Protein AF-0000000085034958 (afdb_homodimer)

Structure (mmCIF, N/CA/C/O backbone):
data_AF-0000000085034958-model_v1
#
loop_
_entity.id
_entity.type
_entity.pdbx_description
1 polymer 'NAD-dependent epimerase/dehydratase'
#
loop_
_atom_site.group_PDB
_atom_site.id
_atom_site.type_symbol
_atom_site.label_atom_id
_atom_site.label_alt_id
_atom_site.label_comp_id
_atom_site.label_asym_id
_atom_site.label_entity_id
_atom_site.label_seq_id
_atom_site.pdbx_PDB_ins_code
_atom_site.Cartn_x
_atom_site.Cartn_y
_atom_site.Cartn_z
_atom_site.occupancy
_atom_site.B_iso_or_equiv
_atom_site.auth_seq_id
_atom_site.auth_comp_id
_atom_site.auth_asym_id
_atom_site.auth_atom_id
_atom_site.pdbx_PDB_model_num
ATOM 1 N N . MET A 1 1 ? 27.297 -24.062 -3.049 1 84.5 1 MET A N 1
ATOM 2 C CA . MET A 1 1 ? 26.062 -24.219 -3.814 1 84.5 1 MET A CA 1
ATOM 3 C C . MET A 1 1 ? 24.953 -23.375 -3.219 1 84.5 1 MET A C 1
ATOM 5 O O . MET A 1 1 ? 24.922 -23.141 -2.008 1 84.5 1 MET A O 1
ATOM 9 N N . THR A 1 2 ? 24.047 -22.812 -4.055 1 94.75 2 THR A N 1
ATOM 10 C CA . THR A 1 2 ? 23 -21.906 -3.59 1 94.75 2 THR A CA 1
ATOM 11 C C . THR A 1 2 ? 21.938 -22.672 -2.791 1 94.75 2 THR A C 1
ATOM 13 O O . THR A 1 2 ? 21.453 -23.719 -3.23 1 94.75 2 THR A O 1
ATOM 16 N N . LYS A 1 3 ? 21.734 -22.344 -1.536 1 98.56 3 LYS A N 1
ATOM 17 C CA . LYS A 1 3 ? 20.672 -22.891 -0.704 1 98.56 3 LYS A CA 1
ATOM 18 C C . LYS A 1 3 ? 19.406 -22.062 -0.806 1 98.56 3 LYS A C 1
ATOM 20 O O . LYS A 1 3 ? 19.438 -20.844 -0.604 1 98.56 3 LYS A O 1
ATOM 25 N N . ILE A 1 4 ? 18.312 -22.781 -1.136 1 98.88 4 ILE A N 1
ATOM 26 C CA . ILE A 1 4 ? 17.078 -22.062 -1.475 1 98.88 4 ILE A CA 1
ATOM 27 C C . ILE A 1 4 ? 15.953 -22.5 -0.534 1 98.88 4 ILE A C 1
ATOM 29 O O . ILE A 1 4 ? 15.75 -23.703 -0.31 1 98.88 4 ILE A O 1
ATOM 33 N N . LEU A 1 5 ? 15.312 -21.547 0.088 1 98.88 5 LEU A N 1
ATOM 34 C CA . LEU A 1 5 ? 14.086 -21.75 0.857 1 98.88 5 LEU A CA 1
ATOM 35 C C . LEU A 1 5 ? 12.859 -21.375 0.041 1 98.88 5 LEU A C 1
ATOM 37 O O . LEU A 1 5 ? 12.773 -20.25 -0.468 1 98.88 5 LEU A O 1
ATOM 41 N N . VAL A 1 6 ? 11.914 -22.297 -0.136 1 98.94 6 VAL A N 1
ATOM 42 C CA . VAL A 1 6 ? 10.68 -22 -0.846 1 98.94 6 VAL A CA 1
ATOM 43 C C . VAL A 1 6 ? 9.516 -21.969 0.139 1 98.94 6 VAL A C 1
ATOM 45 O O . VAL A 1 6 ? 9.008 -23.016 0.548 1 98.94 6 VAL A O 1
ATOM 48 N N . LEU A 1 7 ? 9.062 -20.781 0.521 1 98.88 7 LEU A N 1
ATOM 49 C CA . LEU A 1 7 ? 7.895 -20.594 1.371 1 98.88 7 LEU A CA 1
ATOM 50 C C . LEU A 1 7 ? 6.609 -20.75 0.564 1 98.88 7 LEU A C 1
ATOM 52 O O . LEU A 1 7 ? 6.473 -20.141 -0.507 1 98.88 7 LEU A O 1
ATOM 56 N N . GLY A 1 8 ? 5.691 -21.516 1.061 1 97.75 8 GLY A N 1
ATOM 57 C CA . GLY A 1 8 ? 4.488 -21.797 0.294 1 97.75 8 GLY A CA 1
ATOM 58 C C . GLY A 1 8 ? 4.688 -22.891 -0.739 1 97.75 8 GLY A C 1
ATOM 59 O O . GLY A 1 8 ? 4.113 -22.844 -1.83 1 97.75 8 GLY A O 1
ATOM 60 N N . ALA A 1 9 ? 5.414 -23.891 -0.428 1 98.31 9 ALA A N 1
ATOM 61 C CA . ALA A 1 9 ? 5.812 -24.938 -1.376 1 98.31 9 ALA A CA 1
ATOM 62 C C . ALA A 1 9 ? 4.629 -25.828 -1.745 1 98.31 9 ALA A C 1
ATOM 64 O O . ALA A 1 9 ? 4.629 -26.453 -2.803 1 98.31 9 ALA A O 1
ATOM 65 N N . THR A 1 10 ? 3.619 -25.859 -0.935 1 96.69 10 THR A N 1
ATOM 66 C CA . THR A 1 10 ? 2.52 -26.797 -1.16 1 96.69 10 THR A CA 1
ATOM 67 C C . THR A 1 10 ? 1.434 -26.156 -2.02 1 96.69 10 THR A C 1
ATOM 69 O O . THR A 1 10 ? 0.443 -26.797 -2.363 1 96.69 10 THR A O 1
ATOM 72 N N . GLY A 1 11 ? 1.598 -24.906 -2.355 1 95.06 11 GLY A N 1
ATOM 73 C CA . GLY A 1 11 ? 0.676 -24.266 -3.273 1 95.06 11 GLY A CA 1
ATOM 74 C C . GLY A 1 11 ? 0.911 -24.641 -4.723 1 95.06 11 GLY A C 1
ATOM 75 O O . GLY A 1 11 ? 1.825 -25.406 -5.031 1 95.06 11 GLY A O 1
ATOM 76 N N . GLN A 1 12 ? 0.175 -24.047 -5.629 1 94.31 12 GLN A N 1
ATOM 77 C CA . GLN A 1 12 ? 0.222 -24.406 -7.043 1 94.31 12 GLN A CA 1
ATOM 78 C C . GLN A 1 12 ? 1.615 -24.172 -7.621 1 94.31 12 GLN A C 1
ATOM 80 O O . GLN A 1 12 ? 2.174 -25.062 -8.273 1 94.31 12 GLN A O 1
ATOM 85 N N . ILE A 1 13 ? 2.125 -22.969 -7.379 1 97.38 13 ILE A N 1
ATOM 86 C CA . ILE A 1 13 ? 3.42 -22.625 -7.965 1 97.38 13 ILE A CA 1
ATOM 87 C C . ILE A 1 13 ? 4.527 -23.391 -7.242 1 97.38 13 ILE A C 1
ATOM 89 O O . ILE A 1 13 ? 5.406 -23.984 -7.879 1 97.38 13 ILE A O 1
ATOM 93 N N . GLY A 1 14 ? 4.453 -23.469 -5.918 1 97.88 14 GLY A N 1
ATOM 94 C CA . GLY A 1 14 ? 5.484 -24.125 -5.129 1 97.88 14 GLY A CA 1
ATOM 95 C C . GLY A 1 14 ? 5.637 -25.594 -5.461 1 97.88 14 GLY A C 1
ATOM 96 O O . GLY A 1 14 ? 6.758 -26.109 -5.559 1 97.88 14 GLY A O 1
ATOM 97 N N . ALA A 1 15 ? 4.531 -26.25 -5.672 1 96.62 15 ALA A N 1
ATOM 98 C CA . ALA A 1 15 ? 4.531 -27.688 -5.91 1 96.62 15 ALA A CA 1
ATOM 99 C C . ALA A 1 15 ? 5.312 -28.031 -7.176 1 96.62 15 ALA A C 1
ATOM 101 O O . ALA A 1 15 ? 5.902 -29.109 -7.277 1 96.62 15 ALA A O 1
ATOM 102 N N . GLU A 1 16 ? 5.348 -27.109 -8.102 1 97.44 16 GLU A N 1
ATOM 103 C CA . GLU A 1 16 ? 6.035 -27.375 -9.359 1 97.44 16 GLU A CA 1
ATOM 104 C C . GLU A 1 16 ? 7.387 -26.672 -9.414 1 97.44 16 GLU A C 1
ATOM 106 O O . GLU A 1 16 ? 8.297 -27.125 -10.109 1 97.44 16 GLU A O 1
ATOM 111 N N . LEU A 1 17 ? 7.531 -25.578 -8.68 1 98.75 17 LEU A N 1
ATOM 112 C CA . LEU A 1 17 ? 8.781 -24.828 -8.664 1 98.75 17 LEU A CA 1
ATOM 113 C C . LEU A 1 17 ? 9.859 -25.594 -7.902 1 98.75 17 LEU A C 1
ATOM 115 O O . LEU A 1 17 ? 11.016 -25.641 -8.32 1 98.75 17 LEU A O 1
ATOM 119 N N . VAL A 1 18 ? 9.5 -26.234 -6.77 1 98.75 18 VAL A N 1
ATOM 120 C CA . VAL A 1 18 ? 10.461 -26.906 -5.902 1 98.75 18 VAL A CA 1
ATOM 121 C C . VAL A 1 18 ? 11.164 -28.016 -6.672 1 98.75 18 VAL A C 1
ATOM 123 O O . VAL A 1 18 ? 12.398 -28.047 -6.734 1 98.75 18 VAL A O 1
ATOM 126 N N . PRO A 1 19 ? 10.422 -28.922 -7.316 1 98.31 19 PRO A N 1
ATOM 127 C CA . PRO A 1 19 ? 11.117 -29.969 -8.07 1 98.31 19 PRO A CA 1
ATOM 128 C C . PRO A 1 19 ? 12.016 -29.391 -9.164 1 98.31 19 PRO A C 1
ATOM 130 O O . PRO A 1 19 ? 13.102 -29.938 -9.422 1 98.31 19 PRO A O 1
ATOM 133 N N . GLU A 1 20 ? 11.602 -28.359 -9.836 1 98.5 20 GLU A N 1
ATOM 134 C CA . GLU A 1 20 ? 12.422 -27.75 -10.883 1 98.5 20 GLU A CA 1
ATOM 135 C C . GLU A 1 20 ? 13.703 -27.156 -10.305 1 98.5 20 GLU A C 1
ATOM 137 O O . GLU A 1 20 ? 14.773 -27.297 -10.891 1 98.5 20 GLU A O 1
ATOM 142 N N . LEU A 1 21 ? 13.578 -26.438 -9.188 1 98.75 21 LEU A N 1
ATOM 143 C CA . LEU A 1 21 ? 14.75 -25.875 -8.523 1 98.75 21 LEU A CA 1
ATOM 144 C C . LEU A 1 21 ? 15.695 -26.984 -8.07 1 98.75 21 LEU A C 1
ATOM 146 O O . LEU A 1 21 ? 16.922 -26.828 -8.125 1 98.75 21 LEU A O 1
ATOM 150 N N . ARG A 1 22 ? 15.133 -28.078 -7.602 1 98.62 22 ARG A N 1
ATOM 151 C CA . ARG A 1 22 ? 15.953 -29.188 -7.137 1 98.62 22 ARG A CA 1
ATOM 152 C C . ARG A 1 22 ? 16.719 -29.828 -8.297 1 98.62 22 ARG A C 1
ATOM 154 O O . ARG A 1 22 ? 17.844 -30.297 -8.125 1 98.62 22 ARG A O 1
ATOM 161 N N . LYS A 1 23 ? 16.141 -29.828 -9.461 1 98.19 23 LYS A N 1
ATOM 162 C CA . LYS A 1 23 ? 16.844 -30.312 -10.648 1 98.19 23 LYS A CA 1
ATOM 163 C C . LYS A 1 23 ? 18.062 -29.438 -10.953 1 98.19 23 LYS A C 1
ATOM 165 O O . LYS A 1 23 ? 19.109 -29.938 -11.383 1 98.19 23 LYS A O 1
ATOM 170 N N . ILE A 1 24 ? 17.938 -28.188 -10.75 1 97.88 24 ILE A N 1
ATOM 171 C CA . ILE A 1 24 ? 18.953 -27.219 -11.141 1 97.88 24 ILE A CA 1
ATOM 172 C C . ILE A 1 24 ? 20.031 -27.125 -10.055 1 97.88 24 ILE A C 1
ATOM 174 O O . ILE A 1 24 ? 21.219 -27.094 -10.352 1 97.88 24 ILE A O 1
ATOM 178 N N . HIS A 1 25 ? 19.625 -27.125 -8.734 1 97.94 25 HIS A N 1
ATOM 179 C CA . HIS A 1 25 ? 20.531 -26.75 -7.656 1 97.94 25 HIS A CA 1
ATOM 180 C C . HIS A 1 25 ? 20.906 -27.969 -6.816 1 97.94 25 HIS A C 1
ATOM 182 O O . HIS A 1 25 ? 21.812 -27.906 -5.988 1 97.94 25 HIS A O 1
ATOM 188 N N . GLY A 1 26 ? 20.234 -29.094 -7.039 1 97.75 26 GLY A N 1
ATOM 189 C CA . GLY A 1 26 ? 20.422 -30.281 -6.207 1 97.75 26 GLY A CA 1
ATOM 190 C C . GLY A 1 26 ? 19.344 -30.422 -5.141 1 97.75 26 GLY A C 1
ATOM 191 O O . GLY A 1 26 ? 18.953 -29.453 -4.508 1 97.75 26 GLY A O 1
ATOM 192 N N . ARG A 1 27 ? 18.922 -31.625 -4.949 1 96.62 27 ARG A N 1
ATOM 193 C CA . ARG A 1 27 ? 17.797 -32 -4.086 1 96.62 27 ARG A CA 1
ATOM 194 C C . ARG A 1 27 ? 17.969 -31.406 -2.689 1 96.62 27 ARG A C 1
ATOM 196 O O . ARG A 1 27 ? 17.031 -30.844 -2.135 1 96.62 27 ARG A O 1
ATOM 203 N N . ASP A 1 28 ? 19.172 -31.453 -2.115 1 97.75 28 ASP A N 1
ATOM 204 C CA . ASP A 1 28 ? 19.406 -31.109 -0.717 1 97.75 28 ASP A CA 1
ATOM 205 C C . ASP A 1 28 ? 19.594 -29.609 -0.546 1 97.75 28 ASP A C 1
ATOM 207 O O . ASP A 1 28 ? 19.625 -29.094 0.578 1 97.75 28 ASP A O 1
ATOM 211 N N . ASN A 1 29 ? 19.609 -28.922 -1.672 1 98.5 29 ASN A N 1
ATOM 212 C CA . ASN A 1 29 ? 19.891 -27.484 -1.619 1 98.5 29 ASN A CA 1
ATOM 213 C C . ASN A 1 29 ? 18.609 -26.672 -1.707 1 98.5 29 ASN A C 1
ATOM 215 O O . ASN A 1 29 ? 18.641 -25.438 -1.624 1 98.5 29 ASN A O 1
ATOM 219 N N . VAL A 1 30 ? 17.453 -27.328 -1.86 1 98.88 30 VAL A N 1
ATOM 220 C CA . VAL A 1 30 ? 16.172 -26.656 -1.968 1 98.88 30 VAL A CA 1
ATOM 221 C C . VAL A 1 30 ? 15.227 -27.172 -0.887 1 98.88 30 VAL A C 1
ATOM 223 O O . VAL A 1 30 ? 14.852 -28.344 -0.89 1 98.88 30 VAL A O 1
ATOM 226 N N . ILE A 1 31 ? 14.859 -26.328 0.056 1 98.94 31 ILE A N 1
ATOM 227 C CA . ILE A 1 31 ? 14.008 -26.688 1.183 1 98.94 31 ILE A CA 1
ATOM 228 C C . ILE A 1 31 ? 12.57 -26.266 0.899 1 98.94 31 ILE A C 1
ATOM 230 O O . ILE A 1 31 ? 12.281 -25.078 0.723 1 98.94 31 ILE A O 1
ATOM 234 N N . ALA A 1 32 ? 11.68 -27.25 0.836 1 98.88 32 ALA A N 1
ATOM 235 C CA . ALA A 1 32 ? 10.25 -26.984 0.682 1 98.88 32 ALA A CA 1
ATOM 236 C C . ALA A 1 32 ? 9.602 -26.656 2.025 1 98.88 32 ALA A C 1
ATOM 238 O O . ALA A 1 32 ? 9.594 -27.484 2.938 1 98.88 32 ALA A O 1
ATOM 239 N N . CYS A 1 33 ? 9.023 -25.453 2.115 1 98.81 33 CYS A N 1
ATOM 240 C CA . CYS A 1 33 ? 8.414 -25.062 3.379 1 98.81 33 CYS A CA 1
ATOM 241 C C . CYS A 1 33 ? 6.891 -25.094 3.285 1 98.81 33 CYS A C 1
ATOM 243 O O . CYS A 1 33 ? 6.324 -24.703 2.262 1 98.81 33 CYS A O 1
ATOM 245 N N . TYR A 1 34 ? 6.336 -25.594 4.34 1 98.25 34 TYR A N 1
ATOM 246 C CA . TYR A 1 34 ? 4.883 -25.672 4.422 1 98.25 34 TYR A CA 1
ATOM 247 C C . TYR A 1 34 ? 4.375 -25.141 5.758 1 98.25 34 TYR A C 1
ATOM 249 O O . TYR A 1 34 ? 5.16 -24.938 6.688 1 98.25 34 TYR A O 1
ATOM 257 N N . HIS A 1 35 ? 3.105 -24.797 5.773 1 96.88 35 HIS A N 1
ATOM 258 C CA . HIS A 1 35 ? 2.467 -24.344 7.008 1 96.88 35 HIS A CA 1
ATOM 259 C C . HIS A 1 35 ? 1.407 -25.344 7.473 1 96.88 35 HIS A C 1
ATOM 261 O O . HIS A 1 35 ? 1.715 -26.281 8.195 1 96.88 35 HIS A O 1
ATOM 267 N N . SER A 1 36 ? 0.191 -25.312 6.879 1 94.25 36 SER A N 1
ATOM 268 C CA . SER A 1 36 ? -0.898 -26.188 7.32 1 94.25 36 SER A CA 1
ATOM 269 C C . SER A 1 36 ? -1.037 -27.406 6.414 1 94.25 36 SER A C 1
ATOM 271 O O . SER A 1 36 ? -1.256 -28.516 6.895 1 94.25 36 SER A O 1
ATOM 273 N N . LYS A 1 37 ? -0.948 -27.25 5.102 1 94.12 37 LYS A N 1
ATOM 274 C CA . LYS A 1 37 ? -1.05 -28.344 4.145 1 94.12 37 LYS A CA 1
ATOM 275 C C . LYS A 1 37 ? 0.241 -29.156 4.102 1 94.12 37 LYS A C 1
ATOM 277 O O . LYS A 1 37 ? 1.309 -28.625 3.797 1 94.12 37 LYS A O 1
ATOM 282 N N . GLN A 1 38 ? 0.14 -30.438 4.312 1 96.56 38 GLN A N 1
ATOM 283 C CA . GLN A 1 38 ? 1.31 -31.297 4.344 1 96.56 38 GLN A CA 1
ATOM 284 C C . GLN A 1 38 ? 1.867 -31.531 2.943 1 96.56 38 GLN A C 1
ATOM 286 O O . GLN A 1 38 ? 1.107 -31.688 1.985 1 96.56 38 GLN A O 1
ATOM 291 N N . PRO A 1 39 ? 3.201 -31.438 2.879 1 97.19 39 PRO A N 1
ATOM 292 C CA . PRO A 1 39 ? 3.801 -31.75 1.581 1 97.19 39 PRO A CA 1
ATOM 293 C C . PRO A 1 39 ? 3.521 -33.188 1.128 1 97.19 39 PRO A C 1
ATOM 295 O O . PRO A 1 39 ? 3.361 -34.062 1.962 1 97.19 39 PRO A O 1
ATOM 298 N N . SER A 1 40 ? 3.473 -33.375 -0.121 1 95.62 40 SER A N 1
ATOM 299 C CA . SER A 1 40 ? 3.27 -34.688 -0.717 1 95.62 40 SER A CA 1
ATOM 300 C C . SER A 1 40 ? 3.994 -34.812 -2.053 1 95.62 40 SER A C 1
ATOM 302 O O . SER A 1 40 ? 4.562 -33.844 -2.547 1 95.62 40 SER A O 1
ATOM 304 N N . GLY A 1 41 ? 4.121 -36.031 -2.488 1 94.69 41 GLY A N 1
ATOM 305 C CA . GLY A 1 41 ? 4.684 -36.25 -3.811 1 94.69 41 GLY A CA 1
ATOM 306 C C . GLY A 1 41 ? 6.129 -35.812 -3.93 1 94.69 41 GLY A C 1
ATOM 307 O O . GLY A 1 41 ? 6.965 -36.156 -3.09 1 94.69 41 GLY A O 1
ATOM 308 N N . ALA A 1 42 ? 6.422 -35.094 -5.016 1 95.5 42 ALA A N 1
ATOM 309 C CA . ALA A 1 42 ? 7.785 -34.719 -5.371 1 95.5 42 ALA A CA 1
ATOM 310 C C . ALA A 1 42 ? 8.391 -33.812 -4.305 1 95.5 42 ALA A C 1
ATOM 312 O O . ALA A 1 42 ? 9.617 -33.688 -4.207 1 95.5 42 ALA A O 1
ATOM 313 N N . LEU A 1 43 ? 7.562 -33.156 -3.482 1 97.5 43 LEU A N 1
ATOM 314 C CA . LEU A 1 43 ? 8.062 -32.281 -2.424 1 97.5 43 LEU A CA 1
ATOM 315 C C . LEU A 1 43 ? 8.812 -33.094 -1.366 1 97.5 43 LEU A C 1
ATOM 317 O O . LEU A 1 43 ? 9.664 -32.562 -0.66 1 97.5 43 LEU A O 1
ATOM 321 N N . LEU A 1 44 ? 8.523 -34.375 -1.269 1 97.69 44 LEU A N 1
ATOM 322 C CA . LEU A 1 44 ? 9.117 -35.219 -0.242 1 97.69 44 LEU A CA 1
ATOM 323 C C . LEU A 1 44 ? 10.445 -35.812 -0.722 1 97.69 44 LEU A C 1
ATOM 325 O O . LEU A 1 44 ? 11.133 -36.5 0.038 1 97.69 44 LEU A O 1
ATOM 329 N N . ASP A 1 45 ? 10.844 -35.469 -1.922 1 97.56 45 ASP A N 1
ATOM 330 C CA . ASP A 1 45 ? 12.086 -35.969 -2.486 1 97.56 45 ASP A CA 1
ATOM 331 C C . ASP A 1 45 ? 13.297 -35.219 -1.947 1 97.56 45 ASP A C 1
ATOM 333 O O . ASP A 1 45 ? 14.43 -35.438 -2.375 1 97.56 45 ASP A O 1
ATOM 337 N N . GLY A 1 46 ? 13.148 -34.312 -1.112 1 98 46 GLY A N 1
ATOM 338 C CA . GLY A 1 46 ? 14.172 -33.5 -0.474 1 98 46 GLY A CA 1
ATOM 339 C C . GLY A 1 46 ? 13.727 -32.906 0.857 1 98 46 GLY A C 1
ATOM 340 O O . GLY A 1 46 ? 12.703 -33.312 1.407 1 98 46 GLY A O 1
ATOM 341 N N . PRO A 1 47 ? 14.492 -32.031 1.388 1 98.62 47 PRO A N 1
ATOM 342 C CA . PRO A 1 47 ? 14.164 -31.469 2.705 1 98.62 47 PRO A CA 1
ATOM 343 C C . PRO A 1 47 ? 12.859 -30.688 2.707 1 98.62 47 PRO A C 1
ATOM 345 O O . PRO A 1 47 ? 12.555 -29.984 1.74 1 98.62 47 PRO A O 1
ATOM 348 N N . VAL A 1 48 ? 12.133 -30.891 3.758 1 98.69 48 VAL A N 1
ATOM 349 C CA . VAL A 1 48 ? 10.906 -30.141 4.031 1 98.69 48 VAL A CA 1
ATOM 350 C C . VAL A 1 48 ? 10.984 -29.5 5.422 1 98.69 48 VAL A C 1
ATOM 352 O O . VAL A 1 48 ? 11.656 -30.031 6.309 1 98.69 48 VAL A O 1
ATOM 355 N N . GLU A 1 49 ? 10.375 -28.344 5.551 1 98.62 49 GLU A N 1
ATOM 356 C CA . GLU A 1 49 ? 10.375 -27.641 6.828 1 98.62 49 GLU A CA 1
ATOM 357 C C . GLU A 1 49 ? 9.047 -26.938 7.07 1 98.62 49 GLU A C 1
ATOM 359 O O . GLU A 1 49 ? 8.484 -26.312 6.16 1 98.62 49 GLU A O 1
ATOM 364 N N . ARG A 1 50 ? 8.492 -27.109 8.273 1 98.62 50 ARG A N 1
ATOM 365 C CA . ARG A 1 50 ? 7.301 -26.344 8.625 1 98.62 50 ARG A CA 1
ATOM 366 C C . ARG A 1 50 ? 7.668 -24.922 9.031 1 98.62 50 ARG A C 1
ATOM 368 O O . ARG A 1 50 ? 8.469 -24.703 9.945 1 98.62 50 ARG A O 1
ATOM 375 N N . VAL A 1 51 ? 7.117 -23.953 8.383 1 98.69 51 VAL A N 1
ATOM 376 C CA . VAL A 1 51 ? 7.426 -22.547 8.617 1 98.69 51 VAL A CA 1
ATOM 377 C C . VAL A 1 51 ? 6.133 -21.734 8.641 1 98.69 51 VAL A C 1
ATOM 379 O O . VAL A 1 51 ? 5.234 -21.953 7.824 1 98.69 51 VAL A O 1
ATOM 382 N N . ASP A 1 52 ? 5.996 -20.875 9.625 1 98.56 52 ASP A N 1
ATOM 383 C CA . ASP A 1 52 ? 4.938 -19.875 9.688 1 98.56 52 ASP A CA 1
ATOM 384 C C . ASP A 1 52 ? 5.469 -18.5 9.328 1 98.56 52 ASP A C 1
ATOM 386 O O . ASP A 1 52 ? 6.234 -17.906 10.086 1 98.56 52 ASP A O 1
ATOM 390 N N . VAL A 1 53 ? 4.98 -17.953 8.219 1 98.56 53 VAL A N 1
ATOM 391 C CA . VAL A 1 53 ? 5.543 -16.703 7.727 1 98.56 53 VAL A CA 1
ATOM 392 C C . VAL A 1 53 ? 5.16 -15.555 8.656 1 98.56 53 VAL A C 1
ATOM 394 O O . VAL A 1 53 ? 5.754 -14.477 8.602 1 98.56 53 VAL A O 1
ATOM 397 N N . LEU A 1 54 ? 4.156 -15.734 9.523 1 98.31 54 LEU A N 1
ATOM 398 C CA . LEU A 1 54 ? 3.756 -14.695 10.469 1 98.31 54 LEU A CA 1
ATOM 399 C C . LEU A 1 54 ? 4.656 -14.703 11.695 1 98.31 54 LEU A C 1
ATOM 401 O O . LEU A 1 54 ? 4.625 -13.766 12.5 1 98.31 54 LEU A O 1
ATOM 405 N N . ASP A 1 55 ? 5.379 -15.75 11.875 1 98.5 55 ASP A N 1
ATOM 406 C CA . ASP A 1 55 ? 6.371 -15.852 12.938 1 98.5 55 ASP A CA 1
ATOM 407 C C . ASP A 1 55 ? 7.789 -15.688 12.391 1 98.5 55 ASP A C 1
ATOM 409 O O . ASP A 1 55 ? 8.398 -16.656 11.93 1 98.5 55 ASP A O 1
ATOM 413 N N . ILE A 1 56 ? 8.328 -14.547 12.57 1 98.56 56 ILE A N 1
ATOM 414 C CA . ILE A 1 56 ? 9.617 -14.203 11.977 1 98.56 56 ILE A CA 1
ATOM 415 C C . ILE A 1 56 ? 10.695 -15.156 12.492 1 98.56 56 ILE A C 1
ATOM 417 O O . ILE A 1 56 ? 11.633 -15.492 11.766 1 98.56 56 ILE A O 1
ATOM 421 N N . LYS A 1 57 ? 10.555 -15.633 13.711 1 98.69 57 LYS A N 1
ATOM 422 C CA . LYS A 1 57 ? 11.539 -16.562 14.281 1 98.69 57 LYS A CA 1
ATOM 423 C C . LYS A 1 57 ? 11.484 -17.906 13.578 1 98.69 57 LYS A C 1
ATOM 425 O O . LYS A 1 57 ? 12.508 -18.594 13.445 1 98.69 57 LYS A O 1
ATOM 430 N N . SER A 1 58 ? 10.273 -18.234 13.141 1 98.62 58 SER A N 1
ATOM 431 C CA . SER A 1 58 ? 10.102 -19.469 12.391 1 98.62 58 SER A CA 1
ATOM 432 C C . SER A 1 58 ? 10.883 -19.422 11.078 1 98.62 58 SER A C 1
ATOM 434 O O . SER A 1 58 ? 11.594 -20.375 10.742 1 98.62 58 SER A O 1
ATOM 436 N N . ILE A 1 59 ? 10.836 -18.375 10.344 1 98.88 59 ILE A N 1
ATOM 437 C CA . ILE A 1 59 ? 11.562 -18.203 9.086 1 98.88 59 ILE A CA 1
ATOM 438 C C . ILE A 1 59 ? 13.062 -18.156 9.359 1 98.88 59 ILE A C 1
ATOM 440 O O . ILE A 1 59 ? 13.844 -18.828 8.68 1 98.88 59 ILE A O 1
ATOM 444 N N . GLU A 1 60 ? 13.414 -17.375 10.375 1 98.88 60 GLU A N 1
ATOM 445 C CA . GLU A 1 60 ? 14.82 -17.203 10.719 1 98.88 60 GLU A CA 1
ATOM 446 C C . GLU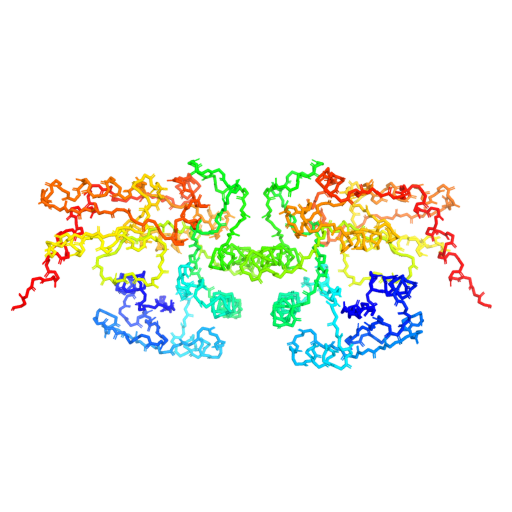 A 1 60 ? 15.469 -18.531 11.102 1 98.88 60 GLU A C 1
ATOM 448 O O . GLU A 1 60 ? 16.625 -18.781 10.758 1 98.88 60 GLU A O 1
ATOM 453 N N . GLY A 1 61 ? 14.734 -19.297 11.883 1 98.81 61 GLY A N 1
ATOM 454 C CA . GLY A 1 61 ? 15.234 -20.609 12.234 1 98.81 61 GLY A CA 1
ATOM 455 C C . GLY A 1 61 ? 15.586 -21.469 11.031 1 98.81 61 GLY A C 1
ATOM 456 O O . GLY A 1 61 ? 16.641 -22.125 11.016 1 98.81 61 GLY A O 1
ATOM 457 N N . ALA A 1 62 ? 14.742 -21.484 10.008 1 98.81 62 ALA A N 1
ATOM 458 C CA . ALA A 1 62 ? 15 -22.234 8.789 1 98.81 62 ALA A CA 1
ATOM 459 C C . ALA A 1 62 ? 16.219 -21.672 8.047 1 98.81 62 ALA A C 1
ATOM 461 O O . ALA A 1 62 ? 17.031 -22.438 7.52 1 98.81 62 ALA A O 1
ATOM 462 N N . ILE A 1 63 ? 16.328 -20.328 7.957 1 98.81 63 ILE A N 1
ATOM 463 C CA . ILE A 1 63 ? 17.453 -19.672 7.293 1 98.81 63 ILE A CA 1
ATOM 464 C C . ILE A 1 63 ? 18.766 -20.125 7.926 1 98.81 63 ILE A C 1
ATOM 466 O O . ILE A 1 63 ? 19.703 -20.5 7.219 1 98.81 63 ILE A O 1
ATOM 470 N N . LYS A 1 64 ? 18.781 -20.125 9.258 1 98.69 64 LYS A N 1
ATOM 471 C CA . LYS A 1 64 ? 20 -20.484 9.984 1 98.69 64 LYS A CA 1
ATOM 472 C C . LYS A 1 64 ? 20.297 -21.984 9.867 1 98.69 64 LYS A C 1
ATOM 474 O O . LYS A 1 64 ? 21.438 -22.375 9.656 1 98.69 64 LYS A O 1
ATOM 479 N N . LYS A 1 65 ? 19.281 -22.766 9.992 1 98.62 65 LYS A N 1
ATOM 480 C CA . LYS A 1 65 ? 19.422 -24.219 9.969 1 98.62 65 LYS A CA 1
ATOM 481 C C . LYS A 1 65 ? 20.031 -24.703 8.648 1 98.62 65 LYS A C 1
ATOM 483 O O . LYS A 1 65 ? 20.844 -25.625 8.633 1 98.62 65 LYS A O 1
ATOM 488 N N . TYR A 1 66 ? 19.656 -24.047 7.562 1 98.38 66 TYR A N 1
ATOM 489 C CA . TYR A 1 66 ? 20.031 -24.562 6.254 1 98.38 66 TYR A CA 1
ATOM 490 C C . TYR A 1 66 ? 21.031 -23.656 5.566 1 98.38 66 TYR A C 1
ATOM 492 O O . TYR A 1 66 ? 21.391 -23.875 4.41 1 98.38 66 TYR A O 1
ATOM 500 N N . ASP A 1 67 ? 21.422 -22.578 6.242 1 98.19 67 ASP A N 1
ATOM 501 C CA . ASP A 1 67 ? 22.375 -21.609 5.688 1 98.19 67 ASP A CA 1
ATOM 502 C C . ASP A 1 67 ? 21.891 -21.078 4.34 1 98.19 67 ASP A C 1
ATOM 504 O O . ASP A 1 67 ? 22.609 -21.172 3.34 1 98.19 67 ASP A O 1
ATOM 508 N N . VAL A 1 68 ? 20.734 -20.484 4.316 1 98.62 68 VAL A N 1
ATOM 509 C CA . VAL A 1 68 ? 19.969 -20.125 3.125 1 98.62 68 VAL A CA 1
ATOM 510 C C . VAL A 1 68 ? 20.609 -18.922 2.443 1 98.62 68 VAL A C 1
ATOM 512 O O . VAL A 1 68 ? 21.094 -18 3.113 1 98.62 68 VAL A O 1
ATOM 515 N N . ASP A 1 69 ? 20.531 -18.938 1.071 1 98.62 69 ASP A N 1
ATOM 516 C CA . ASP A 1 69 ? 21.031 -17.828 0.262 1 98.62 69 ASP A CA 1
ATOM 517 C C . ASP A 1 69 ? 19.875 -17.094 -0.413 1 98.62 69 ASP A C 1
ATOM 519 O O . ASP A 1 69 ? 19.984 -15.898 -0.719 1 98.62 69 ASP A O 1
ATOM 523 N N . GLU A 1 70 ? 18.812 -17.828 -0.748 1 98.75 70 GLU A N 1
ATOM 524 C CA . GLU A 1 70 ? 17.719 -17.297 -1.546 1 98.75 70 GLU A CA 1
ATOM 525 C C . GLU A 1 70 ? 16.375 -17.781 -1.005 1 98.75 70 GLU A C 1
ATOM 527 O O . GLU A 1 70 ? 16.25 -18.906 -0.528 1 98.75 70 GLU A O 1
ATOM 532 N N . ILE A 1 71 ? 15.445 -16.922 -1.046 1 98.94 71 ILE A N 1
ATOM 533 C CA . ILE A 1 71 ? 14.078 -17.281 -0.669 1 98.94 71 ILE A CA 1
ATOM 534 C C . ILE A 1 71 ? 13.141 -17.047 -1.849 1 98.94 71 ILE A C 1
ATOM 536 O O . ILE A 1 71 ? 13.18 -15.992 -2.48 1 98.94 71 ILE A O 1
ATOM 540 N N . TYR A 1 72 ? 12.414 -18.062 -2.234 1 98.94 72 TYR A N 1
ATOM 541 C CA . TYR A 1 72 ? 11.188 -17.891 -3.006 1 98.94 72 TYR A CA 1
ATOM 542 C C . TYR A 1 72 ? 9.977 -17.797 -2.09 1 98.94 72 TYR A C 1
ATOM 544 O O . TYR A 1 72 ? 9.547 -18.797 -1.509 1 98.94 72 TYR A O 1
ATOM 552 N N . HIS A 1 73 ? 9.43 -16.609 -1.934 1 98.94 73 HIS A N 1
ATOM 553 C CA . HIS A 1 73 ? 8.305 -16.375 -1.03 1 98.94 73 HIS A CA 1
ATOM 554 C C . HIS A 1 73 ? 6.98 -16.438 -1.775 1 98.94 73 HIS A C 1
ATOM 556 O O . HIS A 1 73 ? 6.477 -15.422 -2.248 1 98.94 73 HIS A O 1
ATOM 562 N N . LEU A 1 74 ? 6.355 -17.578 -1.694 1 98.69 74 LEU A N 1
ATOM 563 C CA . LEU A 1 74 ? 5.148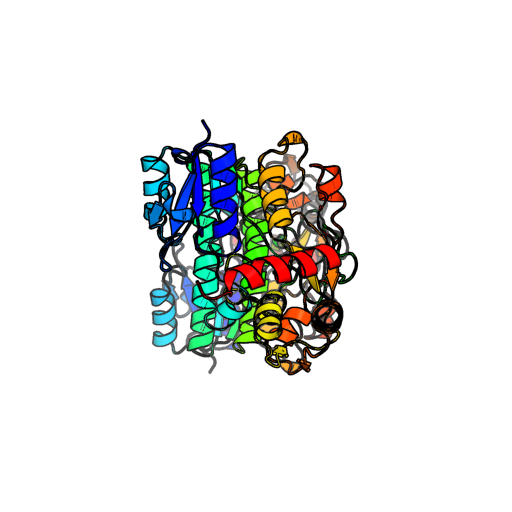 -17.828 -2.473 1 98.69 74 LEU A CA 1
ATOM 564 C C . LEU A 1 74 ? 3.918 -17.859 -1.57 1 98.69 74 LEU A C 1
ATOM 566 O O . LEU A 1 74 ? 2.789 -17.938 -2.057 1 98.69 74 LEU A O 1
ATOM 570 N N . SER A 1 75 ? 4.129 -17.75 -0.251 1 97.94 75 SER A N 1
ATOM 571 C CA . SER A 1 75 ? 3.016 -17.828 0.689 1 97.94 75 SER A CA 1
ATOM 572 C C . SER A 1 75 ? 2.082 -16.641 0.535 1 97.94 75 SER A C 1
ATOM 574 O O . SER A 1 75 ? 2.516 -15.484 0.633 1 97.94 75 SER A O 1
ATOM 576 N N . ALA A 1 76 ? 0.862 -16.953 0.307 1 97.5 76 ALA A N 1
ATOM 577 C CA . ALA A 1 76 ? -0.149 -15.906 0.2 1 97.5 76 ALA A CA 1
ATOM 578 C C . ALA A 1 76 ? -1.557 -16.5 0.271 1 97.5 76 ALA A C 1
ATOM 580 O O . ALA A 1 76 ? -1.769 -17.656 -0.066 1 97.5 76 ALA A O 1
ATOM 581 N N . ILE A 1 77 ? -2.438 -15.727 0.77 1 97.38 77 ILE A N 1
ATOM 582 C CA . ILE A 1 77 ? -3.861 -16 0.608 1 97.38 77 ILE A CA 1
ATOM 583 C C . ILE A 1 77 ? -4.395 -15.258 -0.615 1 97.38 77 ILE A C 1
ATOM 585 O O . ILE A 1 77 ? -4.223 -14.047 -0.733 1 97.38 77 ILE A O 1
ATOM 589 N N . LEU A 1 78 ? -5.062 -16.047 -1.487 1 96 78 LEU A N 1
ATOM 590 C CA . LEU A 1 78 ? -5.402 -15.547 -2.816 1 96 78 LEU A CA 1
ATOM 591 C C . LEU A 1 78 ? -6.684 -14.719 -2.777 1 96 78 LEU A C 1
ATOM 593 O O . LEU A 1 78 ? -7.238 -14.477 -1.703 1 96 78 LEU A O 1
ATOM 597 N N . SER A 1 79 ? -7.129 -14.188 -3.939 1 96.19 79 SER A N 1
ATOM 598 C CA . SER A 1 79 ? -8.125 -13.125 -4.047 1 96.19 79 SER A CA 1
ATOM 599 C C . SER A 1 79 ? -9.477 -13.578 -3.518 1 96.19 79 SER A C 1
ATOM 601 O O . SER A 1 79 ? -10.062 -12.93 -2.643 1 96.19 79 SER A O 1
ATOM 603 N N . ALA A 1 80 ? -10.008 -14.742 -4.02 1 94.75 80 ALA A N 1
ATOM 604 C CA . ALA A 1 80 ? -11.328 -15.203 -3.602 1 94.75 80 ALA A CA 1
ATOM 605 C C . ALA A 1 80 ? -11.32 -15.656 -2.145 1 94.75 80 ALA A C 1
ATOM 607 O O . ALA A 1 80 ? -12.203 -15.297 -1.368 1 94.75 80 ALA A O 1
ATOM 608 N N . ALA A 1 81 ? -10.336 -16.422 -1.768 1 95.75 81 ALA A N 1
ATOM 609 C CA . ALA A 1 81 ? -10.195 -16.875 -0.387 1 95.75 81 ALA A CA 1
ATOM 610 C C . ALA A 1 81 ? -9.984 -15.695 0.561 1 95.75 81 ALA A C 1
ATOM 612 O O . ALA A 1 81 ? -10.484 -15.703 1.688 1 95.75 81 ALA A O 1
ATOM 613 N N . GLY A 1 82 ? -9.258 -14.695 0.131 1 97.44 82 GLY A N 1
ATOM 614 C CA . GLY A 1 82 ? -8.984 -13.531 0.95 1 97.44 82 GLY A CA 1
ATOM 615 C C . GLY A 1 82 ? -10.234 -12.742 1.309 1 97.44 82 GLY A C 1
ATOM 616 O O . GLY A 1 82 ? -10.312 -12.164 2.393 1 97.44 82 GLY A O 1
ATOM 617 N N . GLU A 1 83 ? -11.18 -12.75 0.402 1 97.25 83 GLU A N 1
ATOM 618 C CA . GLU A 1 83 ? -12.406 -12 0.653 1 97.25 83 GLU A CA 1
ATOM 619 C C . GLU A 1 83 ? -13.258 -12.68 1.729 1 97.25 83 GLU A C 1
ATOM 621 O O . GLU A 1 83 ? -14.141 -12.055 2.311 1 97.25 83 GLU A O 1
ATOM 626 N N . ARG A 1 84 ? -13 -13.992 1.933 1 95.94 84 ARG A N 1
ATOM 627 C CA . ARG A 1 84 ? -13.727 -14.719 2.969 1 95.94 84 ARG A CA 1
ATOM 628 C C . ARG A 1 84 ? -13.156 -14.414 4.352 1 95.94 84 ARG A C 1
ATOM 630 O O . ARG A 1 84 ? -13.875 -14.492 5.352 1 95.94 84 ARG A O 1
ATOM 637 N N . ASN A 1 85 ? -11.938 -14.094 4.402 1 97.25 85 ASN A N 1
ATOM 638 C CA . ASN A 1 85 ? -11.25 -13.68 5.621 1 97.25 85 ASN A CA 1
ATOM 639 C C . ASN A 1 85 ? -10.195 -12.617 5.332 1 97.25 85 ASN A C 1
ATOM 641 O O . ASN A 1 85 ? -8.992 -12.898 5.391 1 97.25 85 ASN A O 1
ATOM 645 N N . PRO A 1 86 ? -10.688 -11.375 5.145 1 98.25 86 PRO A N 1
ATOM 646 C CA . PRO A 1 86 ? -9.766 -10.32 4.711 1 98.25 86 PRO A CA 1
ATOM 647 C C . PRO A 1 86 ? -8.695 -10 5.75 1 98.25 86 PRO A C 1
ATOM 649 O O . PRO A 1 86 ? -7.574 -9.633 5.398 1 98.25 86 PRO A O 1
ATOM 652 N N . GLN A 1 87 ? -9.023 -10.164 7.062 1 98.12 87 GLN A N 1
ATOM 653 C CA . GLN A 1 87 ? -8.062 -9.867 8.117 1 98.12 87 GLN A CA 1
ATOM 654 C C . GLN A 1 87 ? -6.871 -10.82 8.062 1 98.12 87 GLN A C 1
ATOM 656 O O . GLN A 1 87 ? -5.719 -10.391 8.125 1 98.12 87 GLN A O 1
ATOM 661 N N . LEU A 1 88 ? -7.203 -12.078 7.941 1 98.06 88 LEU A N 1
ATOM 662 C CA . LEU A 1 88 ? -6.137 -13.07 7.832 1 98.06 88 LEU A CA 1
ATOM 663 C C . LEU A 1 88 ? -5.336 -12.867 6.551 1 98.06 88 LEU A C 1
ATOM 665 O O . LEU A 1 88 ? -4.113 -13.016 6.547 1 98.06 88 LEU A O 1
ATOM 669 N N . ALA A 1 89 ? -6 -12.555 5.449 1 98.44 89 ALA A N 1
ATOM 670 C CA . ALA A 1 89 ? -5.328 -12.328 4.172 1 98.44 89 ALA A CA 1
ATOM 671 C C . ALA A 1 89 ? -4.336 -11.172 4.273 1 98.44 89 ALA A C 1
ATOM 673 O O . ALA A 1 89 ? -3.193 -11.289 3.826 1 98.44 89 ALA A O 1
ATOM 674 N N . TRP A 1 90 ? -4.75 -10.07 4.887 1 98.69 90 TRP A N 1
ATOM 675 C CA . TRP A 1 90 ? -3.875 -8.914 5.039 1 98.69 90 TRP A CA 1
ATOM 676 C C . TRP A 1 90 ? -2.639 -9.273 5.855 1 98.69 90 TRP A C 1
ATOM 678 O O . TRP A 1 90 ? -1.511 -9 5.441 1 98.69 90 TRP A O 1
ATOM 688 N N . ARG A 1 91 ? -2.838 -9.906 6.945 1 98 91 ARG A N 1
ATOM 689 C CA . ARG A 1 91 ? -1.734 -10.25 7.836 1 98 91 ARG A CA 1
ATOM 690 C C . ARG A 1 91 ? -0.765 -11.211 7.152 1 98 91 ARG A C 1
ATOM 692 O O . ARG A 1 91 ? 0.449 -11 7.18 1 98 91 ARG A O 1
ATOM 699 N N . THR A 1 92 ? -1.297 -12.234 6.578 1 98.44 92 THR A N 1
ATOM 700 C CA . THR A 1 92 ? -0.451 -13.234 5.941 1 98.44 92 THR A CA 1
ATOM 701 C C . THR A 1 92 ? 0.353 -12.625 4.797 1 98.44 92 THR A C 1
ATOM 703 O O . THR A 1 92 ? 1.563 -12.836 4.699 1 98.44 92 THR A O 1
ATOM 706 N N . ASN A 1 93 ? -0.318 -11.883 3.959 1 98.75 93 ASN A N 1
ATOM 707 C CA . ASN A 1 93 ? 0.317 -11.375 2.744 1 98.75 93 ASN A CA 1
ATOM 708 C C . ASN A 1 93 ? 1.278 -10.234 3.047 1 98.75 93 ASN A C 1
ATOM 710 O O . ASN A 1 93 ? 2.373 -10.172 2.484 1 98.75 93 ASN A O 1
ATOM 714 N N . MET A 1 94 ? 0.908 -9.305 3.975 1 98.81 94 MET A N 1
ATOM 715 C CA . MET A 1 94 ? 1.731 -8.125 4.207 1 98.81 94 MET A CA 1
ATOM 716 C C . MET A 1 94 ? 2.76 -8.383 5.305 1 98.81 94 MET A C 1
ATOM 718 O O . MET A 1 94 ? 3.943 -8.086 5.137 1 98.81 94 MET A O 1
ATOM 722 N N . ASP A 1 95 ? 2.279 -8.922 6.461 1 98.38 95 ASP A N 1
ATOM 723 C CA . ASP A 1 95 ? 3.229 -9.195 7.535 1 98.38 95 ASP A CA 1
ATOM 724 C C . ASP A 1 95 ? 4.219 -10.289 7.129 1 98.38 95 ASP A C 1
ATOM 726 O O . ASP A 1 95 ? 5.395 -10.234 7.5 1 98.38 95 ASP A O 1
ATOM 730 N N . GLY A 1 96 ? 3.697 -11.281 6.43 1 98.75 96 GLY A N 1
ATOM 731 C CA . GLY A 1 96 ? 4.594 -12.305 5.918 1 98.75 96 GLY A CA 1
ATOM 732 C C . GLY A 1 96 ? 5.684 -11.742 5.02 1 98.75 96 GLY A C 1
ATOM 733 O O . GLY A 1 96 ? 6.859 -12.07 5.191 1 98.75 96 GLY A O 1
ATOM 734 N N . LEU A 1 97 ? 5.293 -10.906 4.059 1 98.88 97 LEU A N 1
ATOM 735 C CA . LEU A 1 97 ? 6.262 -10.281 3.168 1 98.88 97 LEU A CA 1
ATOM 736 C C . LEU A 1 97 ? 7.238 -9.414 3.953 1 98.88 97 LEU A C 1
ATOM 738 O O . LEU A 1 97 ? 8.445 -9.453 3.711 1 98.88 97 LEU A O 1
ATOM 742 N N . TYR A 1 98 ? 6.711 -8.594 4.84 1 98.88 98 TYR A N 1
ATOM 743 C CA . TYR A 1 98 ? 7.551 -7.719 5.652 1 98.88 98 TYR A CA 1
ATOM 744 C C . TYR A 1 98 ? 8.625 -8.523 6.379 1 98.88 98 TYR A C 1
ATOM 746 O O . TYR A 1 98 ? 9.797 -8.133 6.395 1 98.88 98 TYR A O 1
ATOM 754 N N . ASN A 1 99 ? 8.203 -9.641 7.004 1 98.88 99 ASN A N 1
ATOM 755 C CA . ASN A 1 99 ? 9.141 -10.5 7.719 1 98.88 99 ASN A CA 1
ATOM 756 C C . ASN A 1 99 ? 10.242 -11.008 6.797 1 98.88 99 ASN A C 1
ATOM 758 O O . ASN A 1 99 ? 11.422 -11 7.168 1 98.88 99 ASN A O 1
ATOM 762 N N . VAL A 1 100 ? 9.867 -11.398 5.641 1 98.94 100 VAL A N 1
ATOM 763 C CA . VAL A 1 100 ? 10.828 -11.93 4.684 1 98.94 100 VAL A CA 1
ATOM 764 C C . VAL A 1 100 ? 11.789 -10.828 4.254 1 98.94 100 VAL A C 1
ATOM 766 O O . VAL A 1 100 ? 13 -11.047 4.152 1 98.94 100 VAL A O 1
ATOM 769 N N . LEU A 1 101 ? 11.289 -9.648 3.977 1 98.94 101 LEU A N 1
ATOM 770 C CA . LEU A 1 101 ? 12.125 -8.523 3.553 1 98.94 101 LEU A CA 1
ATOM 771 C C . LEU A 1 101 ? 13.109 -8.141 4.648 1 98.94 101 LEU A C 1
ATOM 773 O O . LEU A 1 101 ? 14.273 -7.859 4.371 1 98.94 101 LEU A O 1
ATOM 777 N N . GLU A 1 102 ? 12.633 -8.109 5.902 1 98.88 102 GLU A N 1
ATOM 778 C CA . GLU A 1 102 ? 13.516 -7.785 7.023 1 98.88 102 GLU A CA 1
ATOM 779 C C . GLU A 1 102 ? 14.625 -8.82 7.168 1 98.88 102 GLU A C 1
ATOM 781 O O . GLU A 1 102 ? 15.789 -8.469 7.387 1 98.88 102 GLU A O 1
ATOM 786 N N . LEU A 1 103 ? 14.25 -10.062 7.043 1 98.94 103 LEU A N 1
ATOM 787 C CA . LEU A 1 103 ? 15.25 -11.117 7.152 1 98.94 103 LEU A CA 1
ATOM 788 C C . LEU A 1 103 ? 16.219 -11.078 5.969 1 98.94 103 LEU A C 1
ATOM 790 O O . LEU A 1 103 ? 17.406 -11.344 6.125 1 98.94 103 LEU A O 1
ATOM 794 N N . ALA A 1 104 ? 15.664 -10.781 4.789 1 98.94 104 ALA A N 1
ATOM 795 C CA . ALA A 1 104 ? 16.531 -10.641 3.621 1 98.94 104 ALA A CA 1
ATOM 796 C C . ALA A 1 104 ? 17.547 -9.516 3.828 1 98.94 104 ALA A C 1
ATOM 798 O O . ALA A 1 104 ? 18.703 -9.648 3.438 1 98.94 104 ALA A O 1
ATOM 799 N N . ARG A 1 105 ? 17.094 -8.391 4.355 1 98.75 105 ARG A N 1
ATOM 800 C CA . ARG A 1 105 ? 17.969 -7.277 4.672 1 98.75 105 ARG A CA 1
ATOM 801 C C . ARG A 1 105 ? 19.062 -7.699 5.656 1 98.75 105 ARG A C 1
ATOM 803 O O . ARG A 1 105 ? 20.234 -7.43 5.438 1 98.75 105 ARG A O 1
ATOM 810 N N . GLU A 1 106 ? 18.703 -8.438 6.684 1 98.62 106 GLU A N 1
ATOM 811 C CA . GLU A 1 106 ? 19.594 -8.789 7.777 1 98.62 106 GLU A CA 1
ATOM 812 C C . GLU A 1 106 ? 20.594 -9.859 7.344 1 98.62 106 GLU A C 1
ATOM 814 O O . GLU A 1 106 ? 21.781 -9.805 7.703 1 98.62 106 GLU A O 1
ATOM 819 N N . TYR A 1 107 ? 20.141 -10.82 6.559 1 98.62 107 TYR A N 1
ATOM 820 C CA . TYR A 1 107 ? 20.969 -11.977 6.234 1 98.62 107 TYR A CA 1
ATOM 821 C C . TYR A 1 107 ? 21.5 -11.883 4.809 1 98.62 107 TYR A C 1
ATOM 823 O O . TYR A 1 107 ? 22.125 -12.82 4.312 1 98.62 107 TYR A O 1
ATOM 831 N N . LYS A 1 108 ? 21.188 -10.742 4.117 1 98.31 108 LYS A N 1
ATOM 832 C CA . LYS A 1 108 ? 21.656 -10.492 2.762 1 98.31 108 LYS A CA 1
ATOM 833 C C . LYS A 1 108 ? 21.188 -11.586 1.802 1 98.31 108 LYS A C 1
ATOM 835 O O . LYS A 1 108 ? 22 -12.133 1.045 1 98.31 108 LYS A O 1
ATOM 840 N N . LEU A 1 109 ? 19.953 -11.922 1.871 1 98.75 109 LEU A N 1
ATOM 841 C CA . LEU A 1 109 ? 19.344 -12.938 1.021 1 98.75 109 LEU A CA 1
ATOM 842 C C . LEU A 1 109 ? 18.797 -12.32 -0.258 1 98.75 109 LEU A C 1
ATOM 844 O O . LEU A 1 109 ? 18.391 -11.148 -0.267 1 98.75 109 LEU A O 1
ATOM 848 N N . ARG A 1 110 ? 18.766 -13.086 -1.332 1 98.69 110 ARG A N 1
ATOM 849 C CA . ARG A 1 110 ? 17.969 -12.75 -2.512 1 98.69 110 ARG A CA 1
ATOM 850 C C . ARG A 1 110 ? 16.547 -13.297 -2.395 1 98.69 110 ARG A C 1
ATOM 852 O O . ARG A 1 110 ? 16.344 -14.375 -1.839 1 98.69 110 ARG A O 1
ATOM 859 N N . VAL A 1 111 ? 15.641 -12.539 -2.883 1 98.94 111 VAL A N 1
ATOM 860 C CA . VAL A 1 111 ? 14.25 -12.93 -2.689 1 98.94 111 VAL A CA 1
ATOM 861 C C . VAL A 1 111 ? 13.508 -12.875 -4.02 1 98.94 111 VAL A C 1
ATOM 863 O O . VAL A 1 111 ? 13.656 -11.914 -4.781 1 98.94 111 VAL A O 1
ATOM 866 N N . PHE A 1 112 ? 12.797 -13.945 -4.359 1 98.94 112 PHE A N 1
ATOM 867 C CA . PHE A 1 112 ? 11.727 -13.883 -5.352 1 98.94 112 PHE A CA 1
ATOM 868 C C . PHE A 1 112 ? 10.367 -13.766 -4.672 1 98.94 112 PHE A C 1
ATOM 870 O O . PHE A 1 112 ? 10.023 -14.57 -3.803 1 98.94 112 PHE A O 1
ATOM 877 N N . TRP A 1 113 ? 9.617 -12.781 -5.016 1 98.94 113 TRP A N 1
ATOM 878 C CA . TRP A 1 113 ? 8.266 -12.562 -4.504 1 98.94 113 TRP A CA 1
ATOM 879 C C . TRP A 1 113 ? 7.316 -12.156 -5.629 1 98.94 113 TRP A C 1
ATOM 881 O O . TRP A 1 113 ? 7.43 -11.062 -6.184 1 98.94 113 TRP A O 1
ATOM 891 N N . PRO A 1 114 ? 6.387 -13 -6 1 98.62 114 PRO A N 1
ATOM 892 C CA . PRO A 1 114 ? 5.488 -12.664 -7.105 1 98.62 114 PRO A CA 1
ATOM 893 C C . PRO A 1 114 ? 4.328 -11.773 -6.672 1 98.62 114 PRO A C 1
ATOM 895 O O . PRO A 1 114 ? 3.646 -12.07 -5.688 1 98.62 114 PRO A O 1
ATOM 898 N N . SER A 1 115 ? 4.168 -10.727 -7.41 1 98.75 115 SER A N 1
ATOM 899 C CA . SER A 1 115 ? 2.912 -9.984 -7.391 1 98.75 115 SER A CA 1
ATOM 900 C C . SER A 1 115 ? 1.878 -10.633 -8.305 1 98.75 115 SER A C 1
ATOM 902 O O . SER A 1 115 ? 1.884 -11.852 -8.5 1 98.75 115 SER A O 1
ATOM 904 N N . SER A 1 116 ? 0.913 -9.898 -8.727 1 98.62 116 SER A N 1
ATOM 905 C CA . SER A 1 116 ? -0.24 -10.438 -9.445 1 98.62 116 SER A CA 1
ATOM 906 C C . SER A 1 116 ? -0.92 -9.359 -10.281 1 98.62 116 SER A C 1
ATOM 908 O O . SER A 1 116 ? -0.806 -8.164 -9.977 1 98.62 116 SER A O 1
ATOM 910 N N . ILE A 1 117 ? -1.642 -9.797 -11.297 1 98.62 117 ILE A N 1
ATOM 911 C CA . ILE A 1 117 ? -2.488 -8.867 -12.039 1 98.62 117 ILE A CA 1
ATOM 912 C C . ILE A 1 117 ? -3.541 -8.273 -11.102 1 98.62 117 ILE A C 1
ATOM 914 O O . ILE A 1 117 ? -4.168 -7.266 -11.438 1 98.62 117 ILE A O 1
ATOM 918 N N . ALA A 1 118 ? -3.758 -8.875 -9.938 1 98.69 118 ALA A N 1
ATOM 919 C CA . ALA A 1 118 ? -4.703 -8.359 -8.953 1 98.69 118 ALA A CA 1
ATOM 920 C C . ALA A 1 118 ? -4.242 -7.012 -8.406 1 98.69 118 ALA A C 1
ATOM 922 O O . ALA A 1 118 ? -5.012 -6.305 -7.754 1 98.69 118 ALA A O 1
ATOM 923 N N . ALA A 1 119 ? -2.996 -6.648 -8.688 1 98.69 119 ALA A N 1
ATOM 924 C CA . ALA A 1 119 ? -2.463 -5.359 -8.25 1 98.69 119 ALA A CA 1
ATOM 925 C C . ALA A 1 119 ? -3.053 -4.219 -9.07 1 98.69 119 ALA A C 1
ATOM 927 O O . ALA A 1 119 ? -2.971 -3.053 -8.672 1 98.69 119 ALA A O 1
ATOM 928 N N . PHE A 1 120 ? -3.568 -4.562 -10.227 1 98.56 120 PHE A N 1
ATOM 929 C CA . PHE A 1 120 ? -4.23 -3.545 -11.031 1 98.56 120 PHE A CA 1
ATOM 930 C C . PHE A 1 120 ? -5.637 -3.273 -10.516 1 98.56 120 PHE A C 1
ATOM 932 O O . PHE A 1 120 ? -6.012 -3.75 -9.445 1 98.56 120 PHE A O 1
ATOM 939 N N . GLY A 1 121 ? -6.344 -2.391 -11.172 1 97.5 121 GLY A N 1
ATOM 940 C CA . GLY A 1 121 ? -7.672 -2.014 -10.703 1 97.5 121 GLY A CA 1
ATOM 941 C C . GLY A 1 121 ? -8.547 -1.438 -11.805 1 97.5 121 GLY A C 1
ATOM 942 O O . GLY A 1 121 ? -8.18 -1.475 -12.977 1 97.5 121 GLY A O 1
ATOM 943 N N . PRO A 1 122 ? -9.711 -0.991 -11.406 1 96.25 122 PRO A N 1
ATOM 944 C CA . PRO A 1 122 ? -10.727 -0.593 -12.383 1 96.25 122 PRO A CA 1
ATOM 945 C C . PRO A 1 122 ? -10.281 0.584 -13.25 1 96.25 122 PRO A C 1
ATOM 947 O O . PRO A 1 122 ? -10.773 0.75 -14.367 1 96.25 122 PRO A O 1
ATOM 950 N N . SER A 1 123 ? -9.359 1.391 -12.766 1 96.38 123 SER A N 1
ATOM 951 C CA . SER A 1 123 ? -8.953 2.568 -13.523 1 96.38 123 SER A CA 1
ATOM 952 C C . SER A 1 123 ? -7.746 2.264 -14.406 1 96.38 123 SER A C 1
ATOM 954 O O . SER A 1 123 ? -7.281 3.129 -15.156 1 96.38 123 SER A O 1
ATOM 956 N N . THR A 1 124 ? -7.227 1.038 -14.352 1 98.12 124 THR A N 1
ATOM 957 C CA . THR A 1 124 ? -6.09 0.611 -15.164 1 98.12 124 THR A CA 1
ATOM 958 C C . THR A 1 124 ? -6.52 0.36 -16.609 1 98.12 124 THR A C 1
ATOM 960 O O . THR A 1 124 ? -7.574 -0.228 -16.859 1 98.12 124 THR A O 1
ATOM 963 N N . PRO A 1 125 ? -5.723 0.884 -17.594 1 98.31 125 PRO A N 1
ATOM 964 C CA . PRO A 1 125 ? -6.008 0.423 -18.953 1 98.31 125 PRO A CA 1
ATOM 965 C C . PRO A 1 125 ? -6.062 -1.099 -19.062 1 98.31 125 PRO A C 1
ATOM 967 O O . PRO A 1 125 ? -5.113 -1.783 -18.672 1 98.31 125 PRO A O 1
ATOM 9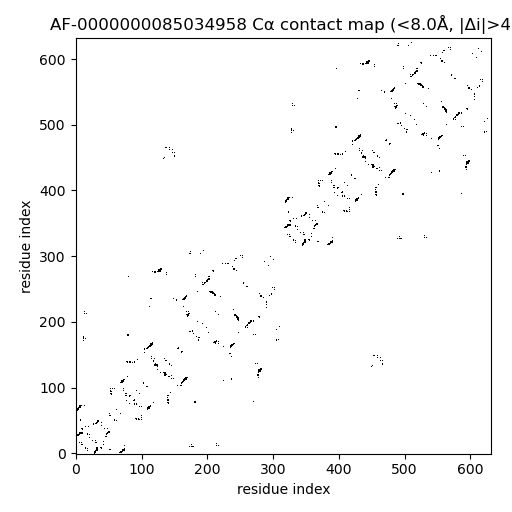70 N N . ARG A 1 126 ? -7.062 -1.632 -19.625 1 97.94 126 ARG A N 1
ATOM 971 C CA . ARG A 1 126 ? -7.312 -3.064 -19.5 1 97.94 126 ARG A CA 1
ATOM 972 C C . ARG A 1 126 ? -6.621 -3.84 -20.625 1 97.94 126 ARG A C 1
ATOM 974 O O . ARG A 1 126 ? -6.414 -5.051 -20.5 1 97.94 126 ARG A O 1
ATOM 981 N N . ASP A 1 127 ? -6.477 -3.211 -21.797 1 98.75 127 ASP A N 1
ATOM 982 C CA . ASP A 1 127 ? -5.844 -3.871 -22.922 1 98.75 127 ASP A CA 1
ATOM 983 C C . ASP A 1 127 ? -4.379 -3.457 -23.062 1 98.75 127 ASP A C 1
ATOM 985 O O . ASP A 1 127 ? -4.066 -2.264 -23.078 1 98.75 127 ASP A O 1
ATOM 989 N N . ASN A 1 128 ? -3.555 -4.48 -23.266 1 98.69 128 ASN A N 1
ATOM 990 C CA . ASN A 1 128 ? -2.123 -4.199 -23.312 1 98.69 128 ASN A CA 1
ATOM 991 C C . ASN A 1 128 ? -1.689 -3.297 -22.156 1 98.69 128 ASN A C 1
ATOM 993 O O . ASN A 1 128 ? -1.049 -2.268 -22.375 1 98.69 128 ASN A O 1
ATOM 997 N N . THR A 1 129 ? -2.139 -3.617 -20.953 1 98.81 129 THR A N 1
ATOM 998 C CA . THR A 1 129 ? -1.895 -2.822 -19.766 1 98.81 129 THR A CA 1
ATOM 999 C C . THR A 1 129 ? -0.41 -2.494 -19.625 1 98.81 129 THR A C 1
ATOM 1001 O O . THR A 1 129 ? 0.431 -3.395 -19.594 1 98.81 129 THR A O 1
ATOM 1004 N N . PRO A 1 130 ? -0.038 -1.252 -19.5 1 98.56 130 PRO A N 1
ATOM 1005 C CA . PRO A 1 130 ? 1.369 -0.851 -19.438 1 98.56 130 PRO A CA 1
ATOM 1006 C C . PRO A 1 130 ? 2.043 -1.261 -18.125 1 98.56 130 PRO A C 1
ATOM 1008 O O . PRO A 1 130 ? 1.366 -1.448 -17.109 1 98.56 130 PRO A O 1
ATOM 1011 N N . GLN A 1 131 ? 3.359 -1.338 -18.219 1 98.31 131 GLN A N 1
ATOM 1012 C CA . GLN A 1 131 ? 4.188 -1.675 -17.062 1 98.31 131 GLN A CA 1
ATOM 1013 C C . GLN A 1 131 ? 3.975 -0.68 -15.922 1 98.31 131 GLN A C 1
ATOM 1015 O O . GLN A 1 131 ? 3.869 -1.072 -14.758 1 98.31 131 GLN A O 1
ATOM 1020 N N . VAL A 1 132 ? 4.004 0.644 -16.266 1 97.31 132 VAL A N 1
ATOM 1021 C CA . VAL A 1 132 ? 3.76 1.739 -15.336 1 97.31 132 VAL A CA 1
ATOM 1022 C C . VAL A 1 132 ? 2.42 2.4 -15.656 1 97.31 132 VAL A C 1
ATOM 1024 O O . VAL A 1 132 ? 2.23 2.936 -16.75 1 97.31 132 VAL A O 1
ATOM 1027 N N . THR A 1 133 ? 1.5 2.293 -14.719 1 98.12 133 THR A N 1
ATOM 1028 C CA . THR A 1 133 ? 0.153 2.795 -14.969 1 98.12 133 THR A CA 1
ATOM 1029 C C . THR A 1 133 ? -0.588 3.027 -13.656 1 98.12 133 THR A C 1
ATOM 1031 O O . THR A 1 133 ? -0.01 2.885 -12.578 1 98.12 133 THR A O 1
ATOM 1034 N N . VAL A 1 134 ? -1.829 3.488 -13.773 1 97.94 134 VAL A N 1
ATOM 1035 C CA . VAL A 1 134 ? -2.686 3.652 -12.602 1 97.94 134 VAL A CA 1
ATOM 1036 C C . VAL A 1 134 ? -2.967 2.291 -11.977 1 97.94 134 VAL A C 1
ATOM 1038 O O . VAL A 1 134 ? -3.318 1.337 -12.672 1 97.94 134 VAL A O 1
ATOM 1041 N N . MET A 1 135 ? -2.686 2.186 -10.727 1 97.5 135 MET A N 1
ATOM 1042 C CA . MET A 1 135 ? -2.879 0.969 -9.945 1 97.5 135 MET A CA 1
ATOM 1043 C C . MET A 1 135 ? -3.824 1.221 -8.773 1 97.5 135 MET A C 1
ATOM 1045 O O . MET A 1 135 ? -3.477 1.938 -7.832 1 97.5 135 MET A O 1
ATOM 1049 N N . ASP A 1 136 ? -5.012 0.687 -8.781 1 96.69 136 ASP A N 1
ATOM 1050 C CA . ASP A 1 136 ? -6 0.918 -7.738 1 96.69 136 ASP A CA 1
ATOM 1051 C C . ASP A 1 136 ? -6.809 -0.347 -7.457 1 96.69 136 ASP A C 1
ATOM 1053 O O . ASP A 1 136 ? -8.031 -0.347 -7.578 1 96.69 136 ASP A O 1
ATOM 1057 N N . PRO A 1 137 ? -6.148 -1.406 -6.938 1 98.31 137 PRO A N 1
ATOM 1058 C CA . PRO A 1 137 ? -6.805 -2.688 -6.668 1 98.31 137 PRO A CA 1
ATOM 1059 C C . PRO A 1 137 ? -7.945 -2.568 -5.66 1 98.31 137 PRO A C 1
ATOM 1061 O O . PRO A 1 137 ? -7.91 -1.705 -4.781 1 98.31 137 PRO A O 1
ATOM 1064 N N . ARG A 1 138 ? -8.891 -3.584 -5.773 1 95.38 138 ARG A N 1
ATOM 1065 C CA . ARG A 1 138 ? -10.102 -3.457 -4.98 1 95.38 138 ARG A CA 1
ATOM 1066 C C . ARG A 1 138 ? -10.281 -4.656 -4.051 1 95.38 138 ARG A C 1
ATOM 1068 O O . ARG A 1 138 ? -11.18 -4.672 -3.213 1 95.38 138 ARG A O 1
ATOM 1075 N N . THR A 1 139 ? -9.477 -5.684 -4.176 1 98.25 139 THR A N 1
ATOM 1076 C CA . THR A 1 139 ? -9.5 -6.809 -3.252 1 98.25 139 THR A CA 1
ATOM 1077 C C . THR A 1 139 ? -8.367 -6.703 -2.236 1 98.25 139 THR A C 1
ATOM 1079 O O . THR A 1 139 ? -7.344 -6.074 -2.506 1 98.25 139 THR A O 1
ATOM 1082 N N . ILE A 1 140 ? -8.586 -7.348 -1.048 1 98.75 140 ILE A N 1
ATOM 1083 C CA . ILE A 1 140 ? -7.543 -7.328 -0.029 1 98.75 140 ILE A CA 1
ATOM 1084 C C . ILE A 1 140 ? -6.273 -7.98 -0.578 1 98.75 140 ILE A C 1
ATOM 1086 O O . ILE A 1 140 ? -5.164 -7.539 -0.274 1 98.75 140 ILE A O 1
ATOM 1090 N N . TYR A 1 141 ? -6.41 -9.039 -1.393 1 98.75 141 TYR A N 1
ATOM 1091 C CA . TYR A 1 141 ? -5.285 -9.688 -2.059 1 98.75 141 TYR A CA 1
ATOM 1092 C C . TYR A 1 141 ? -4.57 -8.711 -2.99 1 98.75 141 TYR A C 1
ATOM 1094 O O . TYR A 1 141 ? -3.352 -8.547 -2.906 1 98.75 141 TYR A O 1
ATOM 1102 N N . GLY A 1 142 ? -5.312 -8.023 -3.855 1 98.81 142 GLY A N 1
ATOM 1103 C CA . GLY A 1 142 ? -4.723 -7.066 -4.773 1 98.81 142 GLY A CA 1
ATOM 1104 C C . GLY A 1 142 ? -4.023 -5.918 -4.074 1 98.81 142 GLY A C 1
ATOM 1105 O O . GLY A 1 142 ? -2.928 -5.512 -4.473 1 98.81 142 GLY A O 1
ATOM 1106 N N . ILE A 1 143 ? -4.668 -5.406 -3.062 1 98.88 143 ILE A N 1
ATOM 1107 C CA . ILE A 1 143 ? -4.098 -4.312 -2.285 1 98.88 143 ILE A CA 1
ATOM 1108 C C . ILE A 1 143 ? -2.793 -4.762 -1.636 1 98.88 143 ILE A C 1
ATOM 1110 O O . ILE A 1 143 ? -1.796 -4.039 -1.662 1 98.88 143 ILE A O 1
ATOM 1114 N N . SER A 1 144 ? -2.777 -5.988 -1.075 1 98.88 144 SER A N 1
ATOM 1115 C CA . SER A 1 144 ? -1.556 -6.496 -0.459 1 98.88 144 SER A CA 1
ATOM 1116 C C . SER A 1 144 ? -0.449 -6.68 -1.492 1 98.88 144 SER A C 1
ATOM 1118 O O . SER A 1 144 ? 0.727 -6.453 -1.197 1 98.88 144 SER A O 1
ATOM 1120 N N . LYS A 1 145 ? -0.828 -7.102 -2.678 1 98.88 145 LYS A N 1
ATOM 1121 C CA . LYS A 1 145 ? 0.181 -7.312 -3.713 1 98.88 145 LYS A CA 1
ATOM 1122 C C . LYS A 1 145 ? 0.777 -5.984 -4.176 1 98.88 145 LYS A C 1
ATOM 1124 O O . LYS A 1 145 ? 1.995 -5.863 -4.316 1 98.88 145 LYS A O 1
ATOM 1129 N N . TYR A 1 146 ? -0.034 -4.996 -4.402 1 98.81 146 TYR A N 1
ATOM 1130 C CA . TYR A 1 146 ? 0.532 -3.73 -4.859 1 98.81 146 TYR A CA 1
ATOM 1131 C C . TYR A 1 146 ? 1.306 -3.043 -3.74 1 98.81 146 TYR A C 1
ATOM 1133 O O . TYR A 1 146 ? 2.4 -2.52 -3.965 1 98.81 146 TYR A O 1
ATOM 1141 N N . ALA A 1 147 ? 0.714 -2.945 -2.557 1 98.81 147 ALA A N 1
ATOM 1142 C CA . ALA A 1 147 ? 1.462 -2.43 -1.412 1 98.81 147 ALA A CA 1
ATOM 1143 C C . ALA A 1 147 ? 2.787 -3.168 -1.244 1 98.81 147 ALA A C 1
ATOM 1145 O O . ALA A 1 147 ? 3.805 -2.559 -0.91 1 98.81 147 ALA A O 1
ATOM 1146 N N . GLY A 1 148 ? 2.746 -4.461 -1.461 1 98.88 148 GLY A N 1
ATOM 1147 C CA . GLY A 1 148 ? 3.955 -5.266 -1.397 1 98.88 148 GLY A CA 1
ATOM 1148 C C . GLY A 1 148 ? 4.988 -4.871 -2.438 1 98.88 148 GLY A C 1
ATOM 1149 O O . GLY A 1 148 ? 6.191 -4.883 -2.16 1 98.88 148 GLY A O 1
ATOM 1150 N N . GLU A 1 149 ? 4.559 -4.582 -3.672 1 98.81 149 GLU A N 1
ATOM 1151 C CA . GLU A 1 149 ? 5.484 -4.094 -4.688 1 98.81 149 GLU A CA 1
ATOM 1152 C C . GLU A 1 149 ? 6.227 -2.85 -4.203 1 98.81 149 GLU A C 1
ATOM 1154 O O . GLU A 1 149 ? 7.449 -2.766 -4.32 1 98.81 149 GLU A O 1
ATOM 1159 N N . LEU A 1 150 ? 5.438 -1.934 -3.703 1 98.62 150 LEU A N 1
ATOM 1160 C CA . LEU A 1 150 ? 6.004 -0.668 -3.25 1 98.62 150 LEU A CA 1
ATOM 1161 C C . LEU A 1 150 ? 6.992 -0.893 -2.111 1 98.62 150 LEU A C 1
ATOM 1163 O O . LEU A 1 150 ? 8.094 -0.336 -2.119 1 98.62 150 LEU A O 1
ATOM 1167 N N . LEU A 1 151 ? 6.625 -1.704 -1.176 1 98.81 151 LEU A N 1
ATOM 1168 C CA . LEU A 1 151 ? 7.469 -1.994 -0.022 1 98.81 151 LEU A CA 1
ATOM 1169 C C . LEU A 1 151 ? 8.75 -2.697 -0.451 1 98.81 151 LEU A C 1
ATOM 1171 O O . LEU A 1 151 ? 9.836 -2.361 0.027 1 98.81 151 LEU A O 1
ATOM 1175 N N . ALA A 1 152 ? 8.609 -3.658 -1.336 1 98.81 152 ALA A N 1
ATOM 1176 C CA . ALA A 1 152 ? 9.773 -4.402 -1.816 1 98.81 152 ALA A CA 1
ATOM 1177 C C . ALA A 1 152 ? 10.742 -3.486 -2.557 1 98.81 152 ALA A C 1
ATOM 1179 O O . ALA A 1 152 ? 11.961 -3.562 -2.354 1 98.81 152 ALA A O 1
ATOM 1180 N N . ARG A 1 153 ? 10.242 -2.65 -3.396 1 98.06 153 ARG A N 1
ATOM 1181 C CA . ARG A 1 153 ? 11.094 -1.705 -4.109 1 98.06 153 ARG A CA 1
ATOM 1182 C C . ARG A 1 153 ? 11.797 -0.765 -3.135 1 98.06 153 ARG A C 1
ATOM 1184 O O . ARG A 1 153 ? 12.953 -0.402 -3.344 1 98.06 153 ARG A O 1
ATOM 1191 N N . TYR A 1 154 ? 11.078 -0.397 -2.129 1 98.56 154 TYR A N 1
ATOM 1192 C CA . TYR A 1 154 ? 11.68 0.437 -1.095 1 98.56 154 TYR A CA 1
ATOM 1193 C C . TYR A 1 154 ? 12.867 -0.266 -0.452 1 98.56 154 TYR A C 1
ATOM 1195 O O . TYR A 1 154 ? 13.922 0.342 -0.254 1 98.56 154 TYR A O 1
ATOM 1203 N N . TYR A 1 155 ? 12.727 -1.521 -0.099 1 98.75 155 TYR A N 1
ATOM 1204 C CA . TYR A 1 155 ? 13.805 -2.277 0.53 1 98.75 155 TYR A CA 1
ATOM 1205 C C . TYR A 1 155 ? 14.992 -2.424 -0.414 1 98.75 155 TYR A C 1
ATOM 1207 O O . TYR A 1 155 ? 16.141 -2.414 0.023 1 98.75 155 TYR A O 1
ATOM 1215 N N . ALA A 1 156 ? 14.672 -2.582 -1.684 1 98.25 156 ALA A N 1
ATOM 1216 C CA . ALA A 1 156 ? 15.742 -2.645 -2.674 1 98.25 156 ALA A CA 1
ATOM 1217 C C . ALA A 1 156 ? 16.5 -1.326 -2.738 1 98.25 156 ALA A C 1
ATOM 1219 O O . ALA A 1 156 ? 17.734 -1.315 -2.727 1 98.25 156 ALA A O 1
ATOM 1220 N N . GLU A 1 157 ? 15.797 -0.248 -2.762 1 96.38 157 GLU A N 1
ATOM 1221 C CA . GLU A 1 157 ? 16.406 1.068 -2.926 1 96.38 157 GLU A CA 1
ATOM 1222 C C . GLU A 1 157 ? 17.109 1.516 -1.646 1 96.38 157 GLU A C 1
ATOM 1224 O O . GLU A 1 157 ? 18.234 2.025 -1.693 1 96.38 157 GLU A O 1
ATOM 1229 N N . LYS A 1 158 ? 16.453 1.298 -0.526 1 97.25 158 LYS A N 1
ATOM 1230 C CA . LYS A 1 158 ? 16.922 1.825 0.753 1 97.25 158 LYS A CA 1
ATOM 1231 C C . LYS A 1 158 ? 18.016 0.943 1.346 1 97.25 158 LYS A C 1
ATOM 1233 O O . LYS A 1 158 ? 18.969 1.446 1.927 1 97.25 158 LYS A O 1
ATOM 1238 N N . PHE A 1 159 ? 17.891 -0.375 1.185 1 98 159 PHE A N 1
ATOM 1239 C CA . PHE A 1 159 ? 18.734 -1.295 1.931 1 98 159 PHE A CA 1
ATOM 1240 C C . PHE A 1 159 ? 19.516 -2.197 0.983 1 98 159 PHE A C 1
ATOM 1242 O O . PHE A 1 159 ? 20.25 -3.092 1.425 1 98 159 PHE A O 1
ATOM 1249 N N . ASP A 1 160 ? 19.312 -2.08 -0.323 1 97.69 160 ASP A N 1
ATOM 1250 C CA . ASP A 1 160 ? 20 -2.867 -1.35 1 97.69 160 ASP A CA 1
ATOM 1251 C C . ASP A 1 160 ? 19.578 -4.336 -1.283 1 97.69 160 ASP A C 1
ATOM 1253 O O . ASP A 1 160 ? 20.375 -5.227 -1.566 1 97.69 160 ASP A O 1
ATOM 1257 N N . VAL A 1 161 ? 18.422 -4.605 -0.829 1 98.56 161 VAL A N 1
ATOM 1258 C CA . VAL A 1 161 ? 17.891 -5.965 -0.845 1 98.56 161 VAL A CA 1
ATOM 1259 C C . VAL A 1 161 ? 17.594 -6.387 -2.281 1 98.56 161 VAL A C 1
ATOM 1261 O O . VAL A 1 161 ? 16.891 -5.672 -3.014 1 98.56 161 VAL A O 1
ATOM 1264 N N . ASP A 1 162 ? 18.125 -7.52 -2.717 1 98.69 162 ASP A N 1
ATOM 1265 C CA . ASP A 1 162 ? 17.859 -8.047 -4.051 1 98.69 162 ASP A CA 1
ATOM 1266 C C . ASP A 1 162 ? 16.531 -8.812 -4.078 1 98.69 162 ASP A C 1
ATOM 1268 O O . ASP A 1 162 ? 16.516 -10.039 -3.98 1 98.69 162 ASP A O 1
ATOM 1272 N N . VAL A 1 163 ? 15.477 -8.117 -4.191 1 98.88 163 VAL A N 1
ATOM 1273 C CA . VAL A 1 163 ? 14.141 -8.68 -4.273 1 98.88 163 VAL A CA 1
ATOM 1274 C C . VAL A 1 163 ? 13.578 -8.484 -5.676 1 98.88 163 VAL A C 1
ATOM 1276 O O . VAL A 1 163 ? 13.648 -7.383 -6.23 1 98.88 163 VAL A O 1
ATOM 1279 N N . ARG A 1 164 ? 13.07 -9.562 -6.246 1 98.88 164 ARG A N 1
ATOM 1280 C CA . ARG A 1 164 ? 12.578 -9.594 -7.621 1 98.88 164 ARG A CA 1
ATOM 1281 C C . ARG A 1 164 ? 11.18 -10.211 -7.688 1 98.88 164 ARG A C 1
ATOM 1283 O O . ARG A 1 164 ? 10.828 -11.055 -6.859 1 98.88 164 ARG A O 1
ATOM 1290 N N . GLY A 1 165 ? 10.43 -9.727 -8.625 1 98.62 165 GLY A N 1
ATOM 1291 C CA . GLY A 1 165 ? 9.109 -10.328 -8.742 1 98.62 165 GLY A CA 1
ATOM 1292 C C . GLY A 1 165 ? 8.391 -9.938 -10.016 1 98.62 165 GLY A C 1
ATOM 1293 O O . GLY A 1 165 ? 8.688 -8.891 -10.609 1 98.62 165 GLY A O 1
ATOM 1294 N N . VAL A 1 166 ? 7.469 -10.758 -10.461 1 98.94 166 VAL A N 1
ATOM 1295 C CA . VAL A 1 166 ? 6.621 -10.531 -11.625 1 98.94 166 VAL A CA 1
ATOM 1296 C C . VAL A 1 166 ? 5.172 -10.359 -11.188 1 98.94 166 VAL A C 1
ATOM 1298 O O . VAL A 1 166 ? 4.801 -10.75 -10.078 1 98.94 166 VAL A O 1
ATOM 1301 N N . ARG A 1 167 ? 4.383 -9.695 -11.977 1 98.94 167 ARG A N 1
ATOM 1302 C CA . ARG A 1 167 ? 2.928 -9.742 -11.867 1 98.94 167 ARG A CA 1
ATOM 1303 C C . ARG A 1 167 ? 2.354 -10.922 -12.641 1 98.94 167 ARG A C 1
ATOM 1305 O O . ARG A 1 167 ? 2.037 -10.797 -13.828 1 98.94 167 ARG A O 1
ATOM 1312 N N . TYR A 1 168 ? 2.168 -12.016 -11.906 1 98.81 168 TYR A N 1
ATOM 1313 C CA . TYR A 1 168 ? 1.628 -13.195 -12.57 1 98.81 168 TYR A CA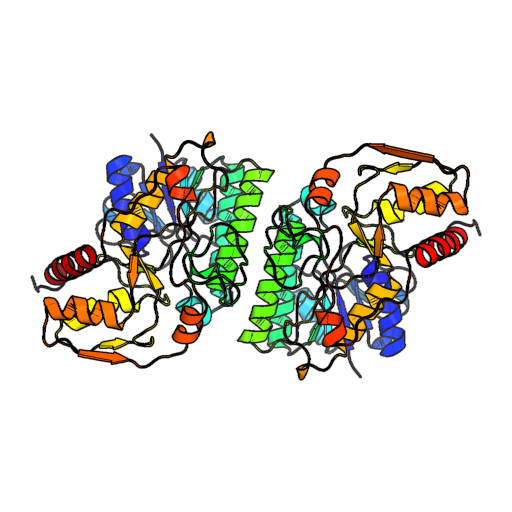 1
ATOM 1314 C C . TYR A 1 168 ? 0.186 -12.969 -13.008 1 98.81 168 TYR A C 1
ATOM 1316 O O . TYR A 1 168 ? -0.608 -12.383 -12.266 1 98.81 168 TYR A O 1
ATOM 1324 N N . PRO A 1 169 ? -0.132 -13.406 -14.258 1 98.5 169 PRO A N 1
ATOM 1325 C CA . PRO A 1 169 ? -1.556 -13.531 -14.578 1 98.5 169 PRO A CA 1
ATOM 1326 C C . PRO A 1 169 ? -2.184 -14.789 -13.984 1 98.5 169 PRO A C 1
ATOM 1328 O O . PRO A 1 169 ? -1.697 -15.312 -12.984 1 98.5 169 PRO A O 1
ATOM 1331 N N . GLY A 1 170 ? -3.365 -15.148 -14.453 1 97.81 170 GLY A N 1
ATOM 1332 C CA . GLY A 1 170 ? -3.904 -16.422 -14 1 97.81 170 GLY A CA 1
ATOM 1333 C C . GLY A 1 170 ? -3.023 -17.609 -14.359 1 97.81 170 GLY A C 1
ATOM 1334 O O . GLY A 1 170 ? -2.57 -17.719 -15.5 1 97.81 170 GLY A O 1
ATOM 1335 N N . ILE A 1 171 ? -2.742 -18.438 -13.398 1 98 171 ILE A N 1
ATOM 1336 C CA . ILE A 1 171 ? -1.829 -19.547 -13.617 1 98 171 ILE A CA 1
ATOM 1337 C C . ILE A 1 171 ? -2.621 -20.859 -13.727 1 98 171 ILE A C 1
ATOM 1339 O O . ILE A 1 171 ? -3.5 -21.125 -12.898 1 98 171 ILE A O 1
ATOM 1343 N N . ILE A 1 172 ? -2.318 -21.578 -14.734 1 97.69 172 ILE A N 1
ATOM 1344 C CA . ILE A 1 172 ? -2.957 -22.859 -14.969 1 97.69 172 ILE A CA 1
ATOM 1345 C C . ILE A 1 172 ? -1.963 -24 -14.695 1 97.69 172 ILE A C 1
ATOM 1347 O O . ILE A 1 172 ? -0.873 -24.016 -15.273 1 97.69 172 ILE A O 1
ATOM 1351 N N . SER A 1 173 ? -2.359 -24.859 -13.859 1 94.94 173 SER A N 1
ATOM 1352 C CA . SER A 1 173 ? -1.505 -25.969 -13.445 1 94.94 173 SER A CA 1
ATOM 1353 C C . SER A 1 173 ? -2.248 -27.297 -13.516 1 94.94 173 SER A C 1
ATOM 1355 O O . SER A 1 173 ? -3.432 -27.359 -13.18 1 94.94 173 SER A O 1
ATOM 1357 N N . SER A 1 174 ? -1.562 -28.344 -13.961 1 92.94 174 SER A N 1
ATOM 1358 C CA . SER A 1 174 ? -2.139 -29.688 -13.961 1 92.94 174 SER A CA 1
ATOM 1359 C C . SER A 1 174 ? -1.783 -30.438 -12.688 1 92.94 174 SER A C 1
ATOM 1361 O O . SER A 1 174 ? -2.354 -31.5 -12.406 1 92.94 174 SER A O 1
ATOM 1363 N N . GLU A 1 175 ? -0.88 -29.891 -11.883 1 90.25 175 GLU A N 1
ATOM 1364 C CA . GLU A 1 175 ? -0.323 -30.656 -10.766 1 90.25 175 GLU A CA 1
ATOM 1365 C C . GLU A 1 175 ? -1.116 -30.406 -9.484 1 90.25 175 GLU A C 1
ATOM 1367 O O . GLU A 1 175 ? -1.394 -31.344 -8.734 1 90.25 175 GLU A O 1
ATOM 1372 N N . ALA A 1 176 ? -1.391 -29.172 -9.219 1 86.5 176 ALA A N 1
ATOM 1373 C CA . ALA A 1 176 ? -2.062 -28.812 -7.973 1 86.5 176 ALA A CA 1
ATOM 1374 C C . ALA A 1 176 ? -3.441 -28.219 -8.242 1 86.5 176 ALA A C 1
ATOM 1376 O O . ALA A 1 176 ? -3.621 -27.453 -9.203 1 86.5 176 ALA A O 1
ATOM 1377 N N . MET A 1 177 ? -4.367 -28.547 -7.332 1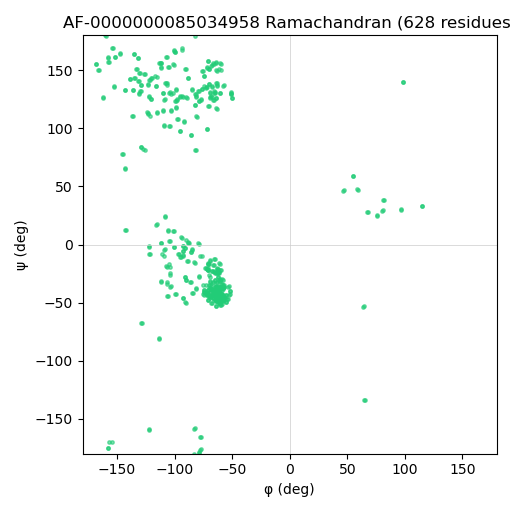 86.69 177 MET A N 1
ATOM 1378 C CA . MET A 1 177 ? -5.691 -27.938 -7.414 1 86.69 177 MET A CA 1
ATOM 1379 C C . MET A 1 177 ? -5.633 -26.453 -7.047 1 86.69 177 MET A C 1
ATOM 1381 O O . MET A 1 177 ? -4.84 -26.047 -6.191 1 86.69 177 MET A O 1
ATOM 1385 N N . PRO A 1 178 ? -6.574 -25.766 -7.672 1 85.81 178 PRO A N 1
ATOM 1386 C CA . PRO A 1 178 ? -6.566 -24.328 -7.332 1 85.81 178 PRO A CA 1
ATOM 1387 C C . PRO A 1 178 ? -6.969 -24.078 -5.887 1 85.81 178 PRO A C 1
ATOM 1389 O O . PRO A 1 178 ? -7.676 -24.875 -5.281 1 85.81 178 PRO A O 1
ATOM 1392 N N . GLY A 1 179 ? -6.477 -22.922 -5.34 1 82.94 179 GLY A N 1
ATOM 1393 C CA . GLY A 1 179 ? -6.516 -22.672 -3.906 1 82.94 179 GLY A CA 1
ATOM 1394 C C . GLY A 1 179 ? -7.383 -21.484 -3.535 1 82.94 179 GLY A C 1
ATOM 1395 O O . GLY A 1 179 ? -7.18 -20.859 -2.488 1 82.94 179 GLY A O 1
ATOM 1396 N N . GLY A 1 180 ? -8.25 -21.031 -4.422 1 89.31 180 GLY A N 1
ATOM 1397 C CA . GLY A 1 180 ? -9.148 -19.953 -4.012 1 89.31 180 GLY A CA 1
ATOM 1398 C C . GLY A 1 180 ? -8.914 -18.656 -4.766 1 89.31 180 GLY A C 1
ATOM 1399 O O . GLY A 1 180 ? -9.055 -17.578 -4.199 1 89.31 180 GLY A O 1
ATOM 1400 N N . GLY A 1 181 ? -8.531 -18.781 -6.008 1 93.81 181 GLY A N 1
ATOM 1401 C CA . GLY A 1 181 ? -8.367 -17.609 -6.844 1 93.81 181 GLY A CA 1
ATOM 1402 C C . GLY A 1 181 ? -9.547 -17.359 -7.77 1 93.81 181 GLY A C 1
ATOM 1403 O O . GLY A 1 181 ? -10.383 -18.234 -7.957 1 93.81 181 GLY A O 1
ATOM 1404 N N . THR A 1 182 ? -9.586 -16.219 -8.312 1 95.81 182 THR A N 1
ATOM 1405 C CA . THR A 1 182 ? -10.617 -15.805 -9.258 1 95.81 182 THR A CA 1
ATOM 1406 C C . THR A 1 182 ? -10.453 -16.531 -10.586 1 95.81 182 THR A C 1
ATOM 1408 O O . THR A 1 182 ? -11.43 -16.734 -11.32 1 95.81 182 THR A O 1
ATOM 1411 N N . THR A 1 183 ? -9.305 -17.031 -10.898 1 96.94 183 THR A N 1
ATOM 1412 C CA . THR A 1 183 ? -9.039 -17.672 -12.18 1 96.94 183 THR A CA 1
ATOM 1413 C C . THR A 1 183 ? -9.078 -19.188 -12.047 1 96.94 183 THR A C 1
ATOM 1415 O O . THR A 1 183 ? -8.727 -19.906 -12.984 1 96.94 183 THR A O 1
ATOM 1418 N N . ASP A 1 184 ? -9.562 -19.688 -10.914 1 96.62 184 ASP A N 1
ATOM 1419 C CA . ASP A 1 184 ? -9.555 -21.125 -10.625 1 96.62 184 ASP A CA 1
ATOM 1420 C C . ASP A 1 184 ? -10.414 -21.891 -11.625 1 96.62 184 ASP A C 1
ATOM 1422 O O . ASP A 1 184 ? -10.203 -23.078 -11.859 1 96.62 184 ASP A O 1
ATOM 1426 N N . TYR A 1 185 ? -11.359 -21.25 -12.305 1 97.88 185 TYR A N 1
ATOM 1427 C CA . TYR A 1 185 ? -12.234 -21.875 -13.281 1 97.88 185 TYR A CA 1
ATOM 1428 C C . TYR A 1 185 ? -11.43 -22.516 -14.406 1 97.88 185 TYR A C 1
ATOM 1430 O O . TYR A 1 185 ? -11.828 -23.547 -14.961 1 97.88 185 TYR A O 1
ATOM 1438 N N . ALA A 1 186 ? -10.281 -21.938 -14.68 1 98.06 186 ALA A N 1
ATOM 1439 C CA . ALA A 1 186 ? -9.492 -22.312 -15.844 1 98.06 186 ALA A CA 1
ATOM 1440 C C . ALA A 1 186 ? -8.742 -23.625 -15.594 1 98.06 186 ALA A C 1
ATOM 1442 O O . ALA A 1 186 ? -8.203 -24.219 -16.516 1 98.06 186 ALA A O 1
ATOM 1443 N N . VAL A 1 187 ? -8.766 -24.078 -14.352 1 97.5 187 VAL A N 1
ATOM 1444 C CA . VAL A 1 187 ? -8.203 -25.375 -14 1 97.5 187 VAL A CA 1
ATOM 1445 C C . VAL A 1 187 ? -9.328 -26.375 -13.75 1 97.5 187 VAL A C 1
ATOM 1447 O O . VAL A 1 187 ? -9.305 -27.5 -14.273 1 97.5 187 VAL A O 1
ATOM 1450 N N . GLU A 1 188 ? -10.328 -25.922 -13.023 1 97 188 GLU A N 1
ATOM 1451 C CA . GLU A 1 188 ? -11.453 -26.766 -12.648 1 97 188 GLU A CA 1
ATOM 1452 C C . GLU A 1 188 ? -12.172 -27.312 -13.875 1 97 188 GLU A C 1
ATOM 1454 O O . GLU A 1 188 ? -12.633 -28.469 -13.875 1 97 188 GLU A O 1
ATOM 1459 N N . ILE A 1 189 ? -12.273 -26.562 -14.836 1 98.25 189 ILE A N 1
ATOM 1460 C CA . ILE A 1 189 ? -13.062 -26.859 -16.031 1 98.25 189 ILE A CA 1
ATOM 1461 C C . ILE A 1 189 ? -12.547 -28.141 -16.672 1 98.25 189 ILE A C 1
ATOM 1463 O O . ILE A 1 189 ? -13.328 -28.938 -17.203 1 98.25 189 ILE A O 1
ATOM 1467 N N . PHE A 1 190 ? -11.289 -28.422 -16.625 1 98.25 190 PHE A N 1
ATOM 1468 C CA . PHE A 1 190 ? -10.695 -29.594 -17.234 1 98.25 190 PHE A CA 1
ATOM 1469 C C . PHE A 1 190 ? -11.141 -30.859 -16.516 1 98.25 190 PHE A C 1
ATOM 1471 O O . PHE A 1 190 ? -11.375 -31.891 -17.156 1 98.25 190 PHE A O 1
ATOM 1478 N N . TYR A 1 191 ? -11.211 -30.766 -15.211 1 96.94 191 TYR A N 1
ATOM 1479 C CA . TYR A 1 191 ? -11.641 -31.938 -14.438 1 96.94 191 TYR A CA 1
ATOM 1480 C C . TYR A 1 191 ? -13.07 -32.312 -14.789 1 96.94 191 TYR A C 1
ATOM 1482 O O . TYR A 1 191 ? -13.367 -33.5 -14.992 1 96.94 191 TYR A O 1
ATOM 1490 N N . TYR A 1 192 ? -13.906 -31.344 -14.867 1 97.5 192 TYR A N 1
ATOM 1491 C CA . TYR A 1 192 ? -15.297 -31.609 -15.219 1 97.5 192 TYR A CA 1
ATOM 1492 C C . TYR A 1 192 ? -15.406 -32.188 -16.625 1 97.5 192 TYR A C 1
ATOM 1494 O O . TYR A 1 192 ? -16.141 -33.156 -16.859 1 97.5 192 TYR A O 1
ATOM 1502 N N . ALA A 1 193 ? -14.695 -31.625 -17.531 1 98.06 193 ALA A N 1
ATOM 1503 C CA . ALA A 1 193 ? -14.711 -32.094 -18.906 1 98.06 193 ALA A CA 1
ATOM 1504 C C . ALA A 1 193 ? -14.297 -33.562 -18.984 1 98.06 193 ALA A C 1
ATOM 1506 O O . ALA A 1 193 ? -14.961 -34.375 -19.641 1 98.06 193 ALA A O 1
ATOM 1507 N N . LEU A 1 194 ? -13.242 -33.938 -18.328 1 97.31 194 LEU A N 1
ATOM 1508 C CA . LEU A 1 194 ? -12.68 -35.281 -18.391 1 97.31 194 LEU A CA 1
ATOM 1509 C C . LEU A 1 194 ? -13.586 -36.281 -17.688 1 97.31 194 LEU A C 1
ATOM 1511 O O . LEU A 1 194 ? -13.602 -37.469 -18.031 1 97.31 194 LEU A O 1
ATOM 1515 N N . GLU A 1 195 ? -14.336 -35.75 -16.734 1 96.44 195 GLU A N 1
ATOM 1516 C CA . GLU A 1 195 ? -15.266 -36.625 -16.016 1 96.44 195 GLU A CA 1
ATOM 1517 C C . GLU A 1 195 ? -16.594 -36.75 -16.75 1 96.44 195 GLU A C 1
ATOM 1519 O O . GLU A 1 195 ? -17.484 -37.5 -16.328 1 96.44 195 GLU A O 1
ATOM 1524 N N . GLY A 1 196 ? -16.75 -36 -17.781 1 96.31 196 GLY A N 1
ATOM 1525 C CA . GLY A 1 196 ? -17.984 -36 -18.531 1 96.31 196 GLY A CA 1
ATOM 1526 C C . GLY A 1 196 ? -19.109 -35.25 -17.844 1 96.31 196 GLY A C 1
ATOM 1527 O O . GLY A 1 196 ? -20.281 -35.594 -18.047 1 96.31 196 GLY A O 1
ATOM 1528 N N . LYS A 1 197 ? -18.734 -34.344 -17.016 1 97.81 197 LYS A N 1
ATOM 1529 C CA . LYS A 1 197 ? -19.719 -33.562 -16.266 1 97.81 197 LYS A CA 1
ATOM 1530 C C . LYS A 1 197 ? -19.859 -32.156 -16.828 1 97.81 197 LYS A C 1
ATOM 1532 O O . LYS A 1 197 ? -18.922 -31.609 -17.391 1 97.81 197 LYS A O 1
ATOM 1537 N N . LYS A 1 198 ? -21.031 -31.625 -16.625 1 98.38 198 LYS A N 1
ATOM 1538 C CA . LYS A 1 198 ? -21.266 -30.234 -16.953 1 98.38 198 LYS A CA 1
ATOM 1539 C C . LYS A 1 198 ? -20.547 -29.297 -15.969 1 98.38 198 LYS A C 1
ATOM 1541 O O . LYS A 1 198 ? -20.578 -29.547 -14.758 1 98.38 198 LYS A O 1
ATOM 1546 N N . TYR A 1 199 ? -19.922 -28.297 -16.484 1 98.44 199 TYR A N 1
ATOM 1547 C CA . TYR A 1 199 ? -19.25 -27.328 -15.617 1 98.44 199 TYR A CA 1
ATOM 1548 C C . TYR A 1 199 ? -20.062 -26.047 -15.5 1 98.44 199 TYR A C 1
ATOM 1550 O O . TYR A 1 199 ? -20.531 -25.516 -16.5 1 98.44 199 TYR A O 1
ATOM 1558 N N . THR A 1 200 ? -20.281 -25.609 -14.289 1 98.69 200 THR A N 1
ATOM 1559 C CA . THR A 1 200 ? -20.875 -24.297 -14.055 1 98.69 200 THR A CA 1
ATOM 1560 C C . THR A 1 200 ? -19.797 -23.25 -13.766 1 98.69 200 THR A C 1
ATOM 1562 O O . THR A 1 200 ? -19.219 -23.234 -12.68 1 98.69 200 THR A O 1
ATOM 1565 N N . CYS A 1 201 ? -19.578 -22.391 -14.703 1 98.69 201 CYS A N 1
ATOM 1566 C CA . CYS A 1 201 ? -18.562 -21.359 -14.578 1 98.69 201 CYS A CA 1
ATOM 1567 C C . CYS A 1 201 ? -19.109 -20.141 -13.844 1 98.69 201 CYS A C 1
ATOM 1569 O O . CYS A 1 201 ? -20.172 -19.625 -14.188 1 98.69 201 CYS A O 1
ATOM 1571 N N . TYR A 1 202 ? -18.344 -19.656 -12.914 1 98.5 202 TYR A N 1
ATOM 1572 C CA . TYR A 1 202 ? -18.812 -18.547 -12.078 1 98.5 202 TYR A CA 1
ATOM 1573 C C . TYR A 1 202 ? -18.438 -17.219 -12.703 1 98.5 202 TYR A C 1
ATOM 1575 O O . TYR A 1 202 ? -18.656 -16.156 -12.102 1 98.5 202 TYR A O 1
ATOM 1583 N N . LEU A 1 203 ? -17.844 -17.172 -13.891 1 98.75 203 LEU A N 1
ATOM 1584 C CA . LEU A 1 203 ? -17.594 -15.977 -14.688 1 98.75 203 LEU A CA 1
ATOM 1585 C C . LEU A 1 203 ? -18.453 -15.984 -15.945 1 98.75 203 LEU A C 1
ATOM 1587 O O . LEU A 1 203 ? -18.875 -17.047 -16.406 1 98.75 203 LEU A O 1
ATOM 1591 N N . ARG A 1 204 ? -18.656 -14.773 -16.422 1 98.81 204 ARG A N 1
ATOM 1592 C CA . ARG A 1 204 ? -19.344 -14.664 -17.703 1 98.81 204 ARG A CA 1
ATOM 1593 C C . ARG A 1 204 ? -18.531 -15.297 -18.828 1 98.81 204 ARG A C 1
ATOM 1595 O O . ARG A 1 204 ? -17.297 -15.297 -18.781 1 98.81 204 ARG A O 1
ATOM 1602 N N . GLU A 1 205 ? -19.234 -15.664 -19.828 1 98.75 205 GLU A N 1
ATOM 1603 C CA . GLU A 1 205 ? -18.672 -16.344 -20.984 1 98.75 205 GLU A CA 1
ATOM 1604 C C . GLU A 1 205 ? -17.609 -15.477 -21.672 1 98.75 205 GLU A C 1
ATOM 1606 O O . GLU A 1 205 ? -16.625 -16 -22.203 1 98.75 205 GLU A O 1
ATOM 1611 N N . ASP A 1 206 ? -17.781 -14.195 -21.578 1 98.75 206 ASP A N 1
ATOM 1612 C CA . ASP A 1 206 ? -16.938 -13.297 -22.375 1 98.75 206 ASP A CA 1
ATOM 1613 C C . ASP A 1 206 ? -15.898 -12.602 -21.5 1 98.75 206 ASP A C 1
ATOM 1615 O O . ASP A 1 206 ? -15.242 -11.656 -21.953 1 98.75 206 ASP A O 1
ATOM 1619 N N . THR A 1 207 ? -15.703 -13.047 -20.25 1 98.75 207 THR A N 1
ATOM 1620 C CA . THR A 1 207 ? -14.742 -12.445 -19.344 1 98.75 207 THR A CA 1
ATOM 1621 C C . THR A 1 207 ? -13.312 -12.781 -19.766 1 98.75 207 THR A C 1
ATOM 1623 O O . THR A 1 207 ? -12.812 -13.867 -19.469 1 98.75 207 THR A O 1
ATOM 1626 N N . MET A 1 208 ? -12.68 -11.82 -20.453 1 98.81 208 MET A N 1
ATOM 1627 C CA . MET A 1 208 ? -11.312 -12.008 -20.922 1 98.81 208 MET A CA 1
ATOM 1628 C C . MET A 1 208 ? -10.312 -11.734 -19.797 1 98.81 208 MET A C 1
ATOM 1630 O O . MET A 1 208 ? -10.367 -10.688 -19.156 1 98.81 208 MET A O 1
ATOM 1634 N N . LEU A 1 209 ? -9.422 -12.648 -19.531 1 98.81 209 LEU A N 1
ATOM 1635 C CA . LEU A 1 209 ? -8.352 -12.508 -18.547 1 98.81 209 LEU A CA 1
ATOM 1636 C C . LEU A 1 209 ? -7.023 -12.992 -19.109 1 98.81 209 LEU A C 1
ATOM 1638 O O . LEU A 1 209 ? -6.98 -13.961 -19.875 1 98.81 209 LEU A O 1
ATOM 1642 N N . PRO A 1 210 ? -5.898 -12.32 -18.766 1 98.88 210 PRO A N 1
ATOM 1643 C CA . PRO A 1 210 ? -4.594 -12.891 -19.094 1 98.88 210 PRO A CA 1
ATOM 1644 C C . PRO A 1 210 ? -4.258 -14.125 -18.266 1 98.88 210 PRO A C 1
ATOM 1646 O O . PRO A 1 210 ? -4.559 -14.172 -17.062 1 98.88 210 PRO A O 1
ATOM 1649 N N . MET A 1 211 ? -3.701 -15.102 -18.906 1 98.81 211 MET A N 1
ATOM 1650 C CA . MET A 1 211 ? -3.396 -16.391 -18.297 1 98.81 211 MET A CA 1
ATOM 1651 C C . MET A 1 211 ? -1.996 -16.859 -18.688 1 98.81 211 MET A C 1
ATOM 1653 O O . MET A 1 211 ? -1.381 -16.312 -19.594 1 98.81 211 MET A O 1
ATOM 1657 N N . MET A 1 212 ? -1.508 -17.812 -17.953 1 98.81 212 MET A N 1
ATOM 1658 C CA . MET A 1 212 ? -0.189 -18.391 -18.203 1 98.81 212 MET A CA 1
ATOM 1659 C C . MET A 1 212 ? -0.122 -19.828 -17.719 1 98.81 212 MET A C 1
ATOM 1661 O O . MET A 1 212 ? -0.65 -20.156 -16.656 1 98.81 212 MET A O 1
ATOM 1665 N N . TYR A 1 213 ? 0.473 -20.672 -18.562 1 98.69 213 TYR A N 1
ATOM 1666 C CA . TYR A 1 213 ? 0.677 -22.062 -18.172 1 98.69 213 TYR A CA 1
ATOM 1667 C C . TYR A 1 213 ? 1.824 -22.172 -17.172 1 98.69 213 TYR A C 1
ATOM 1669 O O . TYR A 1 213 ? 2.807 -21.438 -17.25 1 98.69 213 TYR A O 1
ATOM 1677 N N . MET A 1 214 ? 1.79 -23.141 -16.266 1 98.44 214 MET A N 1
ATOM 1678 C CA . MET A 1 214 ? 2.684 -23.281 -15.117 1 98.44 214 MET A CA 1
ATOM 1679 C C . MET A 1 214 ? 4.137 -23.391 -15.57 1 98.44 214 MET A C 1
ATOM 1681 O O . MET A 1 214 ? 5.02 -22.766 -14.977 1 98.44 214 MET A O 1
ATOM 1685 N N . PRO A 1 215 ? 4.492 -24.172 -16.625 1 98.38 215 PRO A N 1
ATOM 1686 C CA . PRO A 1 215 ? 5.898 -24.234 -17.031 1 98.38 215 PRO A CA 1
ATOM 1687 C C . PRO A 1 215 ? 6.473 -22.859 -17.359 1 98.38 215 PRO A C 1
ATOM 1689 O O . PRO A 1 215 ? 7.641 -22.578 -17.062 1 98.38 215 PRO A O 1
ATOM 1692 N N . ASP A 1 216 ? 5.668 -22.016 -17.953 1 98.88 216 ASP A N 1
ATOM 1693 C CA . ASP A 1 216 ? 6.121 -20.656 -18.266 1 98.88 216 ASP A CA 1
ATOM 1694 C C . ASP A 1 216 ? 6.258 -19.828 -16.984 1 98.88 216 ASP A C 1
ATOM 1696 O O . ASP A 1 216 ? 7.152 -18.984 -16.891 1 98.88 216 ASP A O 1
ATOM 1700 N N . ALA A 1 217 ? 5.324 -20 -16.047 1 98.81 217 ALA A N 1
ATOM 1701 C CA . ALA A 1 217 ? 5.422 -19.297 -14.773 1 98.81 217 ALA A CA 1
ATOM 1702 C C . ALA A 1 217 ? 6.723 -19.641 -14.055 1 98.81 217 ALA A C 1
ATOM 1704 O O . ALA A 1 217 ? 7.41 -18.75 -13.539 1 98.81 217 ALA A O 1
ATOM 1705 N N . ILE A 1 218 ? 7.035 -20.922 -14.023 1 98.75 218 ILE A N 1
ATOM 1706 C CA . ILE A 1 218 ? 8.258 -21.391 -13.383 1 98.75 218 ILE A CA 1
ATOM 1707 C C . ILE A 1 218 ? 9.477 -20.828 -14.109 1 98.75 218 ILE A C 1
ATOM 1709 O O . ILE A 1 218 ? 10.414 -20.344 -13.469 1 98.75 218 ILE A O 1
ATOM 1713 N N . LYS A 1 219 ? 9.406 -20.859 -15.406 1 98.81 219 LYS A N 1
ATOM 1714 C CA . LYS A 1 219 ? 10.477 -20.312 -16.234 1 98.81 219 LYS A CA 1
ATOM 1715 C C . LYS A 1 219 ? 10.703 -18.828 -15.906 1 98.81 219 LYS A C 1
ATOM 1717 O O . LYS A 1 219 ? 11.844 -18.391 -15.758 1 98.81 219 LYS A O 1
ATOM 1722 N N . ALA A 1 220 ? 9.648 -18.078 -15.805 1 98.94 220 ALA A N 1
ATOM 1723 C CA . ALA A 1 220 ? 9.75 -16.641 -15.516 1 98.94 220 ALA A CA 1
ATOM 1724 C C . ALA A 1 220 ? 10.445 -16.406 -14.18 1 98.94 220 ALA A C 1
ATOM 1726 O O . ALA A 1 220 ? 11.312 -15.531 -14.07 1 98.94 220 ALA A O 1
ATOM 1727 N N . ALA A 1 221 ? 10.047 -17.141 -13.156 1 98.88 221 ALA A N 1
ATOM 1728 C CA . ALA A 1 221 ? 10.648 -17 -11.828 1 98.88 221 ALA A CA 1
ATOM 1729 C C . ALA A 1 221 ? 12.148 -17.266 -11.875 1 98.88 221 ALA A C 1
ATOM 1731 O O . ALA A 1 221 ? 12.945 -16.453 -11.398 1 98.88 221 ALA A O 1
ATOM 1732 N N . ILE A 1 222 ? 12.531 -18.375 -12.453 1 98.75 222 ILE A N 1
ATOM 1733 C CA . ILE A 1 222 ? 13.922 -18.812 -12.469 1 98.75 222 ILE A CA 1
ATOM 1734 C C . ILE A 1 222 ? 14.75 -17.859 -13.328 1 98.75 222 ILE A C 1
ATOM 1736 O O . ILE A 1 222 ? 15.852 -17.469 -12.938 1 98.75 222 ILE A O 1
ATOM 1740 N N . GLN A 1 223 ? 14.211 -17.484 -14.508 1 98.75 223 GLN A N 1
ATOM 1741 C CA . GLN A 1 223 ? 14.93 -16.578 -15.391 1 98.75 223 GLN A CA 1
ATOM 1742 C C . GLN A 1 223 ? 15.172 -15.227 -14.727 1 98.75 223 GLN A C 1
ATOM 1744 O O . GLN A 1 223 ? 16.266 -14.672 -14.82 1 98.75 223 GLN A O 1
ATOM 1749 N N . LEU A 1 224 ? 14.18 -14.688 -14.133 1 98.88 224 LEU A N 1
ATOM 1750 C CA . LEU A 1 224 ? 14.32 -13.391 -13.477 1 98.88 224 LEU A CA 1
ATOM 1751 C C . LEU A 1 224 ? 15.344 -13.453 -12.352 1 98.88 224 LEU A C 1
ATOM 1753 O O . LEU A 1 224 ? 16.156 -12.547 -12.195 1 98.88 224 LEU A O 1
ATOM 1757 N N . MET A 1 225 ? 15.32 -14.523 -11.523 1 98.62 225 MET A N 1
ATOM 1758 C CA . MET A 1 225 ? 16.25 -14.68 -10.406 1 98.62 225 MET A CA 1
ATOM 1759 C C . MET A 1 225 ? 17.672 -14.828 -10.906 1 98.62 225 MET A C 1
ATOM 1761 O O . MET A 1 225 ? 18.625 -14.445 -10.211 1 98.62 225 MET A O 1
ATOM 1765 N N . ASN A 1 226 ? 17.812 -15.281 -12.133 1 98 226 ASN A N 1
ATOM 1766 C CA . ASN A 1 226 ? 19.141 -15.484 -12.695 1 98 226 ASN A CA 1
ATOM 1767 C C . ASN A 1 226 ? 19.578 -14.289 -13.539 1 98 226 ASN A C 1
ATOM 1769 O O . ASN A 1 226 ? 20.719 -14.227 -13.984 1 98 226 ASN A O 1
ATOM 1773 N N . ALA A 1 227 ? 18.672 -13.352 -13.789 1 98.5 227 ALA A N 1
ATOM 1774 C CA . ALA A 1 227 ? 18.984 -12.188 -14.609 1 98.5 227 ALA A CA 1
ATOM 1775 C C . ALA A 1 227 ? 20.062 -11.328 -13.953 1 98.5 227 ALA A C 1
ATOM 1777 O O . ALA A 1 227 ? 20.125 -11.234 -12.719 1 98.5 227 ALA A O 1
ATOM 1778 N N . GLU A 1 228 ? 20.859 -10.656 -14.758 1 97.88 228 GLU A N 1
ATOM 1779 C CA . GLU A 1 228 ? 21.875 -9.734 -14.25 1 97.88 228 GLU A CA 1
ATOM 1780 C C . GLU A 1 228 ? 21.234 -8.516 -13.586 1 97.88 228 GLU A C 1
ATOM 1782 O O . GLU A 1 228 ? 20.438 -7.816 -14.211 1 97.88 228 GLU A O 1
ATOM 1787 N N . ARG A 1 229 ? 21.656 -8.281 -12.383 1 96.94 229 ARG A N 1
ATOM 1788 C CA . ARG A 1 229 ? 21.047 -7.223 -11.594 1 96.94 229 ARG A CA 1
ATOM 1789 C C . ARG A 1 229 ? 21.141 -5.879 -12.305 1 96.94 229 ARG A C 1
ATOM 1791 O O . ARG A 1 229 ? 20.234 -5.047 -12.211 1 96.94 229 ARG A O 1
ATOM 1798 N N . SER A 1 230 ? 22.203 -5.652 -13.008 1 96.88 230 SER A N 1
ATOM 1799 C CA . SER A 1 230 ? 22.453 -4.363 -13.641 1 96.88 230 SER A CA 1
ATOM 1800 C C . SER A 1 230 ? 21.484 -4.113 -14.789 1 96.88 230 SER A C 1
ATOM 1802 O O . SER A 1 230 ? 21.359 -2.982 -15.266 1 96.88 230 SER A O 1
ATOM 1804 N N . LYS A 1 231 ? 20.781 -5.133 -15.227 1 97.44 231 LYS A N 1
ATOM 1805 C CA . LYS A 1 231 ? 19.844 -5.012 -16.344 1 97.44 231 LYS A CA 1
ATOM 1806 C C . LYS A 1 231 ? 18.422 -4.746 -15.852 1 97.44 231 LYS A C 1
ATOM 1808 O O . LYS A 1 231 ? 17.531 -4.449 -16.656 1 97.44 231 LYS A O 1
ATOM 1813 N N . LEU A 1 232 ? 18.297 -4.891 -14.602 1 98.06 232 LEU A N 1
ATOM 1814 C CA . LEU A 1 232 ? 16.953 -4.785 -14.031 1 98.06 232 LEU A CA 1
ATOM 1815 C C . LEU A 1 232 ? 16.688 -3.379 -13.508 1 98.06 232 LEU A C 1
ATOM 1817 O O . LEU A 1 232 ? 17.438 -2.879 -12.664 1 98.06 232 LEU A O 1
ATOM 1821 N N . THR A 1 233 ? 15.562 -2.803 -13.977 1 95.38 233 THR A N 1
ATOM 1822 C CA . THR A 1 233 ? 15.289 -1.423 -13.586 1 95.38 233 THR A CA 1
ATOM 1823 C C . THR A 1 233 ? 14.219 -1.366 -12.508 1 95.38 233 THR A C 1
ATOM 1825 O O . THR A 1 233 ? 14.312 -0.568 -11.57 1 95.38 233 THR A O 1
ATOM 1828 N N . ILE A 1 234 ? 13.18 -2.242 -12.508 1 94.56 234 ILE A N 1
ATOM 1829 C CA . ILE A 1 234 ? 12.07 -2.072 -11.57 1 94.56 234 ILE A CA 1
ATOM 1830 C C . ILE A 1 234 ? 12.141 -3.15 -10.492 1 94.56 234 ILE A C 1
ATOM 1832 O O . ILE A 1 234 ? 11.461 -3.055 -9.461 1 94.56 234 ILE A O 1
ATOM 1836 N N . LEU A 1 235 ? 12.852 -4.219 -10.711 1 94.62 235 LEU A N 1
ATOM 1837 C CA . LEU A 1 235 ? 13.125 -5.336 -9.812 1 94.62 235 LEU A CA 1
ATOM 1838 C C . LEU A 1 235 ? 11.836 -6.078 -9.469 1 94.62 235 LEU A C 1
ATOM 1840 O O . LEU A 1 235 ? 11.742 -7.293 -9.656 1 94.62 235 LEU A O 1
ATOM 1844 N N . VAL A 1 236 ? 10.836 -5.352 -8.992 1 97.5 236 VAL A N 1
ATOM 1845 C CA . VAL A 1 236 ? 9.602 -6.016 -8.578 1 97.5 236 VAL A CA 1
ATOM 1846 C C . VAL A 1 236 ? 8.414 -5.434 -9.344 1 97.5 236 VAL A C 1
ATOM 1848 O O . VAL A 1 236 ? 8.328 -4.219 -9.539 1 97.5 236 VAL A O 1
ATOM 1851 N N . GLY A 1 237 ? 7.57 -6.344 -9.75 1 98.19 237 GLY A N 1
ATOM 1852 C CA . GLY A 1 237 ? 6.352 -5.902 -10.406 1 98.19 237 GLY A CA 1
ATOM 1853 C C . GLY A 1 237 ? 6.453 -5.918 -11.922 1 98.19 237 GLY A C 1
ATOM 1854 O O . GLY A 1 237 ? 5.836 -5.094 -12.602 1 98.19 237 GLY A O 1
ATOM 1855 N N . TYR A 1 238 ? 7.227 -6.789 -12.555 1 98.81 238 TYR A N 1
ATOM 1856 C CA . TYR A 1 238 ? 7.277 -6.93 -14.008 1 98.81 238 TYR A CA 1
ATOM 1857 C C . TYR A 1 238 ? 5.98 -7.523 -14.547 1 98.81 238 TYR A C 1
ATOM 1859 O O . TYR A 1 238 ? 5.52 -8.562 -14.062 1 98.81 238 TYR A O 1
ATOM 1867 N N . ASN A 1 239 ? 5.445 -6.91 -15.523 1 98.88 239 ASN A N 1
ATOM 1868 C CA . ASN A 1 239 ? 4.438 -7.598 -16.328 1 98.88 239 ASN A CA 1
ATOM 1869 C C . ASN A 1 239 ? 5.031 -8.789 -17.078 1 98.88 239 ASN A C 1
ATOM 1871 O O . ASN A 1 239 ? 6.082 -8.664 -17.703 1 98.88 239 ASN A O 1
ATOM 1875 N N . VAL A 1 240 ? 4.398 -9.883 -16.969 1 98.88 240 VAL A N 1
ATOM 1876 C CA . VAL A 1 240 ? 4.68 -11.023 -17.828 1 98.88 240 VAL A CA 1
ATOM 1877 C C . VAL A 1 240 ? 3.381 -11.547 -18.438 1 98.88 240 VAL A C 1
ATOM 1879 O O . VAL A 1 240 ? 2.354 -11.609 -17.75 1 98.88 240 VAL A O 1
ATOM 1882 N N . ALA A 1 241 ? 3.418 -11.867 -19.672 1 98.62 241 ALA A N 1
ATOM 1883 C CA . ALA A 1 241 ? 2.223 -12.273 -20.406 1 98.62 241 ALA A CA 1
ATOM 1884 C C . ALA A 1 241 ? 2.488 -13.531 -21.234 1 98.62 241 ALA A C 1
ATOM 1886 O O . ALA A 1 241 ? 3.627 -13.789 -21.641 1 98.62 241 ALA A O 1
ATOM 1887 N N . ALA A 1 242 ? 1.441 -14.312 -21.453 1 98.69 242 ALA A N 1
ATOM 1888 C CA . ALA A 1 242 ? 1.496 -15.453 -22.359 1 98.69 242 ALA A CA 1
ATOM 1889 C C . ALA A 1 242 ? 0.344 -15.406 -23.359 1 98.69 242 ALA A C 1
ATOM 1891 O O . ALA A 1 242 ? 0.558 -15.195 -24.562 1 98.69 242 ALA A O 1
ATOM 1892 N N . PHE A 1 243 ? -0.881 -15.578 -22.938 1 98.69 243 PHE A N 1
ATOM 1893 C CA . PHE A 1 243 ? -2.092 -15.477 -23.75 1 98.69 243 PHE A CA 1
ATOM 1894 C C . PHE A 1 243 ? -3.277 -15.047 -22.906 1 98.69 243 PHE A C 1
ATOM 1896 O O . PHE A 1 243 ? -3.201 -15.055 -21.672 1 98.69 243 PHE A O 1
ATOM 1903 N N . SER A 1 244 ? -4.312 -14.57 -23.516 1 98.81 244 SER A N 1
ATOM 1904 C CA . SER A 1 244 ? -5.59 -14.242 -22.906 1 98.81 244 SER A CA 1
ATOM 1905 C C . SER A 1 244 ? -6.73 -15.055 -23.516 1 98.81 244 SER A C 1
ATOM 1907 O O . SER A 1 244 ? -6.711 -15.359 -24.703 1 98.81 244 SER A O 1
ATOM 1909 N N . PHE A 1 245 ? -7.625 -15.406 -22.641 1 98.81 245 PHE A N 1
ATOM 1910 C CA . PHE A 1 245 ? -8.797 -16.078 -23.188 1 98.81 245 PHE A CA 1
ATOM 1911 C C . PHE A 1 245 ? -10 -15.883 -22.266 1 98.81 245 PHE A C 1
ATOM 1913 O O . PHE A 1 245 ? -9.859 -15.414 -21.141 1 98.81 245 PHE A O 1
ATOM 1920 N N . THR A 1 246 ? -11.141 -16.25 -22.781 1 98.88 246 THR A N 1
ATOM 1921 C CA . THR A 1 246 ? -12.398 -16.188 -22.031 1 98.88 246 THR A CA 1
ATOM 1922 C C . THR A 1 246 ? -12.859 -17.578 -21.641 1 98.88 246 THR A C 1
ATOM 1924 O O . THR A 1 246 ? -12.391 -18.578 -22.188 1 98.88 246 THR A O 1
ATOM 1927 N N . PRO A 1 247 ? -13.797 -17.625 -20.594 1 98.88 247 PRO A N 1
ATOM 1928 C CA . PRO A 1 247 ? -14.414 -18.922 -20.297 1 98.88 247 PRO A CA 1
ATOM 1929 C C . PRO A 1 247 ? -15.039 -19.578 -21.531 1 98.88 247 PRO A C 1
ATOM 1931 O O . PRO A 1 247 ? -14.945 -20.781 -21.703 1 98.88 247 PRO A O 1
ATOM 1934 N N . GLY A 1 248 ? -15.602 -18.797 -22.391 1 98.88 248 GLY A N 1
ATOM 1935 C CA . GLY A 1 248 ? -16.156 -19.344 -23.625 1 98.88 248 GLY A CA 1
ATOM 1936 C C . GLY A 1 248 ? -15.094 -19.953 -24.531 1 98.88 248 GLY A C 1
ATOM 1937 O O . GLY A 1 248 ? -15.297 -21.031 -25.078 1 98.88 248 GLY A O 1
ATOM 1938 N N . GLN A 1 249 ? -14.023 -19.281 -24.703 1 98.88 249 GLN A N 1
ATOM 1939 C CA . GLN A 1 249 ? -12.953 -19.719 -25.594 1 98.88 249 GLN A CA 1
ATOM 1940 C C . GLN A 1 249 ? -12.32 -21.016 -25.094 1 98.88 249 GLN A C 1
ATOM 1942 O O . GLN A 1 249 ? -11.984 -21.906 -25.875 1 98.88 249 GLN A O 1
ATOM 1947 N N . ILE A 1 250 ? -12.078 -21.141 -23.766 1 98.88 250 ILE A N 1
ATOM 1948 C CA . ILE A 1 250 ? -11.461 -22.359 -23.266 1 98.88 250 ILE A CA 1
ATOM 1949 C C . ILE A 1 250 ? -12.438 -23.516 -23.391 1 98.88 250 ILE A C 1
ATOM 1951 O O . ILE A 1 250 ? -12.031 -24.656 -23.656 1 98.88 250 ILE A O 1
ATOM 1955 N N . ALA A 1 251 ? -13.742 -23.25 -23.203 1 98.81 251 ALA A N 1
ATOM 1956 C CA . ALA A 1 251 ? -14.75 -24.281 -23.422 1 98.81 251 ALA A CA 1
ATOM 1957 C C . ALA A 1 251 ? -14.742 -24.781 -24.859 1 98.81 251 ALA A C 1
ATOM 1959 O O . ALA A 1 251 ? -14.789 -25.984 -25.109 1 98.81 251 ALA A O 1
ATOM 1960 N N . GLU A 1 252 ? -14.695 -23.875 -25.703 1 98.81 252 GLU A N 1
ATOM 1961 C CA . GLU A 1 252 ? -14.672 -24.219 -27.125 1 98.81 252 GLU A CA 1
ATOM 1962 C C . GLU A 1 252 ? -13.43 -25.016 -27.484 1 98.81 252 GLU A C 1
ATOM 1964 O O . GLU A 1 252 ? -13.5 -25.984 -28.25 1 98.81 252 GLU A O 1
ATOM 1969 N N . GLU A 1 253 ? -12.281 -24.562 -27 1 98.81 253 GLU A N 1
ATOM 1970 C CA . GLU A 1 253 ? -11.047 -25.281 -27.266 1 98.81 253 GLU A CA 1
ATOM 1971 C C . GLU A 1 253 ? -11.102 -26.703 -26.719 1 98.81 253 GLU A C 1
ATOM 1973 O O . GLU A 1 253 ? -10.633 -27.641 -27.359 1 98.81 253 GLU A O 1
ATOM 1978 N N . ILE A 1 254 ? -11.633 -26.906 -25.516 1 98.81 254 ILE A N 1
ATOM 1979 C CA . ILE A 1 254 ? -11.773 -28.219 -24.891 1 98.81 254 ILE A CA 1
ATOM 1980 C C . ILE A 1 254 ? -12.688 -29.094 -25.75 1 98.81 254 ILE A C 1
ATOM 1982 O O . ILE A 1 254 ? -12.414 -30.281 -25.938 1 98.81 254 ILE A O 1
ATOM 1986 N N . ARG A 1 255 ? -13.742 -28.516 -26.375 1 98.5 255 ARG A N 1
ATOM 1987 C CA . ARG A 1 255 ? -14.727 -29.25 -27.172 1 98.5 255 ARG A CA 1
ATOM 1988 C C . ARG A 1 255 ? -14.094 -29.812 -28.438 1 98.5 255 ARG A C 1
ATOM 1990 O O . ARG A 1 255 ? -14.633 -30.75 -29.047 1 98.5 255 ARG A O 1
ATOM 1997 N N . LYS A 1 256 ? -13.023 -29.234 -28.859 1 98.44 256 LYS A N 1
ATOM 1998 C CA . LYS A 1 256 ? -12.312 -29.812 -30 1 98.44 256 LYS A CA 1
ATOM 1999 C C . LYS A 1 256 ? -11.789 -31.203 -29.656 1 98.44 256 LYS A C 1
ATOM 2001 O O . LYS A 1 256 ? -11.555 -32 -30.562 1 98.44 256 LYS A O 1
ATOM 2006 N N . HIS A 1 257 ? -11.578 -31.516 -28.422 1 97.88 257 HIS A N 1
ATOM 2007 C CA . HIS A 1 257 ? -11.062 -32.812 -27.969 1 97.88 257 HIS A CA 1
ATOM 2008 C C . HIS A 1 257 ? -12.164 -33.625 -27.312 1 97.88 257 HIS A C 1
ATOM 2010 O O . HIS A 1 257 ? -12.125 -34.875 -27.359 1 97.88 257 HIS A O 1
ATOM 2016 N N . LEU A 1 258 ? -13.062 -32.938 -26.688 1 98 258 LEU A N 1
ATOM 2017 C CA . LEU A 1 258 ? -14.219 -33.531 -26.031 1 98 258 LEU A CA 1
ATOM 2018 C C . LEU A 1 258 ? -15.516 -32.875 -26.5 1 98 258 LEU A C 1
ATOM 2020 O O . LEU A 1 258 ? -16.078 -32.062 -25.797 1 98 258 LEU A O 1
ATOM 2024 N N . PRO A 1 259 ? -16.016 -33.281 -27.578 1 97.94 259 PRO A N 1
ATOM 2025 C CA . PRO A 1 259 ? -17.078 -32.562 -28.297 1 97.94 259 PRO A CA 1
ATOM 2026 C C . PRO A 1 259 ? -18.359 -32.438 -27.469 1 97.94 259 PRO A C 1
ATOM 2028 O O . PRO A 1 259 ? -19.141 -31.484 -27.688 1 97.94 259 PRO A O 1
ATOM 2031 N N . ASN A 1 260 ? -18.656 -33.281 -26.5 1 97.56 260 ASN A N 1
ATOM 2032 C CA . ASN A 1 260 ? -19.922 -33.25 -25.766 1 97.56 260 ASN A CA 1
ATOM 2033 C C . ASN A 1 260 ? -19.812 -32.438 -24.484 1 97.56 260 ASN A C 1
ATOM 2035 O O . ASN A 1 260 ? -20.734 -32.438 -23.672 1 97.56 260 ASN A O 1
ATOM 2039 N N . PHE A 1 261 ? -18.719 -31.797 -24.266 1 98.38 261 PHE A N 1
ATOM 2040 C CA . PHE A 1 261 ? -18.516 -31.047 -23.031 1 98.38 261 PHE A CA 1
ATOM 2041 C C . PHE A 1 261 ? -19.484 -29.875 -22.953 1 98.38 261 PHE A C 1
ATOM 2043 O O . PHE A 1 261 ? -19.609 -29.109 -23.906 1 98.38 261 PHE A O 1
ATOM 2050 N N . GLU A 1 262 ? -20.141 -29.719 -21.812 1 98.56 262 GLU A N 1
ATOM 2051 C CA . GLU A 1 262 ? -21.125 -28.672 -21.609 1 98.56 262 GLU A CA 1
ATOM 2052 C C . GLU A 1 262 ? -20.672 -27.703 -20.516 1 98.56 262 GLU A C 1
ATOM 2054 O O . GLU A 1 262 ? -20.141 -28.125 -19.484 1 98.56 262 GLU A O 1
ATOM 2059 N N . VAL A 1 263 ? -20.859 -26.438 -20.781 1 98.69 263 VAL A N 1
ATOM 2060 C CA . VAL A 1 263 ? -20.547 -25.406 -19.812 1 98.69 263 VAL A CA 1
ATOM 2061 C C . VAL A 1 263 ? -21.75 -24.453 -19.672 1 98.69 263 VAL A C 1
ATOM 2063 O O . VAL A 1 263 ? -22.375 -24.094 -20.672 1 98.69 263 VAL A O 1
ATOM 2066 N N . GLU A 1 264 ? -22.125 -24.172 -18.453 1 98.69 264 GLU A N 1
ATOM 2067 C CA . GLU A 1 264 ? -23.062 -23.094 -18.156 1 98.69 264 GLU A CA 1
ATOM 2068 C C . GLU A 1 264 ? -22.375 -21.953 -17.406 1 98.69 264 GLU A C 1
ATOM 2070 O O . GLU A 1 264 ? -21.359 -22.172 -16.75 1 98.69 264 GLU A O 1
ATOM 2075 N N . TYR A 1 265 ? -22.875 -20.797 -17.562 1 98.69 265 TYR A N 1
ATOM 2076 C CA . TYR A 1 265 ? -22.266 -19.609 -16.969 1 98.69 265 TYR A CA 1
ATOM 2077 C C . TYR A 1 265 ? -23.188 -18.984 -15.938 1 98.69 265 TYR A C 1
ATOM 2079 O O . TYR A 1 265 ? -24.297 -18.547 -16.266 1 98.69 265 TYR A O 1
ATOM 2087 N N . LYS A 1 266 ? -22.75 -19.031 -14.672 1 98.69 266 LYS A N 1
ATOM 2088 C CA . LYS A 1 266 ? -23.484 -18.438 -13.547 1 98.69 266 LYS A CA 1
ATOM 2089 C C . LYS A 1 266 ? -22.578 -17.547 -12.711 1 98.69 266 LYS A C 1
ATOM 2091 O O . LYS A 1 266 ? -22.109 -17.953 -11.641 1 98.69 266 LYS A O 1
ATOM 2096 N N . PRO A 1 267 ? -22.453 -16.297 -13.195 1 98.5 267 PRO A N 1
ATOM 2097 C CA . PRO A 1 267 ? -21.531 -15.391 -12.5 1 98.5 267 PRO A CA 1
ATOM 2098 C C . PRO A 1 267 ? -21.875 -15.211 -11.023 1 98.5 267 PRO A C 1
ATOM 2100 O O . PRO A 1 267 ? -23.047 -15.148 -10.664 1 98.5 267 PRO A O 1
ATOM 2103 N N . ASP A 1 268 ? -20.828 -15.234 -10.172 1 97.69 268 ASP A N 1
ATOM 2104 C CA . ASP A 1 268 ? -20.969 -14.898 -8.758 1 97.69 268 ASP A CA 1
ATOM 2105 C C . ASP A 1 268 ? -20.062 -13.742 -8.375 1 97.69 268 ASP A C 1
ATOM 2107 O O . ASP A 1 268 ? -19.703 -12.914 -9.219 1 97.69 268 ASP A O 1
ATOM 2111 N N . PHE A 1 269 ? -19.75 -13.594 -7.066 1 95.62 269 PHE A N 1
ATOM 2112 C CA . PHE A 1 269 ? -19.047 -12.414 -6.574 1 95.62 269 PHE A CA 1
ATOM 2113 C C . PHE A 1 269 ? -17.672 -12.281 -7.246 1 95.62 269 PHE A C 1
ATOM 2115 O O . PHE A 1 269 ? -17.141 -11.172 -7.367 1 95.62 269 PHE A O 1
ATOM 2122 N N . ARG A 1 270 ? -17.109 -13.367 -7.785 1 97.62 270 ARG A N 1
ATOM 2123 C CA . ARG A 1 270 ? -15.797 -13.359 -8.422 1 97.62 270 ARG A CA 1
ATOM 2124 C C . ARG A 1 270 ? -15.836 -12.609 -9.75 1 97.62 270 ARG A C 1
ATOM 2126 O O . ARG A 1 270 ? -14.797 -12.188 -10.258 1 97.62 270 ARG A O 1
ATOM 2133 N N . GLN A 1 271 ? -17.047 -12.383 -10.297 1 98.38 271 GLN A N 1
ATOM 2134 C CA . GLN A 1 271 ? -17.188 -11.664 -11.562 1 98.38 271 GLN A CA 1
ATOM 2135 C C . GLN A 1 271 ? -16.719 -10.219 -11.422 1 98.38 271 GLN A C 1
ATOM 2137 O O . GLN A 1 271 ? -15.984 -9.711 -12.281 1 98.38 271 GLN A O 1
ATOM 2142 N N . LYS A 1 272 ? -17.125 -9.609 -10.312 1 97.06 272 LYS A N 1
ATOM 2143 C CA . LYS A 1 272 ? -16.734 -8.219 -10.094 1 97.06 272 LYS A CA 1
ATOM 2144 C C . LYS A 1 272 ? -15.219 -8.102 -9.945 1 97.06 272 LYS A C 1
ATOM 2146 O O . LYS A 1 272 ? -14.625 -7.105 -10.367 1 97.06 272 LYS A O 1
ATOM 2151 N N . ILE A 1 273 ? -14.594 -9.078 -9.336 1 97.31 273 ILE A N 1
ATOM 2152 C CA . ILE A 1 273 ? -13.141 -9.109 -9.188 1 97.31 273 ILE A CA 1
ATOM 2153 C C . ILE A 1 273 ? -12.484 -9.211 -10.57 1 97.31 273 ILE A C 1
ATOM 2155 O O . ILE A 1 273 ? -11.633 -8.391 -10.914 1 97.31 273 ILE A O 1
ATOM 2159 N N . ALA A 1 274 ? -12.945 -10.117 -11.367 1 98.12 274 ALA A N 1
ATOM 2160 C CA . ALA A 1 274 ? -12.406 -10.336 -12.711 1 98.12 274 ALA A CA 1
ATOM 2161 C C . ALA A 1 274 ? -12.578 -9.094 -13.578 1 98.12 274 ALA A C 1
ATOM 2163 O O . ALA A 1 274 ? -11.688 -8.766 -14.367 1 98.12 274 ALA A O 1
ATOM 2164 N N . ASP A 1 275 ? -13.688 -8.422 -13.406 1 97.88 275 ASP A N 1
ATOM 2165 C CA . ASP A 1 275 ? -14.008 -7.246 -14.211 1 97.88 275 ASP A CA 1
ATOM 2166 C C . ASP A 1 275 ? -13.039 -6.102 -13.922 1 97.88 275 ASP A C 1
ATOM 2168 O O . ASP A 1 275 ? -12.906 -5.172 -14.727 1 97.88 275 ASP A O 1
ATOM 2172 N N . SER A 1 276 ? -12.352 -6.195 -12.797 1 97.38 276 SER A N 1
ATOM 2173 C CA . SER A 1 276 ? -11.469 -5.102 -12.406 1 97.38 276 SER A CA 1
ATOM 2174 C C . SER A 1 276 ? -10.047 -5.332 -12.906 1 97.38 276 SER A C 1
ATOM 2176 O O . SER A 1 276 ? -9.188 -4.457 -12.781 1 97.38 276 SER A O 1
ATOM 2178 N N . TRP A 1 277 ? -9.773 -6.508 -13.5 1 98.44 277 TRP A N 1
ATOM 2179 C CA . TRP A 1 277 ? -8.406 -6.863 -13.883 1 98.44 277 TRP A CA 1
ATOM 2180 C C . TRP A 1 277 ? -8.18 -6.629 -15.375 1 98.44 277 TRP A C 1
ATOM 2182 O O . TRP A 1 277 ? -9.133 -6.441 -16.125 1 98.44 277 TRP A O 1
ATOM 2192 N N . PRO A 1 278 ? -6.898 -6.648 -15.805 1 98.62 278 PRO A N 1
ATOM 2193 C CA . PRO A 1 278 ? -6.574 -6.469 -17.219 1 98.62 278 PRO A CA 1
ATOM 2194 C C . PRO A 1 278 ? -7.074 -7.617 -18.094 1 98.62 278 PRO A C 1
ATOM 2196 O O . PRO A 1 278 ? -7.211 -8.742 -17.609 1 98.62 278 PRO A O 1
ATOM 2199 N N . ARG A 1 279 ? -7.246 -7.246 -19.328 1 98.81 279 ARG A N 1
ATOM 2200 C CA . ARG A 1 279 ? -7.539 -8.273 -20.328 1 98.81 279 ARG A CA 1
ATOM 2201 C C . ARG A 1 279 ? -6.254 -8.797 -20.969 1 98.81 279 ARG A C 1
ATOM 2203 O O . ARG A 1 279 ? -6.219 -9.93 -21.453 1 98.81 279 ARG A O 1
ATOM 2210 N N . SER A 1 280 ? -5.309 -7.984 -21 1 98.81 280 SER A N 1
ATOM 2211 C CA . SER A 1 280 ? -3.986 -8.344 -21.5 1 98.81 280 SER A CA 1
ATOM 2212 C C . SER A 1 280 ? -2.91 -7.418 -20.953 1 98.81 280 SER A C 1
ATOM 2214 O O . SER A 1 280 ? -3.215 -6.34 -20.438 1 98.81 280 SER A O 1
ATOM 2216 N N . LEU A 1 281 ? -1.656 -7.867 -21.016 1 98.81 281 LEU A N 1
ATOM 2217 C CA . LEU A 1 281 ? -0.552 -7.113 -20.438 1 98.81 281 LEU A CA 1
ATOM 2218 C C . LEU A 1 281 ? 0.5 -6.781 -21.484 1 98.81 281 LEU A C 1
ATOM 2220 O O . LEU A 1 281 ? 0.764 -7.586 -22.375 1 98.81 281 LEU A O 1
ATOM 2224 N N . ASP A 1 282 ? 1.08 -5.605 -21.422 1 98.88 282 ASP A N 1
ATOM 2225 C CA . ASP A 1 282 ? 2.332 -5.277 -22.094 1 98.88 282 ASP A CA 1
ATOM 2226 C C . ASP A 1 282 ? 3.533 -5.777 -21.297 1 98.88 282 ASP A C 1
ATOM 2228 O O . ASP A 1 282 ? 3.84 -5.242 -20.234 1 98.88 282 ASP A O 1
ATOM 2232 N N . ASP A 1 283 ? 4.246 -6.82 -21.812 1 98.75 283 ASP A N 1
ATOM 2233 C CA . ASP A 1 283 ? 5.387 -7.367 -21.094 1 98.75 283 ASP A CA 1
ATOM 2234 C C . ASP A 1 283 ? 6.699 -7.008 -21.781 1 98.75 283 ASP A C 1
ATOM 2236 O O . ASP A 1 283 ? 7.691 -7.734 -21.656 1 98.75 283 ASP A O 1
ATOM 2240 N N . SER A 1 284 ? 6.699 -5.914 -22.562 1 98.69 284 SER A N 1
ATOM 2241 C CA . SER A 1 284 ? 7.859 -5.492 -23.328 1 98.69 284 SER A CA 1
ATOM 2242 C C . SER A 1 284 ? 9.07 -5.246 -22.438 1 98.69 284 SER A C 1
ATOM 2244 O O . SER A 1 284 ? 10.203 -5.531 -22.828 1 98.69 284 SER A O 1
ATOM 2246 N N . LEU A 1 285 ? 8.867 -4.703 -21.25 1 98.62 285 LEU A N 1
ATOM 2247 C CA . LEU A 1 285 ? 9.984 -4.41 -20.359 1 98.62 285 LEU A CA 1
ATOM 2248 C C . LEU A 1 285 ? 10.688 -5.695 -19.938 1 98.62 285 LEU A C 1
ATOM 2250 O O . LEU A 1 285 ? 11.922 -5.75 -19.906 1 98.62 285 LEU A O 1
ATOM 2254 N N . ALA A 1 286 ? 9.93 -6.676 -19.531 1 98.88 286 ALA A N 1
ATOM 2255 C CA . ALA A 1 286 ? 10.5 -7.965 -19.156 1 98.88 286 ALA A CA 1
ATOM 2256 C C . ALA A 1 286 ? 11.281 -8.578 -20.312 1 98.88 286 ALA A C 1
ATOM 2258 O O . ALA A 1 286 ? 12.383 -9.109 -20.109 1 98.88 286 ALA A O 1
ATOM 2259 N N . ARG A 1 287 ? 10.688 -8.523 -21.484 1 98.75 287 ARG A N 1
ATOM 2260 C CA . ARG A 1 287 ? 11.367 -9.039 -22.672 1 98.75 287 ARG A CA 1
ATOM 2261 C C . ARG A 1 287 ? 12.688 -8.32 -22.906 1 98.75 287 ARG A C 1
ATOM 2263 O O . ARG A 1 287 ? 13.703 -8.953 -23.203 1 98.75 287 ARG A O 1
ATOM 2270 N N . MET A 1 288 ? 12.672 -7.074 -22.75 1 98.56 288 MET A N 1
ATOM 2271 C CA . MET A 1 288 ? 13.844 -6.25 -23.016 1 98.56 288 MET A CA 1
ATOM 2272 C C . MET A 1 288 ? 14.922 -6.477 -21.953 1 98.56 288 MET A C 1
ATOM 2274 O O . MET A 1 288 ? 16.094 -6.641 -22.281 1 98.56 288 MET A O 1
ATOM 2278 N N . GLU A 1 289 ? 14.586 -6.535 -20.688 1 98.44 289 GLU A N 1
ATOM 2279 C CA . GLU A 1 289 ? 15.57 -6.477 -19.609 1 98.44 289 GLU A CA 1
ATOM 2280 C C . GLU A 1 289 ? 16.125 -7.863 -19.297 1 98.44 289 GLU A C 1
ATOM 2282 O O . GLU A 1 289 ? 17.281 -8 -18.922 1 98.44 289 GLU A O 1
ATOM 2287 N N . TRP A 1 290 ? 15.32 -8.859 -19.453 1 98.38 290 TRP A N 1
ATOM 2288 C CA . TRP A 1 290 ? 15.867 -10.141 -19 1 98.38 290 TRP A CA 1
ATOM 2289 C C . TRP A 1 290 ? 15.438 -11.266 -19.938 1 98.38 290 TRP A C 1
ATOM 2291 O O . TRP A 1 290 ? 15.516 -12.438 -19.578 1 98.38 290 TRP A O 1
ATOM 2301 N N . GLY A 1 291 ? 14.883 -10.969 -21.141 1 98.44 291 GLY A N 1
ATOM 2302 C CA . GLY A 1 291 ? 14.664 -11.93 -22.203 1 98.44 291 GLY A CA 1
ATOM 2303 C C . GLY A 1 291 ? 13.422 -12.781 -22 1 98.44 291 GLY A C 1
ATOM 2304 O O . GLY A 1 291 ? 13.359 -13.906 -22.5 1 98.44 291 GLY A O 1
ATOM 2305 N N . TRP A 1 292 ? 12.469 -12.305 -21.375 1 98.75 292 TRP A N 1
ATOM 2306 C CA . TRP A 1 292 ? 11.242 -13.039 -21.125 1 98.75 292 TRP A CA 1
ATOM 2307 C C . TRP A 1 292 ? 10.531 -13.383 -22.438 1 98.75 292 TRP A C 1
ATOM 2309 O O . TRP A 1 292 ? 10.453 -12.555 -23.344 1 98.75 292 TRP A O 1
ATOM 2319 N N . LYS A 1 293 ? 10.055 -14.586 -22.516 1 98.5 293 LYS A N 1
ATOM 2320 C CA . LYS A 1 293 ? 9.203 -15.07 -23.594 1 98.5 293 LYS A CA 1
ATOM 2321 C C . LYS A 1 293 ? 8.461 -16.344 -23.188 1 98.5 293 LYS A C 1
ATOM 2323 O O . LYS A 1 293 ? 9.078 -17.312 -22.75 1 98.5 293 LYS A O 1
ATOM 2328 N N . PRO A 1 294 ? 7.203 -16.312 -23.344 1 98.62 294 PRO A N 1
ATOM 2329 C CA . PRO A 1 294 ? 6.492 -17.547 -23.047 1 98.62 294 PRO A CA 1
ATOM 2330 C C . PRO A 1 294 ? 6.727 -18.641 -24.109 1 98.62 294 PRO A C 1
ATOM 2332 O O . PRO A 1 294 ? 6.953 -18.312 -25.281 1 98.62 294 PRO A O 1
ATOM 2335 N N . ASP A 1 295 ? 6.625 -19.891 -23.672 1 98.75 295 ASP A N 1
ATOM 2336 C CA . ASP A 1 295 ? 6.852 -21 -24.594 1 98.75 295 ASP A CA 1
ATOM 2337 C C . ASP A 1 295 ? 5.531 -21.656 -25 1 98.75 295 ASP A C 1
ATOM 2339 O O . ASP A 1 295 ? 5.465 -22.344 -26.016 1 98.75 295 ASP A O 1
ATOM 2343 N N . TRP A 1 296 ? 4.492 -21.422 -24.281 1 98.75 296 TRP A N 1
ATOM 2344 C CA . TRP A 1 296 ? 3.256 -22.172 -24.484 1 98.75 296 TRP A CA 1
ATOM 2345 C C . TRP A 1 296 ? 2.191 -21.281 -25.125 1 98.75 296 TRP A C 1
ATOM 2347 O O . TRP A 1 296 ? 2.053 -20.109 -24.766 1 98.75 296 TRP A O 1
ATOM 2357 N N . THR A 1 297 ? 1.479 -21.828 -26.047 1 98.62 297 THR A N 1
ATOM 2358 C CA . THR A 1 297 ? 0.281 -21.188 -26.594 1 98.62 297 THR A CA 1
ATOM 2359 C C . THR A 1 297 ? -0.965 -21.672 -25.859 1 98.62 297 THR A C 1
ATOM 2361 O O . THR A 1 297 ? -0.909 -22.656 -25.109 1 98.62 297 THR A O 1
ATOM 2364 N N . PHE A 1 298 ? -2.02 -20.969 -26.109 1 98.69 298 PHE A N 1
ATOM 2365 C CA . PHE A 1 298 ? -3.32 -21.312 -25.547 1 98.69 298 PHE A CA 1
ATOM 2366 C C . PHE A 1 298 ? -3.729 -22.719 -25.953 1 98.69 298 PHE A C 1
ATOM 2368 O O . PHE A 1 298 ? -4.07 -23.547 -25.094 1 98.69 298 PHE A O 1
ATOM 2375 N N . GLU A 1 299 ? -3.594 -23.078 -27.141 1 98.69 299 GLU A N 1
ATOM 2376 C CA . GLU A 1 299 ? -4.004 -24.375 -27.672 1 98.69 299 GLU A CA 1
ATOM 2377 C C . GLU A 1 299 ? -3.125 -25.484 -27.125 1 98.69 299 GLU A C 1
ATOM 2379 O O . GLU A 1 299 ? -3.625 -26.547 -26.75 1 98.69 299 GLU A O 1
ATOM 2384 N N . ALA A 1 300 ? -1.809 -25.219 -27.094 1 98.69 300 ALA A N 1
ATOM 2385 C CA . ALA A 1 300 ? -0.87 -26.219 -26.594 1 98.69 300 ALA A CA 1
ATOM 2386 C C . ALA A 1 300 ? -1.123 -26.516 -25.109 1 98.69 300 ALA A C 1
ATOM 2388 O O . ALA A 1 300 ? -1.019 -27.656 -24.672 1 98.69 300 ALA A O 1
ATOM 2389 N N . MET A 1 301 ? -1.414 -25.453 -24.391 1 98.75 301 MET A N 1
ATOM 2390 C CA . MET A 1 301 ? -1.721 -25.609 -22.969 1 98.75 301 MET A CA 1
ATOM 2391 C C . MET A 1 301 ? -2.957 -26.469 -22.766 1 98.75 301 MET A C 1
ATOM 2393 O O . MET A 1 301 ? -2.943 -27.391 -21.953 1 98.75 301 MET A O 1
ATOM 2397 N N . VAL A 1 302 ? -4.051 -26.266 -23.547 1 98.81 302 VAL A N 1
ATOM 2398 C CA . VAL A 1 302 ? -5.285 -27.016 -23.406 1 98.81 302 VAL A CA 1
ATOM 2399 C C . VAL A 1 302 ? -5.023 -28.5 -23.703 1 98.81 302 VAL A C 1
ATOM 2401 O O . VAL A 1 302 ? -5.434 -29.375 -22.938 1 98.81 302 VAL A O 1
ATOM 2404 N N . LYS A 1 303 ? -4.332 -28.734 -24.781 1 98.56 303 LYS A N 1
ATOM 2405 C CA . LYS A 1 303 ? -4.008 -30.094 -25.156 1 98.56 303 LYS A CA 1
ATOM 2406 C C . LYS A 1 303 ? -3.209 -30.797 -24.062 1 98.56 303 LYS A C 1
ATOM 2408 O O . LYS A 1 303 ? -3.525 -31.922 -23.672 1 98.56 303 LYS A O 1
ATOM 2413 N N . ASP A 1 304 ? -2.205 -30.141 -23.562 1 98.38 304 ASP A N 1
ATOM 2414 C CA . ASP A 1 304 ? -1.34 -30.719 -22.547 1 98.38 304 ASP A CA 1
ATOM 2415 C C . ASP A 1 304 ? -2.107 -30.969 -21.25 1 98.38 304 ASP A C 1
ATOM 2417 O O . ASP A 1 304 ? -1.905 -32 -20.578 1 98.38 304 ASP A O 1
ATOM 2421 N N . MET A 1 305 ? -2.967 -30.031 -20.859 1 98.25 305 MET A N 1
ATOM 2422 C CA . MET A 1 305 ? -3.791 -30.188 -19.672 1 98.25 305 MET A CA 1
ATOM 2423 C C . MET A 1 305 ? -4.672 -31.438 -19.766 1 98.25 305 MET A C 1
ATOM 2425 O O . MET A 1 305 ? -4.758 -32.219 -18.828 1 98.25 305 MET A O 1
ATOM 2429 N N . LEU A 1 306 ? -5.328 -31.609 -20.906 1 98.06 306 LEU A N 1
ATOM 2430 C CA . LEU A 1 306 ? -6.195 -32.781 -21.109 1 98.06 306 LEU A CA 1
ATOM 2431 C C . LEU A 1 306 ? -5.391 -34.062 -21.047 1 98.06 306 LEU A C 1
ATOM 2433 O O . LEU A 1 306 ? -5.824 -35.031 -20.438 1 98.06 306 LEU A O 1
ATOM 2437 N N . GLU A 1 307 ? -4.223 -34.031 -21.609 1 97.69 307 GLU A N 1
ATOM 2438 C CA . GLU A 1 307 ? -3.373 -35.219 -21.609 1 97.69 307 GLU A CA 1
ATOM 2439 C C . GLU A 1 307 ? -2.881 -35.562 -20.219 1 97.69 307 GLU A C 1
ATOM 2441 O O . GLU A 1 307 ? -2.996 -36.719 -19.766 1 97.69 307 GLU A O 1
ATOM 2446 N N . ARG A 1 308 ? -2.34 -34.594 -19.516 1 96.56 308 ARG A N 1
ATOM 2447 C CA . ARG A 1 308 ? -1.754 -34.812 -18.203 1 96.56 308 ARG A CA 1
ATOM 2448 C C . ARG A 1 308 ? -2.822 -35.219 -17.188 1 96.56 308 ARG A C 1
ATOM 2450 O O . ARG A 1 308 ? -2.621 -36.125 -16.391 1 96.56 308 ARG A O 1
ATOM 2457 N N . LEU A 1 309 ? -3.928 -34.531 -17.25 1 96.31 309 LEU A N 1
ATOM 2458 C CA . LEU A 1 309 ? -4.969 -34.781 -16.266 1 96.31 309 LEU A CA 1
ATOM 2459 C C . LEU A 1 309 ? -5.668 -36.125 -16.547 1 96.31 309 LEU A C 1
ATOM 2461 O O . LEU A 1 309 ? -6.086 -36.812 -15.633 1 96.31 309 LEU A O 1
ATOM 2465 N N . SER A 1 310 ? -5.793 -36.438 -17.828 1 95.44 310 SER A N 1
ATOM 2466 C CA . SER A 1 310 ? -6.352 -37.75 -18.172 1 95.44 310 SER A CA 1
ATOM 2467 C C . SER A 1 310 ? -5.512 -38.875 -17.594 1 95.44 310 SER A C 1
ATOM 2469 O O . SER A 1 310 ? -6.051 -39.875 -17.125 1 95.44 310 SER A O 1
ATOM 2471 N N . ARG A 1 311 ? -4.219 -38.688 -17.594 1 93.62 311 ARG A N 1
ATOM 2472 C CA . ARG A 1 311 ? -3.311 -39.688 -17.031 1 93.62 311 ARG A CA 1
ATOM 2473 C C . ARG A 1 311 ? -3.439 -39.75 -15.516 1 93.62 311 ARG A C 1
ATOM 2475 O O . ARG A 1 311 ? -3.389 -40.844 -14.922 1 93.62 311 ARG A O 1
ATOM 2482 N N . LYS A 1 312 ? -3.617 -38.656 -14.945 1 89.56 312 LYS A N 1
ATOM 2483 C CA . LYS A 1 312 ? -3.727 -38.531 -13.5 1 89.56 312 LYS A CA 1
ATOM 2484 C C . 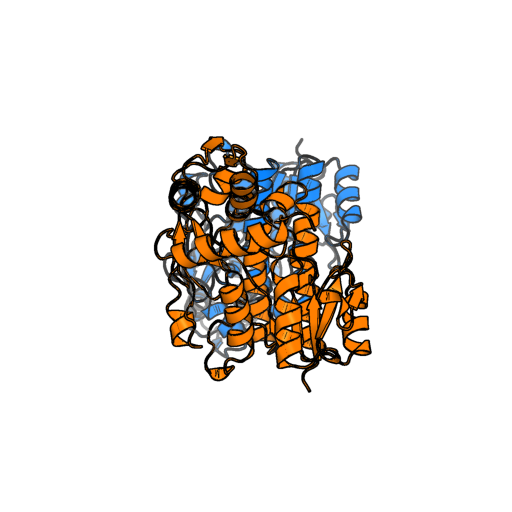LYS A 1 312 ? -5.035 -39.156 -13 1 89.56 312 LYS A C 1
ATOM 2486 O O . LYS A 1 312 ? -5.086 -39.719 -11.898 1 89.56 312 LYS A O 1
ATOM 2491 N N . LEU A 1 313 ? -6.086 -39 -13.742 1 88.44 313 LEU A N 1
ATOM 2492 C CA . LEU A 1 313 ? -7.414 -39.438 -13.312 1 88.44 313 LEU A CA 1
ATOM 2493 C C . LEU A 1 313 ? -7.684 -40.875 -13.695 1 88.44 313 LEU A C 1
ATOM 2495 O O . LEU A 1 313 ? -8.672 -41.469 -13.266 1 88.44 313 LEU A O 1
ATOM 2499 N N . ARG A 1 314 ? -6.891 -41.469 -14.578 1 79.44 314 ARG A N 1
ATOM 2500 C CA . ARG A 1 314 ? -7.051 -42.875 -14.922 1 79.44 314 ARG A CA 1
ATOM 2501 C C . ARG A 1 314 ? -6.797 -43.781 -13.703 1 79.44 314 ARG A C 1
ATOM 2503 O O . ARG A 1 314 ? -5.816 -43.594 -12.984 1 79.44 314 ARG A O 1
ATOM 2510 N N . PRO A 1 315 ? -7.922 -44.5 -13.328 1 62.53 315 PRO A N 1
ATOM 2511 C CA . PRO A 1 315 ? -7.758 -45.438 -12.227 1 62.53 315 PRO A CA 1
ATOM 2512 C C . PRO A 1 315 ? -6.562 -46.375 -12.422 1 62.53 315 PRO A C 1
ATOM 2514 O O . PRO A 1 315 ? -6.215 -46.719 -13.555 1 62.53 315 PRO A O 1
ATOM 2517 N N . ALA A 1 316 ? -5.621 -46.562 -11.398 1 51.22 316 ALA A N 1
ATOM 2518 C CA . ALA A 1 316 ? -4.625 -47.625 -11.422 1 51.22 316 ALA A CA 1
ATOM 2519 C C . ALA A 1 316 ? -5.277 -49 -11.711 1 51.22 316 ALA A C 1
ATOM 2521 O O . ALA A 1 316 ? -6.355 -49.281 -11.195 1 51.22 316 ALA A O 1
ATOM 2522 N N . MET B 1 1 ? -24.797 14.023 21.625 1 83.62 1 MET B N 1
ATOM 2523 C CA . MET B 1 1 ? -23.734 14.828 21.047 1 83.62 1 MET B CA 1
ATOM 2524 C C . MET B 1 1 ? -22.594 13.93 20.531 1 83.62 1 MET B C 1
ATOM 2526 O O . MET B 1 1 ? -22.359 12.859 21.078 1 83.62 1 MET B O 1
ATOM 2530 N N . THR B 1 2 ? -21.938 14.297 19.422 1 94.75 2 THR B N 1
ATOM 2531 C CA . THR B 1 2 ? -20.906 13.469 18.797 1 94.75 2 THR B CA 1
ATOM 2532 C C . THR B 1 2 ? -19.641 13.43 19.672 1 94.75 2 THR B C 1
ATOM 2534 O O . THR B 1 2 ? -19.156 14.469 20.109 1 94.75 2 THR B O 1
ATOM 2537 N N . LYS B 1 3 ? -19.25 12.266 20.125 1 98.56 3 LYS B N 1
ATOM 2538 C CA . LYS B 1 3 ? -18 12.07 20.859 1 98.56 3 LYS B CA 1
ATOM 2539 C C . LYS B 1 3 ? -16.859 11.75 19.906 1 98.56 3 LYS B C 1
ATOM 2541 O O . LYS B 1 3 ? -16.953 10.836 19.078 1 98.56 3 LYS B O 1
ATOM 2546 N N . ILE B 1 4 ? -15.773 12.555 20.047 1 98.88 4 ILE B N 1
ATOM 2547 C CA . ILE B 1 4 ? -14.703 12.492 19.062 1 98.88 4 ILE B CA 1
ATOM 2548 C C . ILE B 1 4 ? -13.383 12.148 19.75 1 98.88 4 ILE B C 1
ATOM 2550 O O . ILE B 1 4 ? -13.031 12.742 20.766 1 98.88 4 ILE B O 1
ATOM 2554 N N . LEU B 1 5 ? -12.711 11.125 19.25 1 98.88 5 LEU B N 1
ATOM 2555 C CA . LEU B 1 5 ? -11.344 10.789 19.641 1 98.88 5 LEU B CA 1
ATOM 2556 C C . LEU B 1 5 ? -10.344 11.297 18.609 1 98.88 5 LEU B C 1
ATOM 2558 O O . LEU B 1 5 ? -10.477 11.008 17.422 1 98.88 5 LEU B O 1
ATOM 2562 N N . VAL B 1 6 ? -9.375 12.109 19.047 1 98.94 6 VAL B N 1
ATOM 2563 C CA . VAL B 1 6 ? -8.328 12.586 18.141 1 98.94 6 VAL B CA 1
ATOM 2564 C C . VAL B 1 6 ? -7.004 11.922 18.484 1 98.94 6 VAL B C 1
ATOM 2566 O O . VAL B 1 6 ? -6.332 12.305 19.438 1 98.94 6 VAL B O 1
ATOM 2569 N N . LEU B 1 7 ? -6.602 10.93 17.703 1 98.88 7 LEU B N 1
ATOM 2570 C CA . LEU B 1 7 ? -5.309 10.266 17.859 1 98.88 7 LEU B CA 1
ATOM 2571 C C . LEU B 1 7 ? -4.195 11.102 17.234 1 98.88 7 LEU B C 1
ATOM 2573 O O . LEU B 1 7 ? -4.328 11.57 16.094 1 98.88 7 LEU B O 1
ATOM 2577 N N . GLY B 1 8 ? -3.137 11.289 17.953 1 97.75 8 GLY B N 1
ATOM 2578 C CA . GLY B 1 8 ? -2.086 12.18 17.484 1 97.75 8 GLY B CA 1
ATOM 2579 C C . GLY B 1 8 ? -2.377 13.641 17.75 1 97.75 8 GLY B C 1
ATOM 2580 O O . GLY B 1 8 ? -2.033 14.5 16.938 1 97.75 8 GLY B O 1
ATOM 2581 N N . ALA B 1 9 ? -2.947 13.961 18.844 1 98.31 9 ALA B N 1
ATOM 2582 C CA . ALA B 1 9 ? -3.424 15.305 19.156 1 98.31 9 ALA B CA 1
ATOM 2583 C C . ALA B 1 9 ? -2.256 16.266 19.391 1 98.31 9 ALA B C 1
ATOM 2585 O O . ALA B 1 9 ? -2.4 17.469 19.25 1 98.31 9 ALA B O 1
ATOM 2586 N N . THR B 1 10 ? -1.108 15.75 19.719 1 96.75 10 THR B N 1
ATOM 2587 C CA . THR B 1 10 ? 0.008 16.609 20.094 1 96.75 10 THR B CA 1
ATOM 2588 C C . THR B 1 10 ? 0.845 16.969 18.859 1 96.75 10 THR B C 1
ATOM 2590 O O . THR B 1 10 ? 1.81 17.734 18.969 1 96.75 10 THR B O 1
ATOM 2593 N N . GLY B 1 11 ? 0.508 16.453 17.734 1 95.06 11 GLY B N 1
ATOM 2594 C CA . GLY B 1 11 ? 1.165 16.844 16.5 1 95.06 11 GLY B CA 1
ATOM 2595 C C . GLY B 1 11 ? 0.684 18.172 15.961 1 95.06 11 GLY B C 1
ATOM 2596 O O . GLY B 1 11 ? -0.195 18.812 16.562 1 95.06 11 GLY B O 1
ATOM 2597 N N . GLN B 1 12 ? 1.167 18.594 14.812 1 94.31 12 GLN B N 1
ATOM 2598 C CA . GLN B 1 12 ? 0.872 19.906 14.25 1 94.31 12 GLN B CA 1
ATOM 2599 C C . GLN B 1 12 ? -0.624 20.078 13.992 1 94.31 12 GLN B C 1
ATOM 2601 O O . GLN B 1 12 ? -1.223 21.078 14.391 1 94.31 12 GLN B O 1
ATOM 2606 N N . ILE B 1 13 ? -1.179 19.078 13.297 1 97.31 13 ILE B N 1
ATOM 2607 C CA . ILE B 1 13 ? -2.588 19.188 12.938 1 97.31 13 ILE B CA 1
ATOM 2608 C C . ILE B 1 13 ? -3.457 19 14.18 1 97.31 13 ILE B C 1
ATOM 2610 O O . ILE B 1 13 ? -4.387 19.781 14.414 1 97.31 13 ILE B O 1
ATOM 2614 N N . GLY B 1 14 ? -3.111 18.031 15.023 1 97.88 14 GLY B N 1
ATOM 2615 C CA . GLY B 1 14 ? -3.904 17.734 16.203 1 97.88 14 GLY B CA 1
ATOM 2616 C C . GLY B 1 14 ? -3.986 18.906 17.172 1 97.88 14 GLY B C 1
ATOM 2617 O O . GLY B 1 14 ? -5.055 19.188 17.719 1 97.88 14 GLY B O 1
ATOM 2618 N N . ALA B 1 15 ? -2.887 19.594 17.344 1 96.62 15 ALA B N 1
ATOM 2619 C CA . ALA B 1 15 ? -2.807 20.688 18.312 1 96.62 15 ALA B CA 1
ATOM 2620 C C . ALA B 1 15 ? -3.785 21.797 17.953 1 96.62 15 ALA B C 1
ATOM 2622 O O . ALA B 1 15 ? -4.285 22.5 18.844 1 96.62 15 ALA B O 1
ATOM 2623 N N . GLU B 1 16 ? -4.082 21.922 16.672 1 97.44 16 GLU B N 1
ATOM 2624 C CA . GLU B 1 16 ? -4.977 23 16.266 1 97.44 16 GLU B CA 1
ATOM 2625 C C . GLU B 1 16 ? -6.371 22.469 15.945 1 97.44 16 GLU B C 1
ATOM 2627 O O . GLU B 1 16 ? -7.359 23.203 16.062 1 97.44 16 GLU B O 1
ATOM 2632 N N . LEU B 1 17 ? -6.465 21.203 15.578 1 98.75 17 LEU B N 1
ATOM 2633 C CA . LEU B 1 17 ? -7.754 20.594 15.258 1 98.75 17 LEU B CA 1
ATOM 2634 C C . LEU B 1 17 ? -8.586 20.391 16.516 1 98.75 17 LEU B C 1
ATOM 2636 O O . LEU B 1 17 ? -9.797 20.625 16.516 1 98.75 17 LEU B O 1
ATOM 2640 N N . VAL B 1 18 ? -7.953 19.938 17.609 1 98.75 18 VAL B N 1
ATOM 2641 C CA . VAL B 1 18 ? -8.664 19.594 18.844 1 98.75 18 VAL B CA 1
ATOM 2642 C C . VAL B 1 18 ? -9.398 20.812 19.375 1 98.75 18 VAL B C 1
ATOM 2644 O O . VAL B 1 18 ? -10.609 20.766 19.609 1 98.75 18 VAL B O 1
ATOM 2647 N N . PRO B 1 19 ? -8.719 21.969 19.547 1 98.31 19 PRO B N 1
ATOM 2648 C CA . PRO B 1 19 ? -9.453 23.141 20.031 1 98.31 19 PRO B CA 1
ATOM 2649 C C . PRO B 1 19 ? -10.602 23.531 19.109 1 98.31 19 PRO B C 1
ATOM 2651 O O . PRO B 1 19 ? -11.664 23.953 19.578 1 98.31 19 PRO B O 1
ATOM 2654 N N . GLU B 1 20 ? -10.414 23.438 17.812 1 98.5 20 GLU B N 1
ATOM 2655 C CA . GLU B 1 20 ? -11.477 23.781 16.875 1 98.5 20 GLU B CA 1
ATOM 2656 C C . GLU B 1 20 ? -12.672 22.844 17 1 98.5 20 GLU B C 1
ATOM 2658 O O . GLU B 1 20 ? -13.82 23.281 16.969 1 98.5 20 GLU B O 1
ATOM 2663 N N . LEU B 1 21 ? -12.398 21.531 17.109 1 98.75 21 LEU B N 1
ATOM 2664 C CA . LEU B 1 21 ? -13.469 20.547 17.297 1 98.75 21 LEU B CA 1
ATOM 2665 C C . LEU B 1 21 ? -14.203 20.797 18.609 1 98.75 21 LEU B C 1
ATOM 2667 O O . LEU B 1 21 ? -15.422 20.625 18.688 1 98.75 21 LEU B O 1
ATOM 2671 N N . ARG B 1 22 ? -13.453 21.188 19.625 1 98.62 22 ARG B N 1
ATOM 2672 C CA . ARG B 1 22 ? -14.062 21.453 20.938 1 98.62 22 ARG B CA 1
ATOM 2673 C C . ARG B 1 22 ? -14.977 22.672 20.875 1 98.62 22 ARG B C 1
ATOM 2675 O O . ARG B 1 22 ? -16 22.719 21.547 1 98.62 22 ARG B O 1
ATOM 2682 N N . LYS B 1 23 ? -14.641 23.625 20.062 1 98.19 23 LYS B N 1
ATOM 2683 C CA . LYS B 1 23 ? -15.523 24.781 19.844 1 98.19 23 LYS B CA 1
ATOM 2684 C C . LYS B 1 23 ? -16.844 24.344 19.219 1 98.19 23 LYS B C 1
ATOM 2686 O O . LYS B 1 23 ? -17.906 24.891 19.547 1 98.19 23 LYS B O 1
ATOM 2691 N N . ILE B 1 24 ? -16.812 23.422 18.359 1 97.88 24 ILE B N 1
ATOM 2692 C CA . ILE B 1 24 ? -17.953 23.016 17.562 1 97.88 24 ILE B CA 1
ATOM 2693 C C . ILE B 1 24 ? -18.797 22.016 18.344 1 97.88 24 ILE B C 1
ATOM 2695 O O . ILE B 1 24 ? -20.031 22.109 18.375 1 97.88 24 ILE B O 1
ATOM 2699 N N . HIS B 1 25 ? -18.141 21.031 19.078 1 97.94 25 HIS B N 1
ATOM 2700 C CA . HIS B 1 25 ? -18.859 19.891 19.625 1 97.94 25 HIS B CA 1
ATOM 2701 C C . HIS B 1 25 ? -18.938 19.953 21.141 1 97.94 25 HIS B C 1
ATOM 2703 O O . HIS B 1 25 ? -19.672 19.188 21.766 1 97.94 25 HIS B O 1
ATOM 2709 N N . GLY B 1 26 ? -18.234 20.891 21.75 1 97.75 26 GLY B N 1
ATOM 2710 C CA . GLY B 1 26 ? -18.141 20.984 23.188 1 97.75 26 GLY B CA 1
ATOM 2711 C C . GLY B 1 26 ? -16.875 20.359 23.75 1 97.75 26 GLY B C 1
ATOM 2712 O O . GLY B 1 26 ? -16.453 19.281 23.297 1 97.75 26 GLY B O 1
ATOM 2713 N N . ARG B 1 27 ? -16.312 21 24.703 1 96.69 27 ARG B N 1
ATOM 2714 C CA . ARG B 1 27 ? -15.023 20.688 25.297 1 96.69 27 ARG B CA 1
ATOM 2715 C C . ARG B 1 27 ? -14.961 19.219 25.719 1 96.69 27 ARG B C 1
ATOM 2717 O O . ARG B 1 27 ? -13.992 18.531 25.422 1 96.69 27 ARG B O 1
ATOM 2724 N N . ASP B 1 28 ? -16.016 18.688 26.328 1 97.75 28 ASP B N 1
ATOM 2725 C CA . ASP B 1 28 ? -16 17.359 26.953 1 97.75 28 ASP B CA 1
ATOM 2726 C C . ASP B 1 28 ? -16.297 16.266 25.938 1 97.75 28 ASP B C 1
ATOM 2728 O O . ASP B 1 28 ? -16.141 15.078 26.219 1 97.75 28 ASP B O 1
ATOM 2732 N N . ASN B 1 29 ? -16.594 16.703 24.719 1 98.5 29 ASN B N 1
ATOM 2733 C CA . ASN B 1 29 ? -16.984 15.742 23.703 1 98.5 29 ASN B CA 1
ATOM 2734 C C . ASN B 1 29 ? -15.828 15.414 22.766 1 98.5 29 ASN B C 1
ATOM 2736 O O . ASN B 1 29 ? -15.953 14.578 21.875 1 98.5 29 ASN B O 1
ATOM 2740 N N . VAL B 1 30 ? -14.672 16.062 22.969 1 98.88 30 VAL B N 1
ATOM 2741 C CA . VAL B 1 30 ? -13.5 15.844 22.125 1 98.88 30 VAL B CA 1
ATOM 2742 C C . VAL B 1 30 ? -12.312 15.422 23 1 98.88 30 VAL B C 1
ATOM 2744 O O . VAL B 1 30 ? -11.844 16.203 23.828 1 98.88 30 VAL B O 1
ATOM 2747 N N . ILE B 1 31 ? -11.844 14.203 22.844 1 98.94 31 ILE B N 1
ATOM 2748 C CA . ILE B 1 31 ? -10.758 13.641 23.641 1 98.94 31 ILE B CA 1
ATOM 2749 C C . ILE B 1 31 ? -9.445 13.742 22.859 1 98.94 31 ILE B C 1
ATOM 2751 O O . ILE B 1 31 ? -9.312 13.164 21.781 1 98.94 31 ILE B O 1
ATOM 2755 N N . ALA B 1 32 ? -8.5 14.477 23.406 1 98.88 32 ALA B N 1
ATOM 2756 C CA . ALA B 1 32 ? -7.16 14.57 22.828 1 98.88 32 ALA B CA 1
ATOM 2757 C C . ALA B 1 32 ? -6.297 13.383 23.25 1 98.88 32 ALA B C 1
ATOM 2759 O O . ALA B 1 32 ? -6.027 13.203 24.453 1 98.88 32 ALA B O 1
ATOM 2760 N N . CYS B 1 33 ? -5.832 12.617 22.281 1 98.81 33 CYS B N 1
ATOM 2761 C CA . CYS B 1 33 ? -5.027 11.453 22.609 1 98.81 33 CYS B CA 1
ATOM 2762 C C . CYS B 1 33 ? -3.557 11.688 22.281 1 98.81 33 CYS B C 1
ATOM 2764 O O . CYS B 1 33 ? -3.238 12.297 21.266 1 98.81 33 CYS B O 1
ATOM 2766 N N . TYR B 1 34 ? -2.764 11.25 23.203 1 98.25 34 TYR B N 1
ATOM 2767 C CA . TYR B 1 34 ? -1.321 11.383 23.031 1 98.25 34 TYR B CA 1
ATOM 2768 C C . TYR B 1 34 ? -0.614 10.062 23.328 1 98.25 34 TYR B C 1
ATOM 2770 O O . TYR B 1 34 ? -1.215 9.141 23.875 1 98.25 34 TYR B O 1
ATOM 2778 N N . HIS B 1 35 ? 0.604 9.961 22.828 1 96.88 35 HIS B N 1
ATOM 2779 C CA . HIS B 1 35 ? 1.432 8.789 23.094 1 96.88 35 HIS B CA 1
ATOM 2780 C C . HIS B 1 35 ? 2.645 9.156 23.938 1 96.88 35 HIS B C 1
ATOM 2782 O O . HIS B 1 35 ? 2.566 9.164 25.172 1 96.88 35 HIS B O 1
ATOM 2788 N N . SER B 1 36 ? 3.719 9.703 23.328 1 94.31 36 SER B N 1
ATOM 2789 C CA . SER B 1 36 ? 4.945 10.016 24.047 1 94.31 36 SER B CA 1
ATOM 2790 C C . SER B 1 36 ? 5.012 11.492 24.422 1 94.31 36 SER B C 1
ATOM 2792 O O . SER B 1 36 ? 5.43 11.836 25.531 1 94.31 36 SER B O 1
ATOM 2794 N N . LYS B 1 37 ? 4.648 12.398 23.531 1 94.19 37 LYS B N 1
ATOM 2795 C CA . LYS B 1 37 ? 4.656 13.836 23.797 1 94.19 37 LYS B CA 1
ATOM 2796 C C . LYS B 1 37 ? 3.461 14.25 24.641 1 94.19 37 LYS B C 1
ATOM 2798 O O . LYS B 1 37 ? 2.312 14.055 24.25 1 94.19 37 LYS B O 1
ATOM 2803 N N . GLN B 1 38 ? 3.725 14.883 25.75 1 96.62 38 GLN B N 1
ATOM 2804 C CA . GLN B 1 38 ? 2.668 15.297 26.672 1 96.62 38 GLN B CA 1
ATOM 2805 C C . GLN B 1 38 ? 1.874 16.469 26.109 1 96.62 38 GLN B C 1
ATOM 2807 O O . GLN B 1 38 ? 2.449 17.391 25.5 1 96.62 38 GLN B O 1
ATOM 2812 N N . PRO B 1 39 ? 0.545 16.328 26.234 1 97.25 39 PRO B N 1
ATOM 2813 C CA . PRO B 1 39 ? -0.262 17.484 25.812 1 97.25 39 PRO B CA 1
ATOM 2814 C C . PRO B 1 39 ? 0.055 18.75 26.594 1 97.25 39 PRO B C 1
ATOM 2816 O O . PRO B 1 39 ? 0.452 18.688 27.75 1 97.25 39 PRO B O 1
ATOM 2819 N N . SER B 1 40 ? -0.11 19.844 26 1 95.62 40 SER B N 1
ATOM 2820 C CA . SER B 1 40 ? 0.093 21.156 26.609 1 95.62 40 SER B CA 1
ATOM 2821 C C . SER B 1 40 ? -0.865 22.188 26.031 1 95.62 40 SER B C 1
ATOM 2823 O O . SER B 1 40 ? -1.604 21.906 25.094 1 95.62 40 SER B O 1
ATOM 2825 N N . GLY B 1 41 ? -0.967 23.281 26.734 1 94.75 41 GLY B N 1
ATOM 2826 C CA . GLY B 1 41 ? -1.752 24.391 26.219 1 94.75 41 GLY B CA 1
ATOM 2827 C C . GLY B 1 41 ? -3.229 24.078 26.094 1 94.75 41 GLY B C 1
ATOM 2828 O O . GLY B 1 41 ? -3.844 23.562 27.016 1 94.75 41 GLY B O 1
ATOM 2829 N N . ALA B 1 42 ? -3.789 24.438 24.938 1 95.56 42 ALA B N 1
ATOM 2830 C CA . ALA B 1 42 ? -5.223 24.328 24.688 1 95.56 42 ALA B CA 1
ATOM 2831 C C . ALA B 1 42 ? -5.691 22.875 24.75 1 95.56 42 ALA B C 1
ATOM 2833 O O . ALA B 1 42 ? -6.879 22.609 24.953 1 95.56 42 ALA B O 1
ATOM 2834 N N . LEU B 1 43 ? -4.781 21.922 24.578 1 97.56 43 LEU B N 1
ATOM 2835 C CA . LEU B 1 43 ? -5.145 20.5 24.641 1 97.56 43 LEU B CA 1
ATOM 2836 C C . LEU B 1 43 ? -5.594 20.125 26.047 1 97.56 43 LEU B C 1
ATOM 2838 O O . LEU B 1 43 ? -6.34 19.156 26.219 1 97.56 43 LEU B O 1
ATOM 2842 N N . LEU B 1 44 ? -5.164 20.875 27.047 1 97.69 44 LEU B N 1
ATOM 2843 C CA . LEU B 1 44 ? -5.461 20.547 28.438 1 97.69 44 LEU B CA 1
ATOM 2844 C C . LEU B 1 44 ? -6.793 21.156 28.859 1 97.69 44 LEU B C 1
ATOM 2846 O O . LEU B 1 44 ? -7.258 20.938 29.969 1 97.69 44 LEU B O 1
ATOM 2850 N N . ASP B 1 45 ? -7.461 21.844 27.938 1 97.62 45 ASP B N 1
ATOM 2851 C CA . ASP B 1 45 ? -8.734 22.484 28.25 1 97.62 45 ASP B CA 1
ATOM 2852 C C . ASP B 1 45 ? -9.883 21.469 28.219 1 97.62 45 ASP B C 1
ATOM 2854 O O . ASP B 1 45 ? -11.047 21.844 28.391 1 97.62 45 ASP B O 1
ATOM 2858 N N . GLY B 1 46 ? -9.664 20.266 27.969 1 98.06 46 GLY B N 1
ATOM 2859 C CA . GLY B 1 46 ? -10.609 19.172 27.922 1 98.06 46 GLY B CA 1
ATOM 2860 C C . GLY B 1 46 ? -9.969 17.812 28.203 1 98.06 46 GLY B C 1
ATOM 2861 O O . GLY B 1 46 ? -8.828 17.75 28.641 1 98.06 46 GLY B O 1
ATOM 2862 N N . PRO B 1 47 ? -10.695 16.781 27.984 1 98.62 47 PRO B N 1
ATOM 2863 C CA . PRO B 1 47 ? -10.172 15.445 28.281 1 98.62 47 PRO B CA 1
ATOM 2864 C C . PRO B 1 47 ? -8.969 15.07 27.422 1 98.62 47 PRO B C 1
ATOM 2866 O O . PRO B 1 47 ? -8.93 15.406 26.234 1 98.62 47 PRO B O 1
ATOM 2869 N N . VAL B 1 48 ? -8.039 14.453 28.078 1 98.69 48 VAL B N 1
ATOM 2870 C CA . VAL B 1 48 ? -6.855 13.891 27.422 1 98.69 48 VAL B CA 1
ATOM 2871 C C . VAL B 1 48 ? -6.719 12.414 27.797 1 98.69 48 VAL B C 1
ATOM 2873 O O . VAL B 1 48 ? -7.152 11.992 28.859 1 98.69 48 VAL B O 1
ATOM 2876 N N . GLU B 1 49 ? -6.203 11.656 26.844 1 98.62 49 GLU B N 1
ATOM 2877 C CA . GLU B 1 49 ? -6.02 10.227 27.078 1 98.62 49 GLU B CA 1
ATOM 2878 C C . GLU B 1 49 ? -4.738 9.719 26.422 1 98.62 49 GLU B C 1
ATOM 2880 O O . GLU B 1 49 ? -4.43 10.094 25.281 1 98.62 49 GLU B O 1
ATOM 2885 N N . ARG B 1 50 ? -3.949 8.945 27.172 1 98.62 50 ARG B N 1
ATOM 2886 C CA . ARG B 1 50 ? -2.787 8.305 26.562 1 98.62 50 ARG B CA 1
ATOM 2887 C C . ARG B 1 50 ? -3.197 7.066 25.766 1 98.62 50 ARG B C 1
ATOM 2889 O O . ARG B 1 50 ? -3.826 6.156 26.312 1 98.62 50 ARG B O 1
ATOM 2896 N N . VAL B 1 51 ? -2.873 7.02 24.516 1 98.69 51 VAL B N 1
ATOM 2897 C CA . VAL B 1 51 ? -3.26 5.926 23.641 1 98.69 51 VAL B CA 1
ATOM 2898 C C . VAL B 1 51 ? -2.07 5.52 22.766 1 98.69 51 VAL B C 1
ATOM 2900 O O . VAL B 1 51 ? -1.329 6.379 22.281 1 98.69 51 VAL B O 1
ATOM 2903 N N . ASP B 1 52 ? -1.827 4.242 22.688 1 98.62 52 ASP B N 1
ATOM 2904 C CA . ASP B 1 52 ? -0.873 3.664 21.734 1 98.62 52 ASP B CA 1
ATOM 2905 C C . ASP B 1 52 ? -1.59 3.021 20.562 1 98.62 52 ASP B C 1
ATOM 2907 O O . ASP B 1 52 ? -2.244 1.986 20.703 1 98.62 52 ASP B O 1
ATOM 2911 N N . VAL B 1 53 ? -1.377 3.586 19.375 1 98.56 53 VAL B N 1
ATOM 2912 C CA . VAL B 1 53 ? -2.143 3.129 18.219 1 98.56 53 VAL B CA 1
ATOM 2913 C C . VAL B 1 53 ? -1.689 1.726 17.812 1 98.56 53 VAL B C 1
ATOM 2915 O O . VAL B 1 53 ? -2.381 1.033 17.062 1 98.56 53 VAL B O 1
ATOM 2918 N N . LEU B 1 54 ? -0.526 1.267 18.297 1 98.31 54 LEU B N 1
ATOM 2919 C CA . LEU B 1 54 ? -0.044 -0.074 17.969 1 98.31 54 LEU B CA 1
ATOM 2920 C C . LEU B 1 54 ? -0.68 -1.11 18.891 1 98.31 54 LEU B C 1
ATOM 2922 O O . LEU B 1 54 ? -0.578 -2.314 18.656 1 98.31 54 LEU B O 1
ATOM 2926 N N . ASP B 1 55 ? -1.261 -0.657 19.953 1 98.5 55 ASP B N 1
ATOM 2927 C CA . ASP B 1 55 ? -2.012 -1.514 20.859 1 98.5 55 ASP B CA 1
ATOM 2928 C C . ASP B 1 55 ? -3.516 -1.33 20.688 1 98.5 55 ASP B C 1
ATOM 2930 O O . ASP B 1 55 ? -4.113 -0.427 21.266 1 98.5 55 ASP B O 1
ATOM 2934 N N . ILE B 1 56 ? -4.121 -2.24 20.016 1 98.56 56 ILE B N 1
ATOM 2935 C CA . ILE B 1 56 ? -5.523 -2.111 19.641 1 98.56 56 ILE B CA 1
ATOM 2936 C C . ILE B 1 56 ? -6.387 -2.02 20.891 1 98.56 56 ILE B C 1
ATOM 2938 O O . ILE B 1 56 ? -7.414 -1.336 20.906 1 98.56 56 ILE B O 1
ATOM 2942 N N . LYS B 1 57 ? -5.969 -2.645 21.984 1 98.69 57 LYS B N 1
ATOM 2943 C CA . LYS B 1 57 ? -6.73 -2.598 23.234 1 98.69 57 LYS B CA 1
ATOM 2944 C C . LYS B 1 57 ? -6.691 -1.201 23.844 1 98.69 57 LYS B C 1
ATOM 2946 O O . LYS B 1 57 ? -7.652 -0.773 24.484 1 98.69 57 LYS B O 1
ATOM 2951 N N . SER B 1 58 ? -5.566 -0.557 23.578 1 98.62 58 SER B N 1
ATOM 2952 C CA . SER B 1 58 ? -5.434 0.819 24.047 1 98.62 58 SER B CA 1
ATOM 2953 C C . SER B 1 58 ? -6.453 1.732 23.391 1 98.62 58 SER B C 1
ATOM 2955 O O . SER B 1 58 ? -7.125 2.52 24.062 1 98.62 58 SER B O 1
ATOM 2957 N N . ILE B 1 59 ? -6.648 1.646 22.109 1 98.88 59 ILE B N 1
ATOM 2958 C CA . ILE B 1 59 ? -7.617 2.436 21.359 1 98.88 59 ILE B CA 1
ATOM 2959 C C . ILE B 1 59 ? -9.031 2.055 21.781 1 98.88 59 ILE B C 1
ATOM 2961 O O . ILE B 1 59 ? -9.867 2.928 22.047 1 98.88 59 ILE B O 1
ATOM 2965 N N . GLU B 1 60 ? -9.25 0.752 21.859 1 98.88 60 GLU B N 1
ATOM 2966 C CA . GLU B 1 60 ? -10.57 0.235 22.203 1 98.88 60 GLU B CA 1
ATOM 2967 C C . GLU B 1 60 ? -11.008 0.708 23.578 1 98.88 60 GLU B C 1
ATOM 2969 O O . GLU B 1 60 ? -12.18 1.021 23.797 1 98.88 60 GLU B O 1
ATOM 2974 N N . GLY B 1 61 ? -10.07 0.666 24.516 1 98.81 61 GLY B N 1
ATOM 2975 C CA . GLY B 1 61 ? -10.367 1.169 25.844 1 98.81 61 GLY B CA 1
ATOM 2976 C C . GLY B 1 61 ? -10.867 2.6 25.844 1 98.81 61 GLY B C 1
ATOM 2977 O O . GLY B 1 61 ? -11.836 2.924 26.531 1 98.81 61 GLY B O 1
ATOM 2978 N N . ALA B 1 62 ? -10.234 3.471 25.062 1 98.81 62 ALA B N 1
ATOM 2979 C CA . ALA B 1 62 ? -10.664 4.867 24.969 1 98.81 62 ALA B CA 1
ATOM 2980 C C . ALA B 1 62 ? -12.039 4.973 24.312 1 98.81 62 ALA B C 1
ATOM 2982 O O . ALA B 1 62 ? -12.875 5.777 24.75 1 98.81 62 ALA B O 1
ATOM 2983 N N . ILE B 1 63 ? -12.289 4.191 23.25 1 98.81 63 ILE B N 1
ATOM 2984 C CA . ILE B 1 63 ? -13.578 4.188 22.562 1 98.81 63 ILE B CA 1
ATOM 2985 C C . ILE B 1 63 ? -14.695 3.854 23.547 1 98.81 63 ILE B C 1
ATOM 2987 O O . ILE B 1 63 ? -15.719 4.539 23.594 1 98.81 63 ILE B O 1
ATOM 2991 N N . LYS B 1 64 ? -14.461 2.824 24.359 1 98.69 64 LYS B N 1
ATOM 2992 C CA . LYS B 1 64 ? -15.469 2.369 25.312 1 98.69 64 LYS B CA 1
ATOM 2993 C C . LYS B 1 64 ? -15.633 3.367 26.453 1 98.69 64 LYS B C 1
ATOM 2995 O O . LYS B 1 64 ? -16.766 3.674 26.859 1 98.69 64 LYS B O 1
ATOM 3000 N N . LYS B 1 65 ? -14.547 3.865 26.938 1 98.62 65 LYS B N 1
ATOM 3001 C CA . LYS B 1 65 ? -14.555 4.781 28.078 1 98.62 65 LYS B CA 1
ATOM 3002 C C . LYS B 1 65 ? -15.359 6.039 27.766 1 98.62 65 LYS B C 1
ATOM 3004 O O . LYS B 1 65 ? -16.078 6.551 28.625 1 98.62 65 LYS B O 1
ATOM 3009 N N . TYR B 1 66 ? -15.273 6.512 26.531 1 98.38 66 TYR B N 1
ATOM 3010 C CA . TYR B 1 66 ? -15.844 7.816 26.219 1 98.38 66 TYR B CA 1
ATOM 3011 C C . TYR B 1 66 ? -17.047 7.68 25.297 1 98.38 66 TYR B C 1
ATOM 3013 O O . TYR B 1 66 ? -17.609 8.68 24.844 1 98.38 66 TYR B O 1
ATOM 3021 N N . ASP B 1 67 ? -17.391 6.43 24.953 1 98.19 67 ASP B N 1
ATOM 3022 C CA . ASP B 1 67 ? -18.516 6.164 24.047 1 98.19 67 ASP B CA 1
ATOM 3023 C C . ASP B 1 67 ? -18.359 6.922 22.734 1 98.19 67 ASP B C 1
ATOM 3025 O O . ASP B 1 67 ? -19.234 7.68 22.328 1 98.19 67 ASP B O 1
ATOM 3029 N N . VAL B 1 68 ? -17.281 6.676 22.031 1 98.62 68 VAL B N 1
ATOM 3030 C CA . VAL B 1 68 ? -16.812 7.445 20.891 1 98.62 68 VAL B CA 1
ATOM 3031 C C . VAL B 1 68 ? -17.672 7.156 19.672 1 98.62 68 VAL B C 1
ATOM 3033 O O . VAL B 1 68 ? -18.109 6.02 19.453 1 98.62 68 VAL B O 1
ATOM 3036 N N . ASP B 1 69 ? -17.859 8.234 18.844 1 98.62 69 ASP B N 1
ATOM 3037 C CA . ASP B 1 69 ? -18.609 8.117 17.594 1 98.62 69 ASP B CA 1
ATOM 3038 C C . ASP B 1 69 ? -17.688 8.297 16.391 1 98.62 69 ASP B C 1
ATOM 3040 O O . ASP B 1 69 ? -17.953 7.777 15.305 1 98.62 69 ASP B O 1
ATOM 3044 N N . GLU B 1 70 ? -16.656 9.109 16.547 1 98.75 70 GLU B N 1
ATOM 3045 C CA . GLU B 1 70 ? -15.773 9.508 15.453 1 98.75 70 GLU B CA 1
ATOM 3046 C C . GLU B 1 70 ? -14.312 9.516 15.891 1 98.75 70 GLU B C 1
ATOM 3048 O O . GLU B 1 70 ? -14 9.867 17.031 1 98.75 70 GLU B O 1
ATOM 3053 N N . ILE B 1 71 ? -13.492 9.109 15.023 1 98.94 71 ILE B N 1
ATOM 3054 C CA . ILE B 1 71 ? -12.055 9.172 15.273 1 98.94 71 ILE B CA 1
ATOM 3055 C C . ILE B 1 71 ? -11.391 10.031 14.195 1 98.94 71 ILE B C 1
ATOM 3057 O O . ILE B 1 71 ? -11.648 9.852 13 1 98.94 71 ILE B O 1
ATOM 3061 N N . TYR B 1 72 ? -10.664 11.031 14.594 1 98.94 72 TYR B N 1
ATOM 3062 C CA . TYR B 1 72 ? -9.633 11.641 13.758 1 98.94 72 TYR B CA 1
ATOM 3063 C C . TYR B 1 72 ? -8.281 10.992 14.008 1 98.94 72 TYR B C 1
ATOM 3065 O O . TYR B 1 72 ? -7.66 11.211 15.047 1 98.94 72 TYR B O 1
ATOM 3073 N N . HIS B 1 73 ? -7.828 10.172 13.078 1 98.94 73 HIS B N 1
ATOM 3074 C CA . HIS B 1 73 ? -6.574 9.438 13.227 1 98.94 73 HIS B CA 1
ATOM 3075 C C . HIS B 1 73 ? -5.418 10.18 12.57 1 98.94 73 HIS B C 1
ATOM 3077 O O . HIS B 1 73 ? -5.121 9.953 11.391 1 98.94 73 HIS B O 1
ATOM 3083 N N . LEU B 1 74 ? -4.691 10.891 13.383 1 98.69 74 LEU B N 1
ATOM 3084 C CA . LEU B 1 74 ? -3.639 11.758 12.859 1 98.69 74 LEU B CA 1
ATOM 3085 C C . LEU B 1 74 ? -2.26 11.195 13.188 1 98.69 74 LEU B C 1
ATOM 3087 O O . LEU B 1 74 ? -1.243 11.727 12.734 1 98.69 74 LEU B O 1
ATOM 3091 N N . SER B 1 75 ? -2.213 10.094 13.945 1 97.94 75 SER B N 1
ATOM 3092 C CA . SER B 1 75 ? -0.935 9.516 14.352 1 97.94 75 SER B CA 1
ATOM 3093 C C . SER B 1 75 ? -0.165 8.977 13.148 1 97.94 75 SER B C 1
ATOM 3095 O O . SER B 1 75 ? -0.677 8.141 12.406 1 97.94 75 SER B O 1
ATOM 3097 N N . ALA B 1 76 ? 1.007 9.469 13.031 1 97.44 76 ALA B N 1
ATOM 3098 C CA . ALA B 1 76 ? 1.875 8.984 11.961 1 97.44 76 ALA B CA 1
ATOM 3099 C C . ALA B 1 76 ? 3.318 9.43 12.18 1 97.44 76 ALA B C 1
ATOM 3101 O O . ALA B 1 76 ? 3.57 10.438 12.844 1 97.44 76 ALA B O 1
ATOM 3102 N N . ILE B 1 77 ? 4.211 8.656 11.719 1 97.31 77 ILE B N 1
ATOM 3103 C CA . ILE B 1 77 ? 5.598 9.078 11.555 1 97.31 77 ILE B CA 1
ATOM 3104 C C . ILE B 1 77 ? 5.812 9.609 10.141 1 97.31 77 ILE B C 1
ATOM 3106 O O . ILE B 1 77 ? 5.52 8.914 9.164 1 97.31 77 ILE B O 1
ATOM 3110 N N . LEU B 1 78 ? 6.352 10.836 10.094 1 95.88 78 LEU B N 1
ATOM 3111 C CA . LEU B 1 78 ? 6.383 11.578 8.844 1 95.88 78 LEU B CA 1
ATOM 3112 C C . LEU B 1 78 ? 7.57 11.156 7.984 1 95.88 78 LEU B C 1
ATOM 3114 O O . LEU B 1 78 ? 8.305 10.234 8.344 1 95.88 78 LEU B O 1
ATOM 3118 N N . SER B 1 79 ? 7.738 11.75 6.77 1 96.06 79 SER B N 1
ATOM 3119 C CA . SER B 1 79 ? 8.594 11.266 5.691 1 96.06 79 SER B CA 1
ATOM 3120 C C . SER B 1 79 ? 10.062 11.273 6.105 1 96.06 79 SER B C 1
ATOM 3122 O O . SER B 1 79 ? 10.742 10.25 6.02 1 96.06 79 SER B O 1
ATOM 3124 N N . ALA B 1 80 ? 10.586 12.445 6.598 1 94.56 80 ALA B N 1
ATOM 3125 C CA . ALA B 1 80 ? 12 12.539 6.953 1 94.56 80 ALA B CA 1
ATOM 3126 C C . ALA B 1 80 ? 12.312 11.695 8.188 1 94.56 80 ALA B C 1
ATOM 3128 O O . ALA B 1 80 ? 13.305 10.961 8.203 1 94.56 80 ALA B O 1
ATOM 3129 N N . ALA B 1 81 ? 11.492 11.781 9.195 1 95.62 81 ALA B N 1
ATOM 3130 C CA . ALA B 1 81 ? 11.664 10.984 10.406 1 95.62 81 ALA B CA 1
ATOM 3131 C C . ALA B 1 81 ? 11.539 9.492 10.109 1 95.62 81 ALA B C 1
ATOM 3133 O O . ALA B 1 81 ? 12.25 8.672 10.695 1 95.62 81 ALA B O 1
ATOM 3134 N N . GLY B 1 82 ? 10.656 9.133 9.219 1 97.38 82 GLY B N 1
ATOM 3135 C CA . GLY B 1 82 ? 10.438 7.738 8.859 1 97.38 82 GLY B CA 1
ATOM 3136 C C . GLY B 1 82 ? 11.656 7.086 8.227 1 97.38 82 GLY B C 1
ATOM 3137 O O . GLY B 1 82 ? 11.898 5.891 8.414 1 97.38 82 GLY B O 1
ATOM 3138 N N . GLU B 1 83 ? 12.406 7.887 7.496 1 97.12 83 GLU B N 1
ATOM 3139 C CA . GLU B 1 83 ? 13.586 7.344 6.828 1 97.12 83 GLU B CA 1
ATOM 3140 C C . GLU B 1 83 ? 14.688 7.012 7.832 1 97.12 83 GLU B C 1
ATOM 3142 O O . GLU B 1 83 ? 15.609 6.254 7.523 1 97.12 83 GLU B O 1
ATOM 3147 N N . ARG B 1 84 ? 14.602 7.641 9.031 1 95.88 84 ARG B N 1
ATOM 3148 C CA . ARG B 1 84 ? 15.578 7.355 10.078 1 95.88 84 ARG B CA 1
ATOM 3149 C C . ARG B 1 84 ? 15.266 6.043 10.781 1 95.88 84 ARG B C 1
ATOM 3151 O O . ARG B 1 84 ? 16.156 5.379 11.305 1 95.88 84 ARG B O 1
ATOM 3158 N N . ASN B 1 85 ? 14.047 5.691 10.789 1 97.25 85 ASN B N 1
ATOM 3159 C CA . ASN B 1 85 ? 13.57 4.426 11.336 1 97.25 85 ASN B CA 1
ATOM 3160 C C . ASN B 1 85 ? 12.383 3.887 10.547 1 97.25 85 ASN B C 1
ATOM 3162 O O . ASN B 1 85 ? 11.25 3.906 11.031 1 97.25 85 ASN B O 1
ATOM 3166 N N . PRO B 1 86 ? 12.695 3.303 9.375 1 98.19 86 PRO B N 1
ATOM 3167 C CA . PRO B 1 86 ? 11.617 2.893 8.477 1 98.19 86 PRO B CA 1
ATOM 3168 C C . PRO B 1 86 ? 10.75 1.786 9.07 1 98.19 86 PRO B C 1
ATOM 3170 O O . PRO B 1 86 ? 9.547 1.726 8.789 1 98.19 86 PRO B O 1
ATOM 3173 N N . GLN B 1 87 ? 11.336 0.899 9.922 1 98.12 87 GLN B N 1
ATOM 3174 C CA . GLN B 1 87 ? 10.578 -0.194 10.523 1 98.12 87 GLN B CA 1
ATOM 3175 C C . GLN B 1 87 ? 9.492 0.336 11.461 1 98.12 87 GLN B C 1
ATOM 3177 O O . GLN B 1 87 ? 8.344 -0.09 11.391 1 98.12 87 GLN B O 1
ATOM 3182 N N . LEU B 1 88 ? 9.906 1.252 12.289 1 98.06 88 LEU B N 1
ATOM 3183 C CA . LEU B 1 88 ? 8.938 1.857 13.203 1 98.06 88 LEU B CA 1
ATOM 3184 C C . LEU B 1 88 ? 7.891 2.646 12.43 1 98.06 88 LEU B C 1
ATOM 3186 O O . LEU B 1 88 ? 6.711 2.629 12.781 1 98.06 88 LEU B O 1
ATOM 3190 N N . ALA B 1 89 ? 8.297 3.365 11.398 1 98.44 89 ALA B N 1
ATOM 3191 C CA . ALA B 1 89 ? 7.371 4.148 10.578 1 98.44 89 ALA B CA 1
ATOM 3192 C C . ALA B 1 89 ? 6.316 3.252 9.938 1 98.44 89 ALA B C 1
ATOM 3194 O O . ALA B 1 89 ? 5.121 3.564 9.977 1 98.44 89 ALA B O 1
ATOM 3195 N N . TRP B 1 90 ? 6.734 2.129 9.383 1 98.69 90 TRP B N 1
ATOM 3196 C CA . TRP B 1 90 ? 5.797 1.205 8.75 1 98.69 90 TRP B CA 1
ATOM 3197 C C . TRP B 1 90 ? 4.785 0.679 9.758 1 98.69 90 TRP B C 1
ATOM 3199 O O . TRP B 1 90 ? 3.576 0.724 9.516 1 98.69 90 TRP B O 1
ATOM 3209 N N . ARG B 1 91 ? 5.258 0.251 10.859 1 98 91 ARG B N 1
ATOM 3210 C CA . ARG B 1 91 ? 4.387 -0.323 11.883 1 98 91 ARG B CA 1
ATOM 3211 C C . ARG B 1 91 ? 3.396 0.712 12.398 1 98 91 ARG B C 1
ATOM 3213 O O . ARG B 1 91 ? 2.197 0.441 12.492 1 98 91 ARG B O 1
ATOM 3220 N N . THR B 1 92 ? 3.898 1.852 12.734 1 98.44 92 THR B N 1
ATOM 3221 C CA . THR B 1 92 ? 3.043 2.893 13.297 1 98.44 92 THR B CA 1
ATOM 3222 C C . THR B 1 92 ? 1.977 3.316 12.289 1 98.44 92 THR B C 1
ATOM 3224 O O . THR B 1 92 ? 0.795 3.408 12.625 1 98.44 92 THR B O 1
ATOM 3227 N N . ASN B 1 93 ? 2.396 3.564 11.078 1 98.75 93 ASN B N 1
ATOM 3228 C CA . ASN B 1 93 ? 1.493 4.129 10.078 1 98.75 93 ASN B CA 1
ATOM 3229 C C . ASN B 1 93 ? 0.507 3.088 9.562 1 98.75 93 ASN B C 1
ATOM 3231 O O . ASN B 1 93 ? -0.677 3.381 9.383 1 98.75 93 ASN B O 1
ATOM 3235 N N . MET B 1 94 ? 0.964 1.828 9.328 1 98.81 94 MET B N 1
ATOM 3236 C CA . MET B 1 94 ? 0.095 0.829 8.719 1 98.81 94 MET B CA 1
ATOM 3237 C C . MET B 1 94 ? -0.669 0.046 9.781 1 98.81 94 MET B C 1
ATOM 3239 O O . MET B 1 94 ? -1.887 -0.117 9.68 1 98.81 94 MET B O 1
ATOM 3243 N N . ASP B 1 95 ? 0.076 -0.468 10.805 1 98.38 95 ASP B N 1
ATOM 3244 C CA . ASP B 1 95 ? -0.619 -1.216 11.844 1 98.38 95 ASP B CA 1
ATOM 3245 C C . ASP B 1 95 ? -1.562 -0.311 12.633 1 98.38 95 ASP B C 1
ATOM 3247 O O . ASP B 1 95 ? -2.639 -0.741 13.047 1 98.38 95 ASP B O 1
ATOM 3251 N N . GLY B 1 96 ? -1.092 0.902 12.875 1 98.75 96 GLY B N 1
ATOM 3252 C CA . GLY B 1 96 ? -1.971 1.855 13.539 1 98.75 96 GLY B CA 1
ATOM 3253 C C . GLY B 1 96 ? -3.262 2.1 12.773 1 98.75 96 GLY B C 1
ATOM 3254 O O . GLY B 1 96 ? -4.348 2.055 13.359 1 98.75 96 GLY B O 1
ATOM 3255 N N . LEU B 1 97 ? -3.148 2.348 11.477 1 98.88 97 LEU B N 1
ATOM 3256 C CA . LEU B 1 97 ? -4.328 2.557 10.641 1 98.88 97 LEU B CA 1
ATOM 3257 C C . LEU B 1 97 ? -5.211 1.312 10.633 1 98.88 97 LEU B C 1
ATOM 3259 O O . LEU B 1 97 ? -6.434 1.41 10.75 1 98.88 97 LEU B O 1
ATOM 3263 N N . TYR B 1 98 ? -4.594 0.163 10.438 1 98.88 98 TYR B N 1
ATOM 3264 C CA . TYR B 1 98 ? -5.34 -1.09 10.414 1 98.88 98 TYR B CA 1
ATOM 3265 C C . TYR B 1 98 ? -6.172 -1.252 11.68 1 98.88 98 TYR B C 1
ATOM 3267 O O . TYR B 1 98 ? -7.348 -1.62 11.617 1 98.88 98 TYR B O 1
ATOM 3275 N N . ASN B 1 99 ? -5.539 -0.992 12.844 1 98.88 99 ASN B N 1
ATOM 3276 C CA . ASN B 1 99 ? -6.238 -1.095 14.125 1 98.88 99 ASN B CA 1
ATOM 3277 C C . ASN B 1 99 ? -7.449 -0.167 14.18 1 98.88 99 ASN B C 1
ATOM 3279 O O . ASN B 1 99 ? -8.523 -0.569 14.617 1 98.88 99 ASN B O 1
ATOM 3283 N N . VAL B 1 100 ? -7.262 1.012 13.703 1 98.94 100 VAL B N 1
ATOM 3284 C CA . VAL B 1 100 ? -8.344 1.993 13.719 1 98.94 100 VAL B CA 1
ATOM 3285 C C . VAL B 1 100 ? -9.469 1.543 12.789 1 98.94 100 VAL B C 1
ATOM 3287 O O . VAL B 1 100 ? -10.648 1.645 13.133 1 98.94 100 VAL B O 1
ATOM 3290 N N . LEU B 1 101 ? -9.141 1.064 11.609 1 98.94 101 LEU B N 1
ATOM 3291 C CA . LEU B 1 101 ? -10.141 0.613 10.656 1 98.94 101 LEU B CA 1
ATOM 3292 C C . LEU B 1 101 ? -10.93 -0.573 11.203 1 98.94 101 LEU B C 1
ATOM 3294 O O . LEU B 1 101 ? -12.148 -0.643 11.047 1 98.94 101 LEU B O 1
ATOM 3298 N N . GLU B 1 102 ? -10.227 -1.516 11.844 1 98.88 102 GLU B N 1
ATOM 3299 C CA . GLU B 1 102 ? -10.891 -2.668 12.445 1 98.88 102 GLU B CA 1
ATOM 3300 C C . GLU B 1 102 ? -11.852 -2.236 13.547 1 98.88 102 GLU B C 1
ATOM 3302 O O . GLU B 1 102 ? -12.977 -2.74 13.633 1 98.88 102 GLU B O 1
ATOM 3307 N N . LEU B 1 103 ? -11.398 -1.329 14.359 1 98.94 103 LEU B N 1
ATOM 3308 C CA . LEU B 1 103 ? -12.25 -0.849 15.438 1 98.94 103 LEU B CA 1
ATOM 3309 C C . LEU B 1 103 ? -13.43 -0.05 14.883 1 98.94 103 LEU B C 1
ATOM 3311 O O . LEU B 1 103 ? -14.539 -0.121 15.414 1 98.94 103 LEU B O 1
ATOM 3315 N N . ALA B 1 104 ? -13.156 0.732 13.836 1 98.94 104 ALA B N 1
ATOM 3316 C CA . ALA B 1 104 ? -14.242 1.462 13.18 1 98.94 104 ALA B CA 1
ATOM 3317 C C . ALA B 1 104 ? -15.297 0.504 12.641 1 98.94 104 ALA B C 1
ATOM 3319 O O . ALA B 1 104 ? -16.5 0.779 12.719 1 98.94 104 ALA B O 1
ATOM 3320 N N . ARG B 1 105 ? -14.852 -0.57 12 1 98.75 105 ARG B N 1
ATOM 3321 C CA . ARG B 1 105 ? -15.758 -1.599 11.5 1 98.75 105 ARG B CA 1
ATOM 3322 C C . ARG B 1 105 ? -16.578 -2.199 12.633 1 98.75 105 ARG B C 1
ATOM 3324 O O . ARG B 1 105 ? -17.812 -2.312 12.516 1 98.75 105 ARG B O 1
ATOM 3331 N N . GLU B 1 106 ? -15.961 -2.496 13.75 1 98.62 106 GLU B N 1
ATOM 3332 C CA . GLU B 1 106 ? -16.594 -3.207 14.859 1 98.62 106 GLU B CA 1
ATOM 3333 C C . GLU B 1 106 ? -17.547 -2.297 15.617 1 98.62 106 GLU B C 1
ATOM 3335 O O . GLU B 1 106 ? -18.641 -2.727 16.016 1 98.62 106 GLU B O 1
ATOM 3340 N N . TYR B 1 107 ? -17.156 -1.048 15.797 1 98.62 107 TYR B N 1
ATOM 3341 C CA . TYR B 1 107 ? -17.922 -0.149 16.656 1 98.62 107 TYR B CA 1
ATOM 3342 C C . TYR B 1 107 ? -18.734 0.843 15.836 1 98.62 107 TYR B C 1
ATOM 3344 O O . TYR B 1 107 ? -19.359 1.755 16.391 1 98.62 107 TYR B O 1
ATOM 3352 N N . LYS B 1 108 ? -18.672 0.688 14.477 1 98.31 108 LYS B N 1
ATOM 3353 C CA . LYS B 1 108 ? -19.422 1.532 13.555 1 98.31 108 LYS B CA 1
ATOM 3354 C C . LYS B 1 108 ? -19.062 3.004 13.734 1 98.31 108 LYS B C 1
ATOM 3356 O O . LYS B 1 108 ? -19.938 3.855 13.867 1 98.31 108 LYS B O 1
ATOM 3361 N N . LEU B 1 109 ? -17.797 3.285 13.781 1 98.75 109 LEU B N 1
ATOM 3362 C CA . LEU B 1 109 ? -17.281 4.637 13.938 1 98.75 109 LEU B CA 1
ATOM 3363 C C . LEU B 1 109 ? -17.047 5.289 12.578 1 98.75 109 LEU B C 1
ATOM 3365 O O . LEU B 1 109 ? -16.781 4.602 11.594 1 98.75 109 LEU B O 1
ATOM 3369 N N . ARG B 1 110 ? -17.156 6.609 12.516 1 98.75 110 ARG B N 1
ATOM 3370 C CA . ARG B 1 110 ? -16.641 7.387 11.391 1 98.75 110 ARG B CA 1
ATOM 3371 C C . ARG B 1 110 ? -15.18 7.773 11.609 1 98.75 110 ARG B C 1
ATOM 3373 O O . ARG B 1 110 ? -14.766 8.039 12.742 1 98.75 110 ARG B O 1
ATOM 3380 N N . VAL B 1 111 ? -14.453 7.762 10.562 1 98.94 111 VAL B N 1
ATOM 3381 C CA . VAL B 1 111 ? -13.023 7.988 10.711 1 98.94 111 VAL B CA 1
ATOM 3382 C C . VAL B 1 111 ? -12.562 9.055 9.719 1 98.94 111 VAL B C 1
ATOM 3384 O O . VAL B 1 111 ? -12.938 9.023 8.547 1 98.94 111 VAL B O 1
ATOM 3387 N N . PHE B 1 112 ? -11.836 10.062 10.195 1 98.94 112 PHE B N 1
ATOM 3388 C CA . PHE B 1 112 ? -10.992 10.891 9.352 1 98.94 112 PHE B CA 1
ATOM 3389 C C . PHE B 1 112 ? -9.539 10.422 9.398 1 98.94 112 PHE B C 1
ATOM 3391 O O . PHE B 1 112 ? -8.969 10.289 10.484 1 98.94 112 PHE B O 1
ATOM 3398 N N . TRP B 1 113 ? -8.969 10.133 8.289 1 98.94 113 TRP B N 1
ATOM 3399 C CA . TRP B 1 113 ? -7.57 9.734 8.172 1 98.94 113 TRP B CA 1
ATOM 3400 C C . TRP B 1 113 ? -6.902 10.438 6.996 1 98.94 113 TRP B C 1
ATOM 3402 O O . TRP B 1 113 ? -7.219 10.164 5.836 1 98.94 113 TRP B O 1
ATOM 3412 N N . PRO B 1 114 ? -5.992 11.352 7.246 1 98.62 114 PRO B N 1
ATOM 3413 C CA . PRO B 1 114 ? -5.363 12.078 6.145 1 98.62 114 PRO B CA 1
ATOM 3414 C C . PRO B 1 114 ? -4.227 11.297 5.492 1 98.62 114 PRO B C 1
ATOM 3416 O O . PRO B 1 114 ? -3.344 10.789 6.188 1 98.62 114 PRO B O 1
ATOM 3419 N N . SER B 1 115 ? -4.309 11.227 4.207 1 98.75 115 SER B N 1
ATOM 3420 C CA . SER B 1 115 ? -3.146 10.867 3.4 1 98.75 115 SER B CA 1
ATOM 3421 C C . SER B 1 115 ? -2.256 12.086 3.145 1 98.75 115 SER B C 1
ATOM 3423 O O . SER B 1 115 ? -2.186 12.992 3.971 1 98.75 115 SER B O 1
ATOM 3425 N N . SER B 1 116 ? -1.457 12.031 2.145 1 98.62 116 SER B N 1
ATOM 3426 C CA . SER B 1 116 ? -0.421 13.031 1.902 1 98.62 116 SER B CA 1
ATOM 3427 C C . SER B 1 116 ? -0.018 13.062 0.432 1 98.62 116 SER B C 1
ATOM 3429 O O . SER B 1 116 ? -0.176 12.07 -0.283 1 98.62 116 SER B O 1
ATOM 3431 N N . ILE B 1 117 ? 0.526 14.203 0.023 1 98.62 117 ILE B N 1
ATOM 3432 C CA . ILE B 1 117 ? 1.123 14.273 -1.306 1 98.62 117 ILE B CA 1
ATOM 3433 C C . ILE B 1 117 ? 2.275 13.273 -1.408 1 98.62 117 ILE B C 1
ATOM 3435 O O . ILE B 1 117 ? 2.732 12.953 -2.51 1 98.62 117 ILE B O 1
ATOM 3439 N N . ALA B 1 118 ? 2.773 12.773 -0.286 1 98.69 118 ALA B N 1
ATOM 3440 C CA . ALA B 1 118 ? 3.84 11.773 -0.273 1 98.69 118 ALA B CA 1
ATOM 3441 C C . ALA B 1 118 ? 3.369 10.461 -0.896 1 98.69 118 ALA B C 1
ATOM 3443 O O . ALA B 1 118 ? 4.184 9.586 -1.204 1 98.69 118 ALA B O 1
ATOM 3444 N N . ALA B 1 119 ? 2.062 10.328 -1.098 1 98.69 119 ALA B N 1
ATOM 3445 C CA . ALA B 1 119 ? 1.505 9.141 -1.729 1 98.69 119 ALA B CA 1
ATOM 3446 C C . ALA B 1 119 ? 1.815 9.117 -3.223 1 98.69 119 ALA B C 1
ATOM 3448 O O . ALA B 1 119 ? 1.704 8.07 -3.869 1 98.69 119 ALA B O 1
ATOM 3449 N N . PHE B 1 120 ? 2.121 10.273 -3.752 1 98.56 120 PHE B N 1
ATOM 3450 C CA . PHE B 1 120 ? 2.518 10.32 -5.156 1 98.56 120 PHE B CA 1
ATOM 3451 C C . PHE B 1 120 ? 3.967 9.883 -5.324 1 98.56 120 PHE B C 1
ATOM 3453 O O . PHE B 1 120 ? 4.586 9.383 -4.379 1 98.56 120 PHE B O 1
ATOM 3460 N N . GLY B 1 121 ? 4.449 9.898 -6.535 1 97.56 121 GLY B N 1
ATOM 3461 C CA . GLY B 1 121 ? 5.797 9.422 -6.805 1 97.56 121 GLY B CA 1
ATOM 3462 C C . GLY B 1 121 ? 6.387 9.984 -8.086 1 97.56 121 GLY B C 1
ATOM 3463 O O . GLY B 1 121 ? 5.809 10.883 -8.695 1 97.56 121 GLY B O 1
ATOM 3464 N N . PRO B 1 122 ? 7.559 9.508 -8.414 1 96.31 122 PRO B N 1
ATOM 3465 C CA . PRO B 1 122 ? 8.32 10.109 -9.516 1 96.31 122 PRO B CA 1
ATOM 3466 C C . PRO B 1 122 ? 7.613 9.992 -10.859 1 96.31 122 PRO B C 1
ATOM 3468 O O . PRO B 1 122 ? 7.859 10.797 -11.766 1 96.31 122 PRO B O 1
ATOM 3471 N N . SER B 1 123 ? 6.719 9.031 -11.016 1 96.5 123 SER B N 1
ATOM 3472 C CA . SER B 1 123 ? 6.055 8.844 -12.297 1 96.5 123 SER B CA 1
ATOM 3473 C C . SER B 1 123 ? 4.738 9.609 -12.359 1 96.5 123 SER B C 1
ATOM 3475 O O . SER B 1 123 ? 4.051 9.594 -13.383 1 96.5 123 SER B O 1
ATOM 3477 N N . THR B 1 124 ? 4.363 10.297 -11.289 1 98.12 124 THR B N 1
ATOM 3478 C CA . THR B 1 124 ? 3.141 11.086 -11.227 1 98.12 124 THR B CA 1
ATOM 3479 C C . THR B 1 124 ? 3.305 12.398 -11.984 1 98.12 124 THR B C 1
ATOM 3481 O O . THR B 1 124 ? 4.344 13.062 -11.883 1 98.12 124 THR B O 1
ATOM 3484 N N . PRO B 1 125 ? 2.293 12.758 -12.828 1 98.31 125 PRO B N 1
ATOM 3485 C CA . PRO B 1 125 ? 2.35 14.133 -13.344 1 98.31 125 PRO B CA 1
ATOM 3486 C C . PRO B 1 125 ? 2.52 15.172 -12.242 1 98.31 125 PRO B C 1
ATOM 3488 O O . PRO B 1 125 ? 1.736 15.195 -11.289 1 98.31 125 PRO B O 1
ATOM 3491 N N . ARG B 1 126 ? 3.432 16.031 -12.375 1 97.94 126 ARG B N 1
ATOM 3492 C CA . ARG B 1 126 ? 3.83 16.859 -11.234 1 97.94 126 ARG B CA 1
ATOM 3493 C C . ARG B 1 126 ? 3.012 18.141 -11.18 1 97.94 126 ARG B C 1
ATOM 3495 O O . ARG B 1 126 ? 2.943 18.797 -10.133 1 97.94 126 ARG B O 1
ATOM 3502 N N . ASP B 1 127 ? 2.588 18.641 -12.344 1 98.75 127 ASP B N 1
ATOM 3503 C CA . ASP B 1 127 ? 1.812 19.891 -12.398 1 98.75 127 ASP B CA 1
ATOM 3504 C C . ASP B 1 127 ? 0.318 19.594 -12.516 1 98.75 127 ASP B C 1
ATOM 3506 O O . ASP B 1 127 ? -0.104 18.844 -13.391 1 98.75 127 ASP B O 1
ATOM 3510 N N . ASN B 1 128 ? -0.436 20.297 -11.688 1 98.69 128 ASN B N 1
ATOM 3511 C CA . ASN B 1 128 ? -1.869 20.031 -11.648 1 98.69 128 ASN B CA 1
ATOM 3512 C C . ASN B 1 128 ? -2.156 18.531 -11.57 1 98.69 128 ASN B C 1
ATOM 3514 O O . ASN B 1 128 ? -2.92 18 -12.383 1 98.69 128 ASN B O 1
ATOM 3518 N N . THR B 1 129 ? -1.458 17.844 -10.688 1 98.81 129 THR B N 1
ATOM 3519 C CA . THR B 1 129 ? -1.538 16.391 -10.539 1 98.81 129 THR B CA 1
ATOM 3520 C C . THR B 1 129 ? -2.99 15.945 -10.422 1 98.81 129 THR B C 1
ATOM 3522 O O . THR B 1 129 ? -3.723 16.406 -9.547 1 98.81 129 THR B O 1
ATOM 3525 N N . PRO B 1 1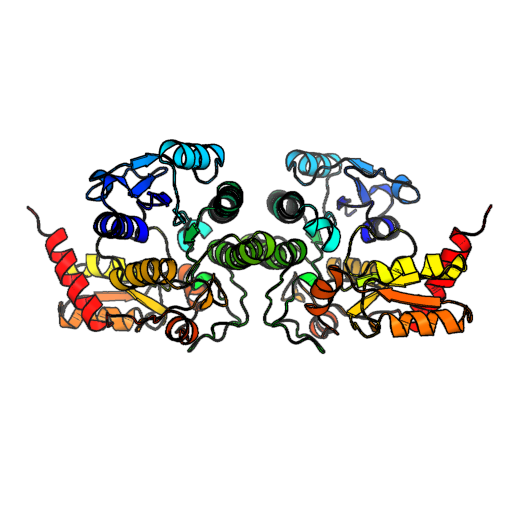30 ? -3.445 15.039 -11.227 1 98.56 130 PRO B N 1
ATOM 3526 C CA . PRO B 1 130 ? -4.844 14.602 -11.227 1 98.56 130 PRO B CA 1
ATOM 3527 C C . PRO B 1 130 ? -5.203 13.781 -9.992 1 98.56 130 PRO B C 1
ATOM 3529 O O . PRO B 1 130 ? -4.328 13.172 -9.367 1 98.56 130 PRO B O 1
ATOM 3532 N N . GLN B 1 131 ? -6.496 13.773 -9.719 1 98.31 131 GLN B N 1
ATOM 3533 C CA . GLN B 1 131 ? -7.043 13.008 -8.609 1 98.31 131 GLN B CA 1
ATOM 3534 C C . GLN B 1 131 ? -6.707 11.523 -8.734 1 98.31 131 GLN B C 1
ATOM 3536 O O . GLN B 1 131 ? -6.336 10.883 -7.754 1 98.31 131 GLN B O 1
ATOM 3541 N N . VAL B 1 132 ? -6.922 10.961 -9.969 1 97.31 132 VAL B N 1
ATOM 3542 C CA . VAL B 1 132 ? -6.602 9.578 -10.305 1 97.31 132 VAL B CA 1
ATOM 3543 C C . VAL B 1 132 ? -5.422 9.539 -11.273 1 97.31 132 VAL B C 1
ATOM 3545 O O . VAL B 1 132 ? -5.508 10.07 -12.383 1 97.31 132 VAL B O 1
ATOM 3548 N N . THR B 1 133 ? -4.332 8.977 -10.812 1 98.12 133 THR B N 1
ATOM 3549 C CA . THR B 1 133 ? -3.115 8.984 -11.617 1 98.12 133 THR B CA 1
ATOM 3550 C C . THR B 1 133 ? -2.152 7.891 -11.148 1 98.12 133 THR B C 1
ATOM 3552 O O . THR B 1 133 ? -2.484 7.098 -10.273 1 98.12 133 THR B O 1
ATOM 3555 N N . VAL B 1 134 ? -1.017 7.812 -11.836 1 97.94 134 VAL B N 1
ATOM 3556 C CA . VAL B 1 134 ? 0.039 6.895 -11.422 1 97.94 134 VAL B CA 1
ATOM 3557 C C . VAL B 1 134 ? 0.574 7.301 -10.055 1 97.94 134 VAL B C 1
ATOM 3559 O O . VAL B 1 134 ? 0.865 8.477 -9.812 1 97.94 134 VAL B O 1
ATOM 3562 N N . MET B 1 135 ? 0.573 6.383 -9.156 1 97.5 135 MET B N 1
ATOM 3563 C CA . MET B 1 135 ? 1.046 6.578 -7.785 1 97.5 135 MET B CA 1
ATOM 3564 C C . MET B 1 135 ? 2.148 5.582 -7.445 1 97.5 135 MET B C 1
ATOM 3566 O O . MET B 1 135 ? 1.897 4.375 -7.363 1 97.5 135 MET B O 1
ATOM 3570 N N . ASP B 1 136 ? 3.355 6.012 -7.262 1 96.69 136 ASP B N 1
ATOM 3571 C CA . ASP B 1 136 ? 4.492 5.137 -6.98 1 96.69 136 ASP B CA 1
ATOM 3572 C C . ASP B 1 136 ? 5.449 5.785 -5.984 1 96.69 136 ASP B C 1
ATOM 3574 O O . ASP B 1 136 ? 6.629 5.984 -6.285 1 96.69 136 ASP B O 1
ATOM 3578 N N . PRO B 1 137 ? 4.996 5.992 -4.723 1 98.31 137 PRO B N 1
ATOM 3579 C CA . PRO B 1 137 ? 5.801 6.648 -3.691 1 98.31 137 PRO B CA 1
ATOM 3580 C C . PRO B 1 137 ? 7.102 5.906 -3.396 1 98.31 137 PRO B C 1
ATOM 3582 O O . PRO B 1 137 ? 7.16 4.68 -3.52 1 98.31 137 PRO B O 1
ATOM 3585 N N . ARG B 1 138 ? 8.094 6.727 -2.865 1 95.31 138 ARG B N 1
ATOM 3586 C CA . ARG B 1 138 ? 9.43 6.152 -2.723 1 95.31 138 ARG B CA 1
ATOM 3587 C C . ARG B 1 138 ? 9.891 6.199 -1.271 1 95.31 138 ARG B C 1
ATOM 3589 O O . ARG B 1 138 ? 10.945 5.664 -0.932 1 95.31 138 ARG B O 1
ATOM 3596 N N . THR B 1 139 ? 9.172 6.852 -0.39 1 98.19 139 THR B N 1
ATOM 3597 C CA . THR B 1 139 ? 9.484 6.84 1.035 1 98.19 139 THR B CA 1
ATOM 3598 C C . THR B 1 139 ? 8.57 5.879 1.781 1 98.19 139 THR B C 1
ATOM 3600 O O . THR B 1 139 ? 7.457 5.59 1.325 1 98.19 139 THR B O 1
ATOM 3603 N N . ILE B 1 140 ? 9.07 5.387 2.955 1 98.75 140 ILE B N 1
ATOM 3604 C CA . ILE B 1 140 ? 8.242 4.492 3.756 1 98.75 140 ILE B CA 1
ATOM 3605 C C . ILE B 1 140 ? 6.961 5.203 4.176 1 98.75 140 ILE B C 1
ATOM 3607 O O . ILE B 1 140 ? 5.895 4.59 4.234 1 98.75 140 ILE B O 1
ATOM 3611 N N . TYR B 1 141 ? 7.043 6.512 4.477 1 98.75 141 TYR B N 1
ATOM 3612 C CA . TYR B 1 141 ? 5.879 7.328 4.793 1 98.75 141 TYR B CA 1
ATOM 3613 C C . TYR B 1 141 ? 4.906 7.371 3.621 1 98.75 141 TYR B C 1
ATOM 3615 O O . TYR B 1 141 ? 3.715 7.094 3.783 1 98.75 141 TYR B O 1
ATOM 3623 N N . GLY B 1 142 ? 5.391 7.676 2.424 1 98.81 142 GLY B N 1
ATOM 3624 C CA . GLY B 1 142 ? 4.547 7.73 1.243 1 98.81 142 GLY B CA 1
ATOM 3625 C C . GLY B 1 142 ? 3.895 6.402 0.913 1 98.81 142 GLY B C 1
ATOM 3626 O O . GLY B 1 142 ? 2.711 6.352 0.573 1 98.81 142 GLY B O 1
ATOM 3627 N N . ILE B 1 143 ? 4.676 5.363 1.002 1 98.88 143 ILE B N 1
ATOM 3628 C CA . ILE B 1 143 ? 4.172 4.02 0.735 1 98.88 143 ILE B CA 1
ATOM 3629 C C . ILE B 1 143 ? 3.062 3.68 1.729 1 98.88 143 ILE B C 1
ATOM 3631 O O . ILE B 1 143 ? 2.016 3.152 1.345 1 98.88 143 ILE B O 1
ATOM 3635 N N . SER B 1 144 ? 3.27 4.012 3.012 1 98.88 144 SER B N 1
ATOM 3636 C CA . SER B 1 144 ? 2.246 3.738 4.012 1 98.88 144 SER B CA 1
ATOM 3637 C C . SER B 1 144 ? 0.98 4.547 3.746 1 98.88 144 SER B C 1
ATOM 3639 O O . SER B 1 144 ? -0.131 4.066 3.977 1 98.88 144 SER B O 1
ATOM 3641 N N . LYS B 1 145 ? 1.156 5.766 3.283 1 98.88 145 LYS B N 1
ATOM 3642 C CA . LYS B 1 145 ? -0.011 6.602 3.018 1 98.88 145 LYS B CA 1
ATOM 3643 C C . LYS B 1 145 ? -0.807 6.074 1.828 1 98.88 145 LYS B C 1
ATOM 3645 O O . LYS B 1 145 ? -2.035 5.984 1.885 1 98.88 145 LYS B O 1
ATOM 3650 N N . TYR B 1 146 ? -0.149 5.707 0.771 1 98.81 146 TYR B N 1
ATOM 3651 C CA . TYR B 1 146 ? -0.909 5.219 -0.374 1 98.81 146 TYR B CA 1
ATOM 3652 C C . TYR B 1 146 ? -1.509 3.846 -0.084 1 98.81 146 TYR B C 1
ATOM 3654 O O . TYR B 1 146 ? -2.67 3.59 -0.408 1 98.81 146 TYR B O 1
ATOM 3662 N N . ALA B 1 147 ? -0.713 2.924 0.437 1 98.81 147 ALA B N 1
ATOM 3663 C CA . ALA B 1 147 ? -1.267 1.644 0.872 1 98.81 147 ALA B CA 1
ATOM 3664 C C . ALA B 1 147 ? -2.457 1.85 1.803 1 98.81 147 ALA B C 1
ATOM 3666 O O . ALA B 1 147 ? -3.443 1.112 1.732 1 98.81 147 ALA B O 1
ATOM 3667 N N . GLY B 1 148 ? -2.34 2.83 2.666 1 98.88 148 GLY B N 1
ATOM 3668 C CA . GLY B 1 148 ? -3.434 3.17 3.562 1 98.88 148 GLY B CA 1
ATOM 3669 C C . GLY B 1 148 ? -4.68 3.631 2.834 1 98.88 148 GLY B C 1
ATOM 3670 O O . GLY B 1 148 ? -5.801 3.309 3.242 1 98.88 148 GLY B O 1
ATOM 3671 N N . GLU B 1 149 ? -4.531 4.453 1.778 1 98.81 149 GLU B N 1
ATOM 3672 C CA . GLU B 1 149 ? -5.68 4.844 0.968 1 98.81 149 GLU B CA 1
ATOM 3673 C C . GLU B 1 149 ? -6.426 3.621 0.443 1 98.81 149 GLU B C 1
ATOM 3675 O O . GLU B 1 149 ? -7.652 3.545 0.542 1 98.81 149 GLU B O 1
ATOM 3680 N N . LEU B 1 150 ? -5.648 2.73 -0.118 1 98.62 150 LEU B N 1
ATOM 3681 C CA . LEU B 1 150 ? -6.23 1.533 -0.715 1 98.62 150 LEU B CA 1
ATOM 3682 C C . LEU B 1 150 ? -6.953 0.699 0.337 1 98.62 150 LEU B C 1
ATOM 3684 O O . LEU B 1 150 ? -8.078 0.255 0.115 1 98.62 150 LEU B O 1
ATOM 3688 N N . LEU B 1 151 ? -6.336 0.519 1.458 1 98.81 151 LEU B N 1
ATOM 3689 C CA . LEU B 1 151 ? -6.91 -0.274 2.541 1 98.81 151 LEU B CA 1
ATOM 3690 C C . LEU B 1 151 ? -8.18 0.375 3.078 1 98.81 151 LEU B C 1
ATOM 3692 O O . LEU B 1 151 ? -9.18 -0.308 3.318 1 98.81 151 LEU B O 1
ATOM 3696 N N . ALA B 1 152 ? -8.117 1.674 3.262 1 98.81 152 ALA B N 1
ATOM 3697 C CA . ALA B 1 152 ? -9.281 2.402 3.773 1 98.81 152 ALA B CA 1
ATOM 3698 C C . ALA B 1 152 ? -10.453 2.309 2.807 1 98.81 152 ALA B C 1
ATOM 3700 O O . ALA B 1 152 ? -11.594 2.084 3.225 1 98.81 152 ALA B O 1
ATOM 3701 N N . ARG B 1 153 ? -10.203 2.488 1.557 1 98.06 153 ARG B N 1
ATOM 3702 C CA . ARG B 1 153 ? -11.266 2.367 0.563 1 98.06 153 ARG B CA 1
ATOM 3703 C C . ARG B 1 153 ? -11.852 0.958 0.554 1 98.06 153 ARG B C 1
ATOM 3705 O O . ARG B 1 153 ? -13.055 0.779 0.37 1 98.06 153 ARG B O 1
ATOM 3712 N N . TYR B 1 154 ? -10.984 0.015 0.737 1 98.56 154 TYR B N 1
ATOM 3713 C CA . TYR B 1 154 ? -11.453 -1.365 0.832 1 98.56 154 TYR B CA 1
ATOM 3714 C C . TYR B 1 154 ? -12.422 -1.535 1.993 1 98.56 154 TYR B C 1
ATOM 3716 O O . TYR B 1 154 ? -13.469 -2.172 1.847 1 98.56 154 TYR B O 1
ATOM 3724 N N . TYR B 1 155 ? -12.094 -1.012 3.152 1 98.75 155 TYR B N 1
ATOM 3725 C CA . TYR B 1 155 ? -12.953 -1.126 4.324 1 98.75 155 TYR B CA 1
ATOM 3726 C C . TYR B 1 155 ? -14.281 -0.42 4.098 1 98.75 155 TYR B C 1
ATOM 3728 O O . TYR B 1 155 ? -15.32 -0.873 4.578 1 98.75 155 TYR B O 1
ATOM 3736 N N . ALA B 1 156 ? -14.211 0.698 3.393 1 98.25 156 ALA B N 1
ATOM 3737 C CA . ALA B 1 156 ? -15.438 1.399 3.047 1 98.25 156 ALA B CA 1
ATOM 3738 C C . ALA B 1 156 ? -16.328 0.548 2.137 1 98.25 156 ALA B C 1
ATOM 3740 O O . ALA B 1 156 ? -17.531 0.415 2.373 1 98.25 156 ALA B O 1
ATOM 3741 N N . GLU B 1 157 ? -15.734 -0.047 1.155 1 96.44 157 GLU B N 1
ATOM 3742 C CA . GLU B 1 157 ? -16.484 -0.805 0.157 1 96.44 157 GLU B CA 1
ATOM 3743 C C . GLU B 1 157 ? -16.953 -2.143 0.72 1 96.44 157 GLU B C 1
ATOM 3745 O O . GLU B 1 157 ? -18.109 -2.533 0.519 1 96.44 157 GLU B O 1
ATOM 3750 N N . LYS B 1 158 ? -16.078 -2.805 1.439 1 97.25 158 LYS B N 1
ATOM 3751 C CA . LYS B 1 158 ? -16.328 -4.168 1.896 1 97.25 158 LYS B CA 1
ATOM 3752 C C . LYS B 1 158 ? -17.203 -4.18 3.146 1 97.25 158 LYS B C 1
ATOM 3754 O O . LYS B 1 158 ? -18.078 -5.035 3.295 1 97.25 158 LYS B O 1
ATOM 3759 N N . PHE B 1 159 ? -16.984 -3.217 4.039 1 98 159 PHE B N 1
ATOM 3760 C CA . PHE B 1 159 ? -17.594 -3.297 5.363 1 98 159 PHE B CA 1
ATOM 3761 C C . PHE B 1 159 ? -18.453 -2.072 5.645 1 98 159 PHE B C 1
ATOM 3763 O O . PHE B 1 159 ? -18.984 -1.92 6.742 1 98 159 PHE B O 1
ATOM 3770 N N . ASP B 1 160 ? -18.531 -1.114 4.727 1 97.69 160 ASP B N 1
ATOM 3771 C CA . ASP B 1 160 ? -19.312 0.11 4.848 1 97.69 160 ASP B CA 1
ATOM 3772 C C . ASP B 1 160 ? -18.75 1.016 5.941 1 97.69 160 ASP B C 1
ATOM 3774 O O . ASP B 1 160 ? -19.5 1.722 6.617 1 97.69 160 ASP B O 1
ATOM 3778 N N . VAL B 1 161 ? -17.5 0.939 6.203 1 98.56 161 VAL B N 1
ATOM 3779 C CA . VAL B 1 161 ? -16.859 1.853 7.141 1 98.56 161 VAL B CA 1
ATOM 3780 C C . VAL B 1 161 ? -16.812 3.258 6.543 1 98.56 161 VAL B C 1
ATOM 3782 O O . VAL B 1 161 ? -16.344 3.445 5.418 1 98.56 161 VAL B O 1
ATOM 3785 N N . ASP B 1 162 ? -17.328 4.254 7.266 1 98.69 162 ASP B N 1
ATOM 3786 C CA . ASP B 1 162 ? -17.266 5.641 6.816 1 98.69 162 ASP B CA 1
ATOM 3787 C C . ASP B 1 162 ? -15.914 6.273 7.133 1 98.69 162 ASP B C 1
ATOM 3789 O O . ASP B 1 162 ? -15.773 6.969 8.141 1 98.69 162 ASP B O 1
ATOM 3793 N N . VAL B 1 163 ? -14.977 6.023 6.324 1 98.88 163 VAL B N 1
ATOM 3794 C CA . VAL B 1 163 ? -13.625 6.566 6.453 1 98.88 163 VAL B CA 1
ATOM 3795 C C . VAL B 1 163 ? -13.375 7.582 5.34 1 98.88 163 VAL B C 1
ATOM 3797 O O . VAL B 1 163 ? -13.656 7.312 4.168 1 98.88 163 VAL B O 1
ATOM 3800 N N . ARG B 1 164 ? -12.875 8.75 5.734 1 98.88 164 ARG B N 1
ATOM 3801 C CA . ARG B 1 164 ? -12.664 9.883 4.836 1 98.88 164 ARG B CA 1
ATOM 3802 C C . ARG B 1 164 ? -11.258 10.453 5.004 1 98.88 164 ARG B C 1
ATOM 3804 O O . ARG B 1 164 ? -10.68 10.375 6.086 1 98.88 164 ARG B O 1
ATOM 3811 N N . GLY B 1 165 ? -10.758 10.945 3.912 1 98.62 165 GLY B N 1
ATOM 3812 C CA . GLY B 1 165 ? -9.438 11.539 4.055 1 98.62 165 GLY B CA 1
ATOM 3813 C C . GLY B 1 165 ? -9.016 12.344 2.836 1 98.62 165 GLY B C 1
ATOM 3814 O O . GLY B 1 165 ? -9.508 12.109 1.73 1 98.62 165 GLY B O 1
ATOM 3815 N N . VAL B 1 166 ? -8.125 13.297 3.027 1 98.94 166 VAL B N 1
ATOM 3816 C CA . VAL B 1 166 ? -7.543 14.133 1.987 1 98.94 166 VAL B CA 1
ATOM 3817 C C . VAL B 1 166 ? -6.059 13.812 1.841 1 98.94 166 VAL B C 1
ATOM 3819 O O . VAL B 1 166 ? -5.449 13.234 2.744 1 98.94 166 VAL B O 1
ATOM 3822 N N . ARG B 1 167 ? -5.496 14.086 0.699 1 98.94 167 ARG B N 1
ATOM 3823 C CA . ARG B 1 167 ? -4.051 14.172 0.521 1 98.94 167 ARG B CA 1
ATOM 3824 C C . ARG B 1 167 ? -3.535 15.562 0.856 1 98.94 167 ARG B C 1
ATOM 3826 O O . ARG B 1 167 ? -3.473 16.438 -0.015 1 98.94 167 ARG B O 1
ATOM 3833 N N . TYR B 1 168 ? -3.104 15.703 2.111 1 98.81 168 TYR B N 1
ATOM 3834 C CA . TYR B 1 168 ? -2.598 17 2.521 1 98.81 168 TYR B CA 1
ATOM 3835 C C . TYR B 1 168 ? -1.298 17.344 1.8 1 98.81 168 TYR B C 1
ATOM 3837 O O . TYR B 1 168 ? -0.43 16.469 1.641 1 98.81 168 TYR B O 1
ATOM 3845 N N . PRO B 1 169 ? -1.194 18.594 1.321 1 98.5 169 PRO B N 1
ATOM 3846 C CA . PRO B 1 169 ? 0.145 19.062 0.951 1 98.5 169 PRO B CA 1
ATOM 3847 C C . PRO B 1 169 ? 0.989 19.453 2.162 1 98.5 169 PRO B C 1
ATOM 3849 O O . PRO B 1 169 ? 0.753 18.969 3.27 1 98.5 169 PRO B O 1
ATOM 3852 N N . GLY B 1 170 ? 2.094 20.156 1.93 1 97.88 170 GLY B N 1
ATOM 3853 C CA . GLY B 1 170 ? 2.828 20.641 3.082 1 97.88 170 GLY B CA 1
ATOM 3854 C C . GLY B 1 170 ? 2.012 21.578 3.955 1 97.88 170 GLY B C 1
ATOM 3855 O O . GLY B 1 170 ? 1.367 22.5 3.451 1 97.88 170 GLY B O 1
ATOM 3856 N N . ILE B 1 171 ? 1.985 21.328 5.23 1 98 171 ILE B N 1
ATOM 3857 C CA . ILE B 1 171 ? 1.156 22.109 6.145 1 98 171 ILE B CA 1
ATOM 3858 C C . ILE B 1 171 ? 2.029 23.078 6.934 1 98 171 ILE B C 1
ATOM 3860 O O . ILE B 1 171 ? 3.076 22.688 7.465 1 98 171 ILE B O 1
ATOM 3864 N N . ILE B 1 172 ? 1.605 24.281 6.953 1 97.69 172 ILE B N 1
ATOM 3865 C CA . ILE B 1 172 ? 2.305 25.328 7.684 1 97.69 172 ILE B CA 1
ATOM 3866 C C . ILE B 1 172 ? 1.492 25.734 8.914 1 97.69 172 ILE B C 1
ATOM 3868 O O . ILE B 1 172 ? 0.319 26.094 8.797 1 97.69 172 ILE B O 1
ATOM 3872 N N . SER B 1 173 ? 2.115 25.656 10.008 1 95.06 173 SER B N 1
ATOM 3873 C CA . SER B 1 173 ? 1.465 25.969 11.273 1 95.06 173 SER B CA 1
ATOM 3874 C C . SER B 1 173 ? 2.307 26.922 12.117 1 95.06 173 SER B C 1
ATOM 3876 O O . SER B 1 173 ? 3.533 26.797 12.156 1 95.06 173 SER B O 1
ATOM 3878 N N . SER B 1 174 ? 1.664 27.859 12.789 1 93 174 SER B N 1
ATOM 3879 C CA . SER B 1 174 ? 2.352 28.75 13.711 1 93 174 SER B CA 1
ATOM 3880 C C . SER B 1 174 ? 2.318 28.203 15.133 1 93 174 SER B C 1
ATOM 3882 O O . SER B 1 174 ? 3.025 28.703 16.016 1 93 174 SER B O 1
ATOM 3884 N N . GLU B 1 175 ? 1.55 27.141 15.367 1 90.31 175 GLU B N 1
ATOM 3885 C CA . GLU B 1 175 ? 1.283 26.703 16.734 1 90.31 175 GLU B CA 1
ATOM 3886 C C . GLU B 1 175 ? 2.287 25.641 17.172 1 90.31 175 GLU B C 1
ATOM 3888 O O . GLU B 1 175 ? 2.77 25.672 18.312 1 90.31 175 GLU B O 1
ATOM 3893 N N . ALA B 1 176 ? 2.514 24.672 16.312 1 86.38 176 ALA B N 1
ATOM 3894 C CA . ALA B 1 176 ? 3.387 23.562 16.672 1 86.38 176 ALA B CA 1
ATOM 3895 C C . ALA B 1 176 ? 4.617 23.516 15.766 1 86.38 176 ALA B C 1
ATOM 3897 O O . ALA B 1 176 ? 4.523 23.781 14.562 1 86.38 176 ALA B O 1
ATOM 3898 N N . MET B 1 177 ? 5.734 23.109 16.391 1 86.62 177 MET B N 1
ATOM 3899 C CA . MET B 1 177 ? 6.949 22.922 15.609 1 86.62 177 MET B CA 1
ATOM 3900 C C . MET B 1 177 ? 6.82 21.703 14.703 1 86.62 177 MET B C 1
ATOM 3902 O O . MET B 1 177 ? 6.18 20.703 15.07 1 86.62 177 MET B O 1
ATOM 3906 N N . PRO B 1 178 ? 7.547 21.828 13.602 1 85.56 178 PRO B N 1
ATOM 3907 C CA . PRO B 1 178 ? 7.465 20.672 12.703 1 85.56 178 PRO B CA 1
ATOM 3908 C C . PRO B 1 178 ? 8.125 19.422 13.289 1 85.56 178 PRO B C 1
ATOM 3910 O O . PRO B 1 178 ? 9.016 19.531 14.141 1 85.56 178 PRO B O 1
ATOM 3913 N N . GLY B 1 179 ? 7.633 18.25 12.836 1 82.5 179 GLY B N 1
ATOM 3914 C CA . GLY B 1 179 ? 7.941 16.984 13.5 1 82.5 179 GLY B CA 1
ATOM 3915 C C . GLY B 1 179 ? 8.75 16.031 12.633 1 82.5 179 GLY B C 1
ATOM 3916 O O . GLY B 1 179 ? 8.688 14.82 12.812 1 82.5 179 GLY B O 1
ATOM 3917 N N . GLY B 1 180 ? 9.383 16.516 11.57 1 89.31 180 GLY B N 1
ATOM 3918 C CA . GLY B 1 180 ? 10.234 15.617 10.812 1 89.31 180 GLY B CA 1
ATOM 3919 C C . GLY B 1 180 ? 9.734 15.367 9.398 1 89.31 180 GLY B C 1
ATOM 3920 O O . GLY B 1 180 ? 9.875 14.258 8.875 1 89.31 180 GLY B O 1
ATOM 3921 N N . GLY B 1 181 ? 9.125 16.375 8.82 1 93.88 181 GLY B N 1
ATOM 3922 C CA . GLY B 1 181 ? 8.688 16.266 7.438 1 93.88 181 GLY B CA 1
ATOM 3923 C C . GLY B 1 181 ? 9.633 16.938 6.457 1 93.88 181 GLY B C 1
ATOM 3924 O O . GLY B 1 181 ? 10.508 17.719 6.863 1 93.88 181 GLY B O 1
ATOM 3925 N N . THR B 1 182 ? 9.469 16.656 5.242 1 95.88 182 THR B N 1
ATOM 3926 C CA . THR B 1 182 ? 10.25 17.219 4.148 1 95.88 182 THR B CA 1
ATOM 3927 C C . THR B 1 182 ? 9.891 18.688 3.939 1 95.88 182 THR B C 1
ATOM 3929 O O . THR B 1 182 ? 10.727 19.469 3.471 1 95.88 182 THR B O 1
ATOM 3932 N N . THR B 1 183 ? 8.758 19.125 4.367 1 96.94 183 THR B N 1
ATOM 3933 C CA . THR B 1 183 ? 8.305 20.5 4.137 1 96.94 183 THR B CA 1
ATOM 3934 C C . THR B 1 183 ? 8.516 21.344 5.387 1 96.94 183 THR B C 1
ATOM 3936 O O . THR B 1 183 ? 8.047 22.484 5.449 1 96.94 183 THR B O 1
ATOM 3939 N N . ASP B 1 184 ? 9.258 20.828 6.371 1 96.62 184 ASP B N 1
ATOM 3940 C CA . ASP B 1 184 ? 9.438 21.5 7.652 1 96.62 184 ASP B CA 1
ATOM 3941 C C . ASP B 1 184 ? 10.148 22.844 7.477 1 96.62 184 ASP B C 1
ATOM 3943 O O . ASP B 1 184 ? 10 23.75 8.305 1 96.62 184 ASP B O 1
ATOM 3947 N N . TYR B 1 185 ? 10.883 23.062 6.395 1 97.88 185 TYR B N 1
ATOM 3948 C CA . TYR B 1 185 ? 11.602 24.297 6.121 1 97.88 185 TYR B CA 1
ATOM 3949 C C . TYR B 1 185 ? 10.656 25.484 6.098 1 97.88 185 TYR B C 1
ATOM 3951 O O . TYR B 1 185 ? 11.031 26.594 6.484 1 97.88 185 TYR B O 1
ATOM 3959 N N . ALA B 1 186 ? 9.422 25.219 5.699 1 98.06 186 ALA B N 1
ATOM 3960 C CA . ALA B 1 186 ? 8.453 26.281 5.449 1 98.06 186 ALA B CA 1
ATOM 3961 C C . ALA B 1 186 ? 7.898 26.844 6.758 1 98.06 186 ALA B C 1
ATOM 3963 O O . ALA B 1 186 ? 7.238 27.875 6.766 1 98.06 186 ALA B O 1
ATOM 3964 N N . VAL B 1 187 ? 8.219 26.172 7.848 1 97.56 187 VAL B N 1
ATOM 3965 C CA . VAL B 1 187 ? 7.855 26.656 9.172 1 97.56 187 VAL B CA 1
ATOM 3966 C C . VAL B 1 187 ? 9.094 27.188 9.883 1 97.56 187 VAL B C 1
ATOM 3968 O O . VAL B 1 187 ? 9.07 28.297 10.438 1 97.56 187 VAL B O 1
ATOM 3971 N N . GLU B 1 188 ? 10.172 26.438 9.773 1 97.06 188 GLU B N 1
ATOM 3972 C CA . GLU B 1 188 ? 11.422 26.781 10.445 1 97.06 188 GLU B CA 1
ATOM 3973 C C . GLU B 1 188 ? 11.938 28.156 9.984 1 97.06 188 GLU B C 1
ATOM 3975 O O . GLU B 1 188 ? 12.484 28.906 10.781 1 97.06 188 GLU B O 1
ATOM 3980 N N . ILE B 1 189 ? 11.773 28.438 8.805 1 98.25 189 ILE B N 1
ATOM 3981 C CA . ILE B 1 189 ? 12.328 29.609 8.164 1 98.25 189 ILE B CA 1
ATOM 3982 C C . ILE B 1 189 ? 11.82 30.875 8.867 1 98.25 189 ILE B C 1
ATOM 3984 O O . ILE B 1 189 ? 12.555 31.859 9.008 1 98.25 189 ILE B O 1
ATOM 3988 N N . PHE B 1 190 ? 10.625 30.875 9.352 1 98.25 190 PHE B N 1
ATOM 3989 C CA . PHE B 1 190 ? 10.039 32.031 10.008 1 98.25 190 PHE B CA 1
ATOM 3990 C C . PHE B 1 190 ? 10.734 32.312 11.336 1 98.25 190 PHE B C 1
ATOM 3992 O O . PHE B 1 190 ? 10.93 33.469 11.711 1 98.25 190 PHE B O 1
ATOM 3999 N N . TYR B 1 191 ? 11.055 31.25 12.047 1 97 191 TYR B N 1
ATOM 4000 C CA . TYR B 1 191 ? 11.727 31.422 13.328 1 97 191 TYR B CA 1
ATOM 4001 C C . TYR B 1 191 ? 13.094 32.062 13.141 1 97 191 TYR B C 1
ATOM 4003 O O . TYR B 1 191 ? 13.453 33 13.875 1 97 191 TYR B O 1
ATOM 4011 N N . TYR B 1 192 ? 13.797 31.594 12.172 1 97.5 192 TYR B N 1
ATOM 4012 C CA . TYR B 1 192 ? 15.109 32.156 11.898 1 97.5 192 TYR B CA 1
ATOM 4013 C C . TYR B 1 192 ? 15 33.625 11.469 1 97.5 192 TYR B C 1
ATOM 4015 O O . TYR B 1 192 ? 15.766 34.469 11.93 1 97.5 192 TYR B O 1
ATOM 4023 N N . ALA B 1 193 ? 14.086 33.906 10.625 1 98.06 193 ALA B N 1
ATOM 4024 C CA . ALA B 1 193 ? 13.875 35.281 10.164 1 98.06 193 ALA B CA 1
ATOM 4025 C C . ALA B 1 193 ? 13.594 36.219 11.328 1 98.06 193 ALA B C 1
ATOM 4027 O O . ALA B 1 193 ? 14.188 37.281 11.422 1 98.06 193 ALA B O 1
ATOM 4028 N N . LEU B 1 194 ? 12.727 35.844 12.211 1 97.31 194 LEU B N 1
ATOM 4029 C CA . LEU B 1 194 ? 12.289 36.656 13.328 1 97.31 194 LEU B CA 1
ATOM 4030 C C . LEU B 1 194 ? 13.406 36.844 14.352 1 97.31 194 LEU B C 1
ATOM 4032 O O . LEU B 1 194 ? 13.461 37.844 15.055 1 97.31 194 LEU B O 1
ATOM 4036 N N . GLU B 1 195 ? 14.273 35.844 14.375 1 96.5 195 GLU B N 1
ATOM 4037 C CA . GLU B 1 195 ? 15.398 35.906 15.297 1 96.5 195 GLU B CA 1
ATOM 4038 C C . GLU B 1 195 ? 16.578 36.688 14.688 1 96.5 195 GLU B C 1
ATOM 4040 O O . GLU B 1 195 ? 17.578 36.906 15.352 1 96.5 195 GLU B O 1
ATOM 4045 N N . GLY B 1 196 ? 16.453 37.031 13.461 1 96.38 196 GLY B N 1
ATOM 4046 C CA . GLY B 1 196 ? 17.516 37.75 12.773 1 96.38 196 GLY B CA 1
ATOM 4047 C C . GLY B 1 196 ? 18.672 36.844 12.398 1 96.38 196 GLY B C 1
ATOM 4048 O O . GLY B 1 196 ? 19.812 37.312 12.297 1 96.38 196 GLY B O 1
ATOM 4049 N N . LYS B 1 197 ? 18.391 35.594 12.242 1 97.81 197 LYS B N 1
ATOM 4050 C CA . LYS B 1 197 ? 19.422 34.625 11.906 1 97.81 197 LYS B CA 1
ATOM 4051 C C . LYS B 1 197 ? 19.312 34.188 10.453 1 97.81 197 LYS B C 1
ATOM 4053 O O . LYS B 1 197 ? 18.234 34.188 9.875 1 97.81 197 LYS B O 1
ATOM 4058 N N . LYS B 1 198 ? 20.453 33.812 9.945 1 98.38 198 LYS B N 1
ATOM 4059 C CA . LYS B 1 198 ? 20.469 33.219 8.609 1 98.38 198 LYS B CA 1
ATOM 4060 C C . LYS B 1 198 ? 19.891 31.812 8.625 1 98.38 198 LYS B C 1
ATOM 4062 O O . LYS B 1 198 ? 20.172 31.016 9.531 1 98.38 198 LYS B O 1
ATOM 4067 N N . TYR B 1 199 ? 19.062 31.516 7.668 1 98.44 199 TYR B N 1
ATOM 4068 C CA . TYR B 1 199 ? 18.5 30.172 7.566 1 98.44 199 TYR B CA 1
ATOM 4069 C C . TYR B 1 199 ? 19.203 29.359 6.492 1 98.44 199 TYR B C 1
ATOM 4071 O O . TYR B 1 199 ? 19.422 29.844 5.379 1 98.44 199 TYR B O 1
ATOM 4079 N N . THR B 1 200 ? 19.609 28.156 6.82 1 98.69 200 THR B N 1
ATOM 4080 C CA . THR B 1 200 ? 20.109 27.219 5.836 1 98.69 200 THR B CA 1
ATOM 4081 C C . THR B 1 200 ? 19.016 26.234 5.406 1 98.69 200 THR B C 1
ATOM 4083 O O . THR B 1 200 ? 18.672 25.328 6.156 1 98.69 200 THR B O 1
ATOM 4086 N N . CYS B 1 201 ? 18.547 26.406 4.227 1 98.69 201 CYS B N 1
ATOM 4087 C CA . CYS B 1 201 ? 17.469 25.562 3.699 1 98.69 201 CYS B CA 1
ATOM 4088 C C . CYS B 1 201 ? 18.031 24.281 3.094 1 98.69 201 CYS B C 1
ATOM 4090 O O . CYS B 1 201 ? 18.969 24.328 2.285 1 98.69 201 CYS B O 1
ATOM 4092 N N . TYR B 1 202 ? 17.438 23.188 3.436 1 98.5 202 TYR B N 1
ATOM 4093 C CA . TYR B 1 202 ? 17.938 21.891 2.99 1 98.5 202 TYR B CA 1
ATOM 4094 C C . TYR B 1 202 ? 17.344 21.5 1.647 1 98.5 202 TYR B C 1
ATOM 4096 O O . TYR B 1 202 ? 17.562 20.391 1.155 1 98.5 202 TYR B O 1
ATOM 4104 N N . LEU B 1 203 ? 16.516 22.344 1.021 1 98.75 203 LEU B N 1
ATOM 4105 C CA . LEU B 1 203 ? 16.016 22.188 -0.339 1 98.75 203 LEU B CA 1
ATOM 4106 C C . LEU B 1 203 ? 16.594 23.25 -1.262 1 98.75 203 LEU B C 1
ATOM 4108 O O . LEU B 1 203 ? 17.016 24.312 -0.803 1 98.75 203 LEU B O 1
ATOM 4112 N N . ARG B 1 204 ? 16.594 22.875 -2.52 1 98.81 204 ARG B N 1
ATOM 4113 C CA . ARG B 1 204 ? 17.016 23.859 -3.508 1 98.81 204 ARG B CA 1
ATOM 4114 C C . ARG B 1 204 ? 16.047 25.047 -3.535 1 98.81 204 ARG B C 1
ATOM 4116 O O . ARG B 1 204 ? 14.859 24.906 -3.264 1 98.81 204 ARG B O 1
ATOM 4123 N N . GLU B 1 205 ? 16.562 26.109 -3.994 1 98.75 205 GLU B N 1
ATOM 4124 C CA . GLU B 1 205 ? 15.859 27.391 -4.055 1 98.75 205 GLU B CA 1
ATOM 4125 C C . GLU B 1 205 ? 14.609 27.281 -4.934 1 98.75 205 GLU B C 1
ATOM 4127 O O . GLU B 1 205 ? 13.594 27.922 -4.656 1 98.75 205 GLU B O 1
ATOM 4132 N N . ASP B 1 206 ? 14.672 26.422 -5.898 1 98.75 206 ASP B N 1
ATOM 4133 C CA . ASP B 1 206 ? 13.625 26.391 -6.914 1 98.75 206 ASP B CA 1
ATOM 4134 C C . ASP B 1 206 ? 12.711 25.188 -6.723 1 98.75 206 ASP B C 1
ATOM 4136 O O . ASP B 1 206 ? 11.891 24.875 -7.594 1 98.75 206 ASP B O 1
ATOM 4140 N N . THR B 1 207 ? 12.805 24.484 -5.594 1 98.75 207 THR B N 1
ATOM 4141 C CA . THR B 1 207 ? 11.984 23.297 -5.324 1 98.75 207 THR B CA 1
ATOM 4142 C C . THR B 1 207 ? 10.539 23.703 -5.043 1 98.75 207 THR B C 1
ATOM 4144 O O . THR B 1 207 ? 10.211 24.109 -3.924 1 98.75 207 THR B O 1
ATOM 4147 N N . MET B 1 208 ? 9.703 23.578 -6.074 1 98.81 208 MET B N 1
ATOM 4148 C CA . MET B 1 208 ? 8.289 23.938 -5.938 1 98.81 208 MET B CA 1
ATOM 4149 C C . MET B 1 208 ? 7.508 22.797 -5.285 1 98.81 208 MET B C 1
ATOM 4151 O O . MET B 1 208 ? 7.59 21.641 -5.723 1 98.81 208 MET B O 1
ATOM 4155 N N . LEU B 1 209 ? 6.773 23.078 -4.242 1 98.81 209 LEU B N 1
ATOM 4156 C CA . LEU B 1 209 ? 5.91 22.125 -3.553 1 98.81 209 LEU B CA 1
ATOM 4157 C C . LEU B 1 209 ? 4.547 22.75 -3.258 1 98.81 209 LEU B C 1
ATOM 4159 O O . LEU B 1 209 ? 4.449 23.938 -2.961 1 98.81 209 LEU B O 1
ATOM 4163 N N . PRO B 1 210 ? 3.461 21.953 -3.354 1 98.88 210 PRO B N 1
ATOM 4164 C CA . PRO B 1 210 ? 2.174 22.438 -2.859 1 98.88 210 PRO B CA 1
ATOM 4165 C C . PRO B 1 210 ? 2.125 22.547 -1.337 1 98.88 210 PRO B C 1
ATOM 4167 O O . PRO B 1 210 ? 2.65 21.672 -0.64 1 98.88 210 PRO B O 1
ATOM 4170 N N . MET B 1 211 ? 1.551 23.594 -0.851 1 98.81 211 MET B N 1
ATOM 4171 C CA . MET B 1 211 ? 1.491 23.906 0.575 1 98.81 211 MET B CA 1
ATOM 4172 C C . MET B 1 211 ? 0.091 24.359 0.976 1 98.81 211 MET B C 1
ATOM 4174 O O . MET B 1 211 ? -0.743 24.641 0.116 1 98.81 211 MET B O 1
ATOM 4178 N N . MET B 1 212 ? -0.158 24.344 2.242 1 98.81 212 MET B N 1
ATOM 4179 C CA . MET B 1 212 ? -1.443 24.766 2.789 1 98.81 212 MET B CA 1
ATOM 4180 C C . MET B 1 212 ? -1.281 25.297 4.211 1 98.81 212 MET B C 1
ATOM 4182 O O . MET B 1 212 ? -0.527 24.734 5.004 1 98.81 212 MET B O 1
ATOM 4186 N N . TYR B 1 213 ? -1.948 26.406 4.453 1 98.69 213 TYR B N 1
ATOM 4187 C CA . TYR B 1 213 ? -1.941 26.953 5.809 1 98.69 213 TYR B CA 1
ATOM 4188 C C . TYR B 1 213 ? -2.855 26.156 6.723 1 98.69 213 TYR B C 1
ATOM 4190 O O . TYR B 1 213 ? -3.9 25.656 6.289 1 98.69 213 TYR B O 1
ATOM 4198 N N . MET B 1 214 ? -2.562 26.062 8.016 1 98.44 214 MET B N 1
ATOM 4199 C CA . MET B 1 214 ? -3.199 25.172 8.992 1 98.44 214 MET B CA 1
ATOM 4200 C C . MET B 1 214 ? -4.695 25.453 9.078 1 98.44 214 MET B C 1
ATOM 4202 O O . MET B 1 214 ? -5.504 24.531 9.125 1 98.44 214 MET B O 1
ATOM 4206 N N . PRO B 1 215 ? -5.168 26.734 9.117 1 98.44 215 PRO B N 1
ATOM 4207 C CA . PRO B 1 215 ? -6.613 26.953 9.188 1 98.44 215 PRO B CA 1
ATOM 4208 C C . PRO B 1 215 ? -7.367 26.297 8.039 1 98.44 215 PRO B C 1
ATOM 4210 O O . PRO B 1 215 ? -8.477 25.781 8.234 1 98.44 215 PRO B O 1
ATOM 4213 N N . ASP B 1 216 ? -6.777 26.312 6.875 1 98.88 216 ASP B N 1
ATOM 4214 C CA . ASP B 1 216 ? -7.406 25.656 5.734 1 98.88 216 ASP B CA 1
ATOM 4215 C C . ASP B 1 216 ? -7.367 24.125 5.883 1 98.88 216 ASP B C 1
ATOM 4217 O O . ASP B 1 216 ? -8.297 23.438 5.465 1 98.88 216 ASP B O 1
ATOM 4221 N N . ALA B 1 217 ? -6.254 23.594 6.402 1 98.81 217 ALA B N 1
ATOM 4222 C CA . ALA B 1 217 ? -6.172 22.156 6.637 1 98.81 217 ALA B CA 1
ATOM 4223 C C . ALA B 1 217 ? -7.266 21.688 7.594 1 98.81 217 ALA B C 1
ATOM 4225 O O . ALA B 1 217 ? -7.922 20.672 7.352 1 98.81 217 ALA B O 1
ATOM 4226 N N . ILE B 1 218 ? -7.445 22.438 8.664 1 98.81 218 ILE B N 1
ATOM 4227 C CA . ILE B 1 218 ? -8.477 22.141 9.656 1 98.81 218 ILE B CA 1
ATOM 4228 C C . ILE B 1 218 ? -9.852 22.219 9.008 1 98.81 218 ILE B C 1
ATOM 4230 O O . ILE B 1 218 ? -10.695 21.344 9.195 1 98.81 218 ILE B O 1
ATOM 4234 N N . LYS B 1 219 ? -10.039 23.266 8.242 1 98.81 219 LYS B N 1
ATOM 4235 C CA . LYS B 1 219 ? -11.297 23.438 7.52 1 98.81 219 LYS B CA 1
ATOM 4236 C C . LYS B 1 219 ? -11.594 22.25 6.617 1 98.81 219 LYS B C 1
ATOM 4238 O O . LYS B 1 219 ? -12.719 21.75 6.582 1 98.81 219 LYS B O 1
ATOM 4243 N N . ALA B 1 220 ? -10.609 21.781 5.891 1 98.94 220 ALA B N 1
ATOM 4244 C CA . ALA B 1 220 ? -10.781 20.656 4.977 1 98.94 220 ALA B CA 1
ATOM 4245 C C . ALA B 1 220 ? -11.227 19.406 5.73 1 98.94 220 ALA B C 1
ATOM 4247 O O . ALA B 1 220 ? -12.133 18.703 5.293 1 98.94 220 ALA B O 1
ATOM 4248 N N . ALA B 1 221 ? -10.57 19.125 6.852 1 98.88 221 ALA B N 1
ATOM 4249 C CA . ALA B 1 221 ? -10.914 17.938 7.648 1 98.88 221 ALA B CA 1
ATOM 4250 C C . ALA B 1 221 ? -12.359 18 8.125 1 98.88 221 ALA B C 1
ATOM 4252 O O . ALA B 1 221 ? -13.125 17.047 7.941 1 98.88 221 ALA B O 1
ATOM 4253 N N . ILE B 1 222 ? -12.75 19.109 8.703 1 98.75 222 ILE B N 1
ATOM 4254 C CA . ILE B 1 222 ? -14.062 19.266 9.312 1 98.75 222 ILE B CA 1
ATOM 4255 C C . ILE B 1 222 ? -15.133 19.266 8.219 1 98.75 222 ILE B C 1
ATOM 4257 O O . ILE B 1 222 ? -16.172 18.609 8.359 1 98.75 222 ILE B O 1
ATOM 4261 N N . GLN B 1 223 ? -14.867 19.984 7.105 1 98.75 223 GLN B N 1
ATOM 4262 C CA . GLN B 1 223 ? -15.828 20.047 6.004 1 98.75 223 GLN B CA 1
ATOM 4263 C C . GLN B 1 223 ? -16.062 18.656 5.41 1 98.75 223 GLN B C 1
ATOM 4265 O O . GLN B 1 223 ? -17.203 18.281 5.137 1 98.75 223 GLN B O 1
ATOM 4270 N N . LEU B 1 224 ? -15.031 17.938 5.16 1 98.88 224 LEU B N 1
ATOM 4271 C CA . LEU B 1 224 ? -15.164 16.609 4.574 1 98.88 224 LEU B CA 1
ATOM 4272 C C . LEU B 1 224 ? -15.93 15.688 5.508 1 98.88 224 LEU B C 1
ATOM 4274 O O . LEU B 1 224 ? -16.781 14.922 5.059 1 98.88 224 LEU B O 1
ATOM 4278 N N . MET B 1 225 ? -15.641 15.719 6.828 1 98.62 225 MET B N 1
ATOM 4279 C CA . MET B 1 225 ? -16.312 14.867 7.801 1 98.62 225 MET B CA 1
ATOM 4280 C C . MET B 1 225 ? -17.797 15.203 7.891 1 98.62 225 MET B C 1
ATOM 4282 O O . MET B 1 225 ? -18.625 14.336 8.195 1 98.62 225 MET B O 1
ATOM 4286 N N . ASN B 1 226 ? -18.125 16.422 7.523 1 98 226 ASN B N 1
ATOM 4287 C CA . ASN B 1 226 ? -19.516 16.859 7.598 1 98 226 ASN B CA 1
ATOM 4288 C C . ASN B 1 226 ? -20.219 16.719 6.25 1 98 226 ASN B C 1
ATOM 4290 O O . ASN B 1 226 ? -21.422 16.906 6.152 1 98 226 ASN B O 1
ATOM 4294 N N . ALA B 1 227 ? -19.469 16.406 5.195 1 98.5 227 ALA B N 1
ATOM 4295 C CA . ALA B 1 227 ? -20.047 16.281 3.861 1 98.5 227 ALA B CA 1
ATOM 4296 C C . ALA B 1 227 ? -21.047 15.125 3.803 1 98.5 227 ALA B C 1
ATOM 4298 O O . ALA B 1 227 ? -20.875 14.117 4.492 1 98.5 227 ALA B O 1
ATOM 4299 N N . GLU B 1 228 ? -22.031 15.25 2.947 1 97.88 228 GLU B N 1
ATOM 4300 C CA . GLU B 1 228 ? -23 14.172 2.738 1 97.88 228 GLU B CA 1
ATOM 4301 C C . GLU B 1 228 ? -22.359 12.969 2.07 1 97.88 228 GLU B C 1
ATOM 4303 O O . GLU B 1 228 ? -21.766 13.086 0.998 1 97.88 228 GLU B O 1
ATOM 4308 N N . ARG B 1 229 ? -22.562 11.844 2.697 1 96.94 229 ARG B N 1
ATOM 4309 C CA . ARG B 1 229 ? -21.906 10.625 2.234 1 96.94 229 ARG B CA 1
ATOM 4310 C C . ARG B 1 229 ? -22.266 10.328 0.784 1 96.94 229 ARG B C 1
ATOM 4312 O O . ARG B 1 229 ? -21.438 9.812 0.025 1 96.94 229 ARG B O 1
ATOM 4319 N N . SER B 1 230 ? -23.453 10.633 0.393 1 96.88 230 SER B N 1
ATOM 4320 C CA . SER B 1 230 ? -23.953 10.297 -0.938 1 96.88 230 SER B CA 1
ATOM 4321 C C . SER B 1 230 ? -23.25 11.117 -2.014 1 96.88 230 SER B C 1
ATOM 4323 O O . SER B 1 230 ? -23.328 10.789 -3.199 1 96.88 230 SER B O 1
ATOM 4325 N N . LYS B 1 231 ? -22.547 12.164 -1.613 1 97.38 231 LYS B N 1
ATOM 4326 C CA . LYS B 1 231 ? -21.875 13.039 -2.562 1 97.38 231 LYS B CA 1
ATOM 4327 C C . LYS B 1 231 ? -20.422 12.633 -2.75 1 97.38 231 LYS B C 1
ATOM 4329 O O . LYS B 1 231 ? -19.734 13.148 -3.637 1 97.38 231 LYS B O 1
ATOM 4334 N N . LEU B 1 232 ? -20.016 11.766 -1.898 1 98.06 232 LEU B N 1
ATOM 4335 C CA . LEU B 1 232 ? -18.609 11.391 -1.899 1 98.06 232 LEU B CA 1
ATOM 4336 C C . LEU B 1 232 ? -18.391 10.133 -2.727 1 98.06 232 LEU B C 1
ATOM 4338 O O . LEU B 1 232 ? -19 9.102 -2.471 1 98.06 232 LEU B O 1
ATOM 4342 N N . THR B 1 233 ? -17.422 10.25 -3.672 1 95.38 233 THR B N 1
ATOM 4343 C CA . THR B 1 233 ? -17.203 9.109 -4.559 1 95.38 233 THR B CA 1
ATOM 4344 C C . THR B 1 233 ? -15.945 8.352 -4.16 1 95.38 233 THR B C 1
ATOM 4346 O O . THR B 1 233 ? -15.93 7.117 -4.176 1 95.38 233 THR B O 1
ATOM 4349 N N . ILE B 1 234 ? -14.867 8.992 -3.701 1 94.56 234 ILE B N 1
ATOM 4350 C CA . ILE B 1 234 ? -13.617 8.266 -3.48 1 94.56 234 ILE B CA 1
ATOM 4351 C C . ILE B 1 234 ? -13.383 8.094 -1.981 1 94.56 234 ILE B C 1
ATOM 4353 O O . ILE B 1 234 ? -12.516 7.316 -1.569 1 94.56 234 ILE B O 1
ATOM 4357 N N . LEU B 1 235 ? -14.016 8.875 -1.158 1 94.69 235 LEU B N 1
ATOM 4358 C CA . LEU B 1 235 ? -14 8.852 0.3 1 94.69 235 LEU B CA 1
ATOM 4359 C C . LEU B 1 235 ? -12.609 9.164 0.84 1 94.69 235 LEU B C 1
ATOM 4361 O O . LEU B 1 235 ? -12.445 10.086 1.644 1 94.69 235 LEU B O 1
ATOM 4365 N N . VAL B 1 236 ? -11.609 8.438 0.376 1 97.5 236 VAL B N 1
ATOM 4366 C CA . VAL B 1 236 ? -10.273 8.648 0.908 1 97.5 236 VAL B CA 1
ATOM 4367 C C . VAL B 1 236 ? -9.312 8.992 -0.23 1 97.5 236 VAL B C 1
ATOM 4369 O O . VAL B 1 236 ? -9.367 8.383 -1.303 1 97.5 236 VAL B O 1
ATOM 4372 N N . GLY B 1 237 ? -8.484 9.969 0.067 1 98.25 237 GLY B N 1
ATOM 4373 C CA . GLY B 1 237 ? -7.465 10.32 -0.904 1 98.25 237 GLY B CA 1
ATOM 4374 C C . GLY B 1 237 ? -7.855 11.492 -1.786 1 98.25 237 GLY B C 1
ATOM 4375 O O . GLY B 1 237 ? -7.449 11.562 -2.947 1 98.25 237 GLY B O 1
ATOM 4376 N N . TYR B 1 238 ? -8.656 12.445 -1.344 1 98.81 238 TYR B N 1
ATOM 4377 C CA . TYR B 1 238 ? -8.977 13.648 -2.105 1 98.81 238 TYR B CA 1
ATOM 4378 C C . TYR B 1 238 ? -7.762 14.555 -2.219 1 98.81 238 TYR B C 1
ATOM 4380 O O . TYR B 1 238 ? -7.121 14.875 -1.216 1 98.81 238 TYR B O 1
ATOM 4388 N N . ASN B 1 239 ? -7.484 14.984 -3.398 1 98.88 239 ASN B N 1
ATOM 4389 C CA . ASN B 1 239 ? -6.594 16.125 -3.539 1 98.88 239 ASN B CA 1
ATOM 4390 C C . ASN B 1 239 ? -7.211 17.391 -2.959 1 98.88 239 ASN B C 1
ATOM 4392 O O . ASN B 1 239 ? -8.367 17.703 -3.234 1 98.88 239 ASN B O 1
ATOM 4396 N N . VAL B 1 240 ? -6.473 18.062 -2.16 1 98.94 240 VAL B N 1
ATOM 4397 C CA . VAL B 1 240 ? -6.812 19.422 -1.741 1 98.94 240 VAL B CA 1
ATOM 4398 C C . VAL B 1 240 ? -5.613 20.344 -1.952 1 98.94 240 VAL B C 1
ATOM 4400 O O . VAL B 1 240 ? -4.473 19.953 -1.688 1 98.94 240 VAL B O 1
ATOM 4403 N N . ALA B 1 241 ? -5.863 21.484 -2.455 1 98.62 241 ALA B N 1
ATOM 4404 C CA . ALA B 1 241 ? -4.805 22.422 -2.814 1 98.62 241 ALA B CA 1
ATOM 4405 C C . ALA B 1 241 ? -5.109 23.828 -2.287 1 98.62 241 ALA B C 1
ATOM 4407 O O . ALA B 1 241 ? -6.273 24.188 -2.105 1 98.62 241 ALA B O 1
ATOM 4408 N N . ALA B 1 242 ? -4.055 24.594 -2.002 1 98.69 242 ALA B N 1
ATOM 4409 C CA . ALA B 1 242 ? -4.18 26 -1.664 1 98.69 242 ALA B CA 1
ATOM 4410 C C . ALA B 1 242 ? -3.252 26.859 -2.523 1 98.69 242 ALA B C 1
ATOM 4412 O O . ALA B 1 242 ? -3.713 27.625 -3.371 1 98.69 242 ALA B O 1
ATOM 4413 N N . PHE B 1 243 ? -1.952 26.75 -2.373 1 98.69 243 PHE B N 1
ATOM 4414 C CA . PHE B 1 243 ? -0.935 27.438 -3.172 1 98.69 243 PHE B CA 1
ATOM 4415 C C . PHE B 1 243 ? 0.346 26.609 -3.223 1 98.69 243 PHE B C 1
ATOM 4417 O O . PHE B 1 243 ? 0.509 25.656 -2.459 1 98.69 243 PHE B O 1
ATOM 4424 N N . SER B 1 244 ? 1.189 26.891 -4.164 1 98.81 244 SER B N 1
ATOM 4425 C CA . SER B 1 244 ? 2.529 26.312 -4.289 1 98.81 244 SER B CA 1
ATOM 4426 C C . SER B 1 244 ? 3.596 27.406 -4.254 1 98.81 244 SER B C 1
ATOM 4428 O O . SER B 1 244 ? 3.369 28.516 -4.73 1 98.81 244 SER B O 1
ATOM 4430 N N . PHE B 1 245 ? 4.668 27.047 -3.625 1 98.81 245 PHE B N 1
ATOM 4431 C CA . PHE B 1 245 ? 5.773 28 -3.666 1 98.81 245 PHE B CA 1
ATOM 4432 C C . PHE B 1 245 ? 7.109 27.281 -3.494 1 98.81 245 PHE B C 1
ATOM 4434 O O . PHE B 1 245 ? 7.148 26.094 -3.148 1 98.81 245 PHE B O 1
ATOM 4441 N N . THR B 1 246 ? 8.156 28 -3.742 1 98.88 246 THR B N 1
ATOM 4442 C CA . THR B 1 246 ? 9.516 27.516 -3.588 1 98.88 246 THR B CA 1
ATOM 4443 C C . THR B 1 246 ? 10.172 28.125 -2.352 1 98.88 246 THR B C 1
ATOM 4445 O O . THR B 1 246 ? 9.703 29.125 -1.826 1 98.88 246 THR B O 1
ATOM 4448 N N . PRO B 1 247 ? 11.305 27.438 -1.868 1 98.88 247 PRO B N 1
ATOM 4449 C CA . PRO B 1 247 ? 12.086 28.078 -0.81 1 98.88 247 PRO B CA 1
ATOM 4450 C C . PRO B 1 247 ? 12.516 29.5 -1.173 1 98.88 247 PRO B C 1
ATOM 4452 O O . PRO B 1 247 ? 12.5 30.391 -0.32 1 98.88 247 PRO B O 1
ATOM 4455 N N . GLY B 1 248 ? 12.828 29.734 -2.391 1 98.88 248 GLY B N 1
ATOM 4456 C CA . GLY B 1 248 ? 13.172 31.078 -2.826 1 98.88 248 GLY B CA 1
ATOM 4457 C C . GLY B 1 248 ? 12.023 32.062 -2.699 1 98.88 248 GLY B C 1
ATOM 4458 O O . GLY B 1 248 ? 12.211 33.188 -2.24 1 98.88 248 GLY B O 1
ATOM 4459 N N . GLN B 1 249 ? 10.875 31.672 -3.111 1 98.88 249 GLN B N 1
ATOM 4460 C CA . GLN B 1 249 ? 9.703 32.531 -3.098 1 98.88 249 GLN B CA 1
ATOM 4461 C C . GLN B 1 249 ? 9.297 32.875 -1.67 1 98.88 249 GLN B C 1
ATOM 4463 O O . GLN B 1 249 ? 8.898 34.031 -1.396 1 98.88 249 GLN B O 1
ATOM 4468 N N . ILE B 1 250 ? 9.328 31.922 -0.733 1 98.88 250 ILE B N 1
ATOM 4469 C CA . ILE B 1 250 ? 8.938 32.219 0.638 1 98.88 250 ILE B CA 1
ATOM 4470 C C . ILE B 1 250 ? 9.977 33.156 1.271 1 98.88 250 ILE B C 1
ATOM 4472 O O . ILE B 1 250 ? 9.633 34.031 2.064 1 98.88 250 ILE B O 1
ATOM 4476 N N . ALA B 1 251 ? 11.258 32.969 0.92 1 98.81 251 ALA B N 1
ATOM 4477 C CA . ALA B 1 251 ? 12.297 33.875 1.401 1 98.81 251 ALA B CA 1
ATOM 4478 C C . ALA B 1 251 ? 12.062 35.281 0.913 1 98.81 251 ALA B C 1
ATOM 4480 O O . ALA B 1 251 ? 12.172 36.25 1.687 1 98.81 251 ALA B O 1
ATOM 4481 N N . GLU B 1 252 ? 11.766 35.375 -0.298 1 98.81 252 GLU B N 1
ATOM 4482 C CA . GLU B 1 252 ? 11.5 36.688 -0.88 1 98.81 252 GLU B CA 1
ATOM 4483 C C . GLU B 1 252 ? 10.289 37.344 -0.229 1 98.81 252 GLU B C 1
ATOM 4485 O O . GLU B 1 252 ? 10.305 38.562 0.04 1 98.81 252 GLU B O 1
ATOM 4490 N N . GLU B 1 253 ? 9.234 36.594 -0.064 1 98.81 253 GLU B N 1
ATOM 4491 C CA . GLU B 1 253 ? 8.039 37.125 0.568 1 98.81 253 GLU B CA 1
ATOM 4492 C C . GLU B 1 253 ? 8.328 37.594 1.991 1 98.81 253 GLU B C 1
ATOM 4494 O O . GLU B 1 253 ? 7.836 38.656 2.418 1 98.81 253 GLU B O 1
ATOM 4499 N N . ILE B 1 254 ? 9.102 36.844 2.764 1 98.81 254 ILE B N 1
ATOM 4500 C CA . ILE B 1 254 ? 9.484 37.188 4.125 1 98.81 254 ILE B CA 1
ATOM 4501 C C . ILE B 1 254 ? 10.289 38.5 4.113 1 98.81 254 ILE B C 1
ATOM 4503 O O . ILE B 1 254 ? 10.102 39.344 4.973 1 98.81 254 ILE B O 1
ATOM 4507 N N . ARG B 1 255 ? 11.148 38.719 3.076 1 98.5 255 ARG B N 1
ATOM 4508 C CA . ARG B 1 255 ? 12.016 39.875 2.982 1 98.5 255 ARG B CA 1
ATOM 4509 C C . ARG B 1 255 ? 11.211 41.156 2.777 1 98.5 255 ARG B C 1
ATOM 4511 O O . ARG B 1 255 ? 11.703 42.25 3.033 1 98.5 255 ARG B O 1
ATOM 4518 N N . LYS B 1 256 ? 10.031 41 2.275 1 98.44 256 LYS B N 1
ATOM 4519 C CA . LYS B 1 256 ? 9.172 42.188 2.174 1 98.44 256 LYS B CA 1
ATOM 4520 C C . LYS B 1 256 ? 8.852 42.75 3.555 1 98.44 256 LYS B C 1
ATOM 4522 O O . LYS B 1 256 ? 8.531 43.938 3.684 1 98.44 256 LYS B O 1
ATOM 4527 N N . HIS B 1 257 ? 8.914 41.969 4.586 1 97.94 257 HIS B N 1
ATOM 4528 C CA . HIS B 1 257 ? 8.617 42.375 5.961 1 97.94 257 HIS B CA 1
ATOM 4529 C C . HIS B 1 257 ? 9.898 42.5 6.781 1 97.94 257 HIS B C 1
ATOM 4531 O O . HIS B 1 257 ? 9.961 43.312 7.719 1 97.94 257 HIS B O 1
ATOM 4537 N N . LEU B 1 258 ? 10.836 41.656 6.461 1 98 258 LEU B N 1
ATOM 4538 C CA . LEU B 1 258 ? 12.148 41.625 7.098 1 98 258 LEU B CA 1
ATOM 4539 C C . LEU B 1 258 ? 13.258 41.719 6.059 1 98 258 LEU B C 1
ATOM 4541 O O . LEU B 1 258 ? 13.883 40.688 5.727 1 98 258 LEU B O 1
ATOM 4545 N N . PRO B 1 259 ? 13.578 42.844 5.602 1 97.94 259 PRO B N 1
ATOM 4546 C CA . PRO B 1 259 ? 14.406 43.031 4.414 1 97.94 259 PRO B CA 1
ATOM 4547 C C . PRO B 1 259 ? 15.805 42.438 4.555 1 97.94 259 PRO B C 1
ATOM 4549 O O . PRO B 1 259 ? 16.438 42.094 3.553 1 97.94 259 PRO B O 1
ATOM 4552 N N . ASN B 1 260 ? 16.359 42.25 5.746 1 97.56 260 ASN B N 1
ATOM 4553 C CA . ASN B 1 260 ? 17.734 41.781 5.926 1 97.56 260 ASN B CA 1
ATOM 4554 C C . ASN B 1 260 ? 17.812 40.281 6.09 1 97.56 260 ASN B C 1
ATOM 4556 O O . ASN B 1 260 ? 18.875 39.719 6.379 1 97.56 260 ASN B O 1
ATOM 4560 N N . PHE B 1 261 ? 16.703 39.594 5.945 1 98.38 261 PHE B N 1
ATOM 4561 C CA . PHE B 1 261 ? 16.672 38.156 6.137 1 98.38 261 PHE B CA 1
ATOM 4562 C C . PHE B 1 261 ? 17.531 37.469 5.086 1 98.38 261 PHE B C 1
ATOM 4564 O O . PHE B 1 261 ? 17.406 37.719 3.891 1 98.38 261 PHE B O 1
ATOM 4571 N N . GLU B 1 262 ? 18.391 36.562 5.523 1 98.56 262 GLU B N 1
ATOM 4572 C CA . GLU B 1 262 ? 19.281 35.812 4.637 1 98.56 262 GLU B CA 1
ATOM 4573 C C . GLU B 1 262 ? 18.984 34.312 4.645 1 98.56 262 GLU B C 1
ATOM 4575 O O . GLU B 1 262 ? 18.688 33.75 5.691 1 98.56 262 GLU B O 1
ATOM 4580 N N . VAL B 1 263 ? 18.984 33.75 3.459 1 98.69 263 VAL B N 1
ATOM 4581 C CA . VAL B 1 263 ? 18.781 32.312 3.303 1 98.69 263 VAL B CA 1
ATOM 4582 C C . VAL B 1 263 ? 19.891 31.734 2.424 1 98.69 263 VAL B C 1
ATOM 4584 O O . VAL B 1 263 ? 20.281 32.344 1.419 1 98.69 263 VAL B O 1
ATOM 4587 N N . GLU B 1 264 ? 20.469 30.656 2.867 1 98.69 264 GLU B N 1
ATOM 4588 C CA . GLU B 1 264 ? 21.328 29.844 2.021 1 98.69 264 GLU B CA 1
ATOM 4589 C C . GLU B 1 264 ? 20.703 28.484 1.732 1 98.69 264 GLU B C 1
ATOM 4591 O O . GLU B 1 264 ? 19.859 28.016 2.49 1 98.69 264 GLU B O 1
ATOM 4596 N N . TYR B 1 265 ? 21.047 27.938 0.636 1 98.69 265 TYR B N 1
ATOM 4597 C CA . TYR B 1 265 ? 20.453 26.672 0.191 1 98.69 265 TYR B CA 1
ATOM 4598 C C . TYR B 1 265 ? 21.5 25.562 0.146 1 98.69 265 TYR B C 1
ATOM 4600 O O . TYR B 1 265 ? 22.469 25.656 -0.611 1 98.69 265 TYR B O 1
ATOM 4608 N N . LYS B 1 266 ? 21.328 24.578 1.025 1 98.69 266 LYS B N 1
ATOM 4609 C CA . LYS B 1 266 ? 22.203 23.406 1.103 1 98.69 266 LYS B CA 1
ATOM 4610 C C . LYS B 1 266 ? 21.391 22.109 1.094 1 98.69 266 LYS B C 1
ATOM 4612 O O . LYS B 1 266 ? 21.203 21.484 2.139 1 98.69 266 LYS B O 1
ATOM 4617 N N . PRO B 1 267 ? 21.062 21.688 -0.14 1 98.5 267 PRO B N 1
ATOM 4618 C CA . PRO B 1 267 ? 20.219 20.5 -0.249 1 98.5 267 PRO B CA 1
ATOM 4619 C C . PRO B 1 267 ? 20.828 19.281 0.43 1 98.5 267 PRO B C 1
ATOM 4621 O O . PRO B 1 267 ? 22.031 19.078 0.367 1 98.5 267 PRO B O 1
ATOM 4624 N N . ASP B 1 268 ? 19.969 18.547 1.173 1 97.75 268 ASP B N 1
ATOM 4625 C CA . ASP B 1 268 ? 20.359 17.25 1.737 1 97.75 268 ASP B CA 1
ATOM 4626 C C . ASP B 1 268 ? 19.422 16.141 1.249 1 97.75 268 ASP B C 1
ATOM 4628 O O . ASP B 1 268 ? 18.828 16.25 0.174 1 97.75 268 ASP B O 1
ATOM 4632 N N . PHE B 1 269 ? 19.375 15.008 1.98 1 95.56 269 PHE B N 1
ATOM 4633 C CA . PHE B 1 269 ? 18.672 13.82 1.498 1 95.56 269 PHE B CA 1
ATOM 4634 C C . PHE B 1 269 ? 17.203 14.125 1.255 1 95.56 269 PHE B C 1
ATOM 4636 O O . PHE B 1 269 ? 16.547 13.477 0.429 1 95.56 269 PHE B O 1
ATOM 4643 N N . ARG B 1 270 ? 16.656 15.172 1.884 1 97.69 270 ARG B N 1
ATOM 4644 C CA . ARG B 1 270 ? 15.242 15.531 1.749 1 97.69 270 ARG B CA 1
ATOM 4645 C C . ARG B 1 270 ? 14.953 16.094 0.363 1 97.69 270 ARG B C 1
ATOM 4647 O O . ARG B 1 270 ? 13.797 16.125 -0.07 1 97.69 270 ARG B O 1
ATOM 4654 N N . GLN B 1 271 ? 15.992 16.5 -0.378 1 98.44 271 GLN B N 1
ATOM 4655 C CA . GLN B 1 271 ? 15.812 17.031 -1.721 1 98.44 271 GLN B CA 1
ATOM 4656 C C . GLN B 1 271 ? 15.242 15.984 -2.666 1 98.44 271 GLN B C 1
ATOM 4658 O O . GLN B 1 271 ? 14.312 16.266 -3.432 1 98.44 271 GLN B O 1
ATOM 4663 N N . LYS B 1 272 ? 15.812 14.781 -2.545 1 97 272 LYS B N 1
ATOM 4664 C CA . LYS B 1 272 ? 15.336 13.703 -3.406 1 97 272 LYS B CA 1
ATOM 4665 C C . LYS B 1 272 ? 13.875 13.375 -3.123 1 97 272 LYS B C 1
ATOM 4667 O O . LYS B 1 272 ? 13.125 13.023 -4.035 1 97 272 LYS B O 1
ATOM 4672 N N . ILE B 1 273 ? 13.477 13.445 -1.876 1 97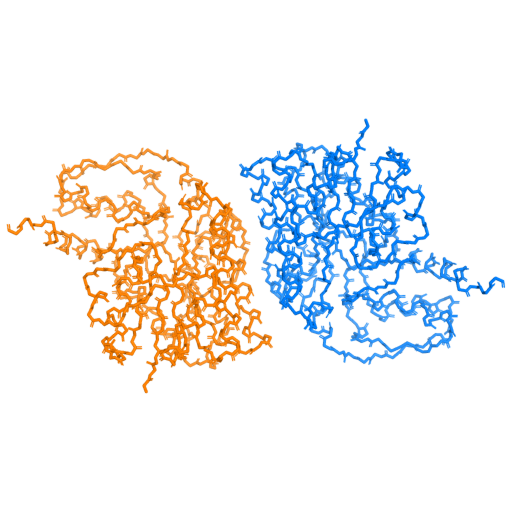.31 273 ILE B N 1
ATOM 4673 C CA . ILE B 1 273 ? 12.086 13.219 -1.483 1 97.31 273 ILE B CA 1
ATOM 4674 C C . ILE B 1 273 ? 11.195 14.281 -2.107 1 97.31 273 ILE B C 1
ATOM 4676 O O . ILE B 1 273 ? 10.219 13.961 -2.787 1 97.31 273 ILE B O 1
ATOM 4680 N N . ALA B 1 274 ? 11.57 15.516 -1.983 1 98.12 274 ALA B N 1
ATOM 4681 C CA . ALA B 1 274 ? 10.797 16.641 -2.514 1 98.12 274 ALA B CA 1
ATOM 4682 C C . ALA B 1 274 ? 10.68 16.547 -4.031 1 98.12 274 ALA B C 1
ATOM 4684 O O . ALA B 1 274 ? 9.633 16.875 -4.598 1 98.12 274 ALA B O 1
ATOM 4685 N N . ASP B 1 275 ? 11.742 16.109 -4.664 1 97.88 275 ASP B N 1
ATOM 4686 C CA . ASP B 1 275 ? 11.789 16.031 -6.121 1 97.88 275 ASP B CA 1
ATOM 4687 C C . ASP B 1 275 ? 10.797 14.992 -6.645 1 97.88 275 ASP B C 1
ATOM 4689 O O . ASP B 1 275 ? 10.438 15.008 -7.824 1 97.88 275 ASP B O 1
ATOM 4693 N N . SER B 1 276 ? 10.352 14.109 -5.758 1 97.38 276 SER B N 1
ATOM 4694 C CA . SER B 1 276 ? 9.469 13.039 -6.191 1 97.38 276 SER B CA 1
ATOM 4695 C C . SER B 1 276 ? 8 13.43 -6.043 1 97.38 276 SER B C 1
ATOM 4697 O O . SER B 1 276 ? 7.109 12.703 -6.473 1 97.38 276 SER B O 1
ATOM 4699 N N . TRP B 1 277 ? 7.723 14.602 -5.445 1 98.44 277 TRP B N 1
ATOM 4700 C CA . TRP B 1 277 ? 6.348 14.984 -5.137 1 98.44 277 TRP B CA 1
ATOM 4701 C C . TRP B 1 277 ? 5.816 15.969 -6.172 1 98.44 277 TRP B C 1
ATOM 4703 O O . TRP B 1 277 ? 6.582 16.516 -6.965 1 98.44 277 TRP B O 1
ATOM 4713 N N . PRO B 1 278 ? 4.484 16.203 -6.156 1 98.62 278 PRO B N 1
ATOM 4714 C CA . PRO B 1 278 ? 3.873 17.156 -7.086 1 98.62 278 PRO B CA 1
ATOM 4715 C C . PRO B 1 278 ? 4.301 18.594 -6.82 1 98.62 278 PRO B C 1
ATOM 4717 O O . PRO B 1 278 ? 4.648 18.938 -5.688 1 98.62 278 PRO B O 1
ATOM 4720 N N . ARG B 1 279 ? 4.188 19.344 -7.891 1 98.81 279 ARG B N 1
ATOM 4721 C CA . ARG B 1 279 ? 4.375 20.781 -7.754 1 98.81 279 ARG B CA 1
ATOM 4722 C C . ARG B 1 279 ? 3.049 21.484 -7.48 1 98.81 279 ARG B C 1
ATOM 4724 O O . ARG B 1 279 ? 3.023 22.562 -6.891 1 98.81 279 ARG B O 1
ATOM 4731 N N . SER B 1 280 ? 2.037 20.906 -7.945 1 98.81 280 SER B N 1
ATOM 4732 C CA . SER B 1 280 ? 0.685 21.406 -7.715 1 98.81 280 SER B CA 1
ATOM 4733 C C . SER B 1 280 ? -0.346 20.297 -7.887 1 98.81 280 SER B C 1
ATOM 4735 O O . SER B 1 280 ? -0.052 19.25 -8.477 1 98.81 280 SER B O 1
ATOM 4737 N N . LEU B 1 281 ? -1.537 20.5 -7.332 1 98.81 281 LEU B N 1
ATOM 4738 C CA . LEU B 1 281 ? -2.572 19.469 -7.344 1 98.81 281 LEU B CA 1
ATOM 4739 C C . LEU B 1 281 ? -3.834 19.984 -8.031 1 98.81 281 LEU B C 1
ATOM 4741 O O . LEU B 1 281 ? -4.191 21.156 -7.902 1 98.81 281 LEU B O 1
ATOM 4745 N N . ASP B 1 282 ? -4.496 19.141 -8.797 1 98.88 282 ASP B N 1
ATOM 4746 C CA . ASP B 1 282 ? -5.883 19.344 -9.219 1 98.88 282 ASP B CA 1
ATOM 4747 C C . ASP B 1 282 ? -6.855 18.922 -8.117 1 98.88 282 ASP B C 1
ATOM 4749 O O . ASP B 1 282 ? -6.996 17.734 -7.832 1 98.88 282 ASP B O 1
ATOM 4753 N N . ASP B 1 283 ? -7.551 19.906 -7.484 1 98.75 283 ASP B N 1
ATOM 4754 C CA . ASP B 1 283 ? -8.477 19.578 -6.402 1 98.75 283 ASP B CA 1
ATOM 4755 C C . ASP B 1 283 ? -9.922 19.766 -6.844 1 98.75 283 ASP B C 1
ATOM 4757 O O . ASP B 1 283 ? -10.805 20.016 -6.02 1 98.75 283 ASP B O 1
ATOM 4761 N N . SER B 1 284 ? -10.18 19.688 -8.156 1 98.69 284 SER B N 1
ATOM 4762 C CA . SER B 1 284 ? -11.5 19.906 -8.734 1 98.69 284 SER B CA 1
ATOM 4763 C C . SER B 1 284 ? -12.523 18.938 -8.148 1 98.69 284 SER B C 1
ATOM 4765 O O . SER B 1 284 ? -13.688 19.312 -7.941 1 98.69 284 SER B O 1
ATOM 4767 N N . LEU B 1 285 ? -12.148 17.703 -7.898 1 98.62 285 LEU B N 1
ATOM 4768 C CA . LEU B 1 285 ? -13.094 16.719 -7.371 1 98.62 285 LEU B CA 1
ATOM 4769 C C . LEU B 1 285 ? -13.578 17.125 -5.984 1 98.62 285 LEU B C 1
ATOM 4771 O O . LEU B 1 285 ? -14.773 17.031 -5.684 1 98.62 285 LEU B O 1
ATOM 4775 N N . ALA B 1 286 ? -12.664 17.516 -5.129 1 98.88 286 ALA B N 1
ATOM 4776 C CA . ALA B 1 286 ? -13.031 17.969 -3.789 1 98.88 286 ALA B CA 1
ATOM 4777 C C . ALA B 1 286 ? -13.961 19.172 -3.857 1 98.88 286 ALA B C 1
ATOM 4779 O O . ALA B 1 286 ? -14.945 19.25 -3.119 1 98.88 286 ALA B O 1
ATOM 4780 N N . ARG B 1 287 ? -13.617 20.109 -4.727 1 98.75 287 ARG B N 1
ATOM 4781 C CA . ARG B 1 287 ? -14.461 21.281 -4.91 1 98.75 287 ARG B CA 1
ATOM 4782 C C . ARG B 1 287 ? -15.867 20.875 -5.348 1 98.75 287 ARG B C 1
ATOM 4784 O O . ARG B 1 287 ? -16.859 21.422 -4.844 1 98.75 287 ARG B O 1
ATOM 4791 N N . MET B 1 288 ? -15.938 19.984 -6.223 1 98.56 288 MET B N 1
ATOM 4792 C CA . MET B 1 288 ? -17.219 19.562 -6.797 1 98.56 288 MET B CA 1
ATOM 4793 C C . MET B 1 288 ? -18.031 18.766 -5.777 1 98.56 288 MET B C 1
ATOM 4795 O O . MET B 1 288 ? -19.234 19.016 -5.621 1 98.56 288 MET B O 1
ATOM 4799 N N . GLU B 1 289 ? -17.453 17.859 -5.035 1 98.44 289 GLU B N 1
ATOM 4800 C CA . GLU B 1 289 ? -18.203 16.906 -4.238 1 98.44 289 GLU B CA 1
ATOM 4801 C C . GLU B 1 289 ? -18.562 17.469 -2.871 1 98.44 289 GLU B C 1
ATOM 4803 O O . GLU B 1 289 ? -19.609 17.156 -2.314 1 98.44 289 GLU B O 1
ATOM 4808 N N . TRP B 1 290 ? -17.719 18.297 -2.357 1 98.44 290 TRP B N 1
ATOM 4809 C CA . TRP B 1 290 ? -18.047 18.703 -0.993 1 98.44 290 TRP B CA 1
ATOM 4810 C C . TRP B 1 290 ? -17.703 20.172 -0.765 1 98.44 290 TRP B C 1
ATOM 4812 O O . TRP B 1 290 ? -17.594 20.609 0.379 1 98.44 290 TRP B O 1
ATOM 4822 N N . GLY B 1 291 ? -17.406 20.969 -1.808 1 98.5 291 GLY B N 1
ATOM 4823 C CA . GLY B 1 291 ? -17.328 22.406 -1.755 1 98.5 291 GLY B CA 1
ATOM 4824 C C . GLY B 1 291 ? -16 22.906 -1.211 1 98.5 291 GLY B C 1
ATOM 4825 O O . GLY B 1 291 ? -15.922 24 -0.648 1 98.5 291 GLY B O 1
ATOM 4826 N N . TRP B 1 292 ? -14.984 22.219 -1.394 1 98.75 292 TRP B N 1
ATOM 4827 C CA . TRP B 1 292 ? -13.664 22.594 -0.907 1 98.75 292 TRP B CA 1
ATOM 4828 C C . TRP B 1 292 ? -13.195 23.891 -1.565 1 98.75 292 TRP B C 1
ATOM 4830 O O . TRP B 1 292 ? -13.383 24.078 -2.77 1 98.75 292 TRP B O 1
ATOM 4840 N N . LYS B 1 293 ? -12.633 24.75 -0.773 1 98.5 293 LYS B N 1
ATOM 4841 C CA . LYS B 1 293 ? -11.977 25.984 -1.218 1 98.5 293 LYS B CA 1
ATOM 4842 C C . LYS B 1 293 ? -11.055 26.531 -0.134 1 98.5 293 LYS B C 1
ATOM 4844 O O . LYS B 1 293 ? -11.484 26.75 1.001 1 98.5 293 LYS B O 1
ATOM 4849 N N . PRO B 1 294 ? -9.867 26.75 -0.481 1 98.62 294 PRO B N 1
ATOM 4850 C CA . PRO B 1 294 ? -8.992 27.359 0.525 1 98.62 294 PRO B CA 1
ATOM 4851 C C . PRO B 1 294 ? -9.328 28.828 0.772 1 98.62 294 PRO B C 1
ATOM 4853 O O . PRO B 1 294 ? -9.812 29.516 -0.131 1 98.62 294 PRO B O 1
ATOM 4856 N N . ASP B 1 295 ? -9.031 29.297 1.98 1 98.75 295 ASP B N 1
ATOM 4857 C CA . ASP B 1 295 ? -9.32 30.688 2.34 1 98.75 295 ASP B CA 1
ATOM 4858 C C . ASP B 1 295 ? -8.055 31.531 2.328 1 98.75 295 ASP B C 1
ATOM 4860 O O . ASP B 1 295 ? -8.117 32.75 2.236 1 98.75 295 ASP B O 1
ATOM 4864 N N . TRP B 1 296 ? -6.926 30.922 2.404 1 98.75 296 TRP B N 1
ATOM 4865 C CA . TRP B 1 296 ? -5.688 31.672 2.607 1 98.75 296 TRP B CA 1
ATOM 4866 C C . TRP B 1 296 ? -4.855 31.703 1.329 1 98.75 296 TRP B C 1
ATOM 4868 O O . TRP B 1 296 ? -4.766 30.703 0.615 1 98.75 296 TRP B O 1
ATOM 4878 N N . THR B 1 297 ? -4.281 32.844 1.057 1 98.56 297 THR B N 1
ATOM 4879 C CA . THR B 1 297 ? -3.277 32.969 0.008 1 98.56 297 THR B CA 1
ATOM 4880 C C . THR B 1 297 ? -1.871 32.812 0.586 1 98.56 297 THR B C 1
ATOM 4882 O O . THR B 1 297 ? -1.69 32.844 1.806 1 98.56 297 THR B O 1
ATOM 4885 N N . PHE B 1 298 ? -0.955 32.688 -0.33 1 98.69 298 PHE B N 1
ATOM 4886 C CA . PHE B 1 298 ? 0.456 32.562 0.024 1 98.69 298 PHE B CA 1
ATOM 4887 C C . PHE B 1 298 ? 0.906 33.812 0.799 1 98.69 298 PHE B C 1
ATOM 4889 O O . PHE B 1 298 ? 1.479 33.688 1.884 1 98.69 298 PHE B O 1
ATOM 4896 N N . GLU B 1 299 ? 0.578 34.938 0.374 1 98.69 299 GLU B N 1
ATOM 4897 C CA . GLU B 1 299 ? 0.995 36.219 0.985 1 98.69 299 GLU B CA 1
ATOM 4898 C C . GLU B 1 299 ? 0.346 36.406 2.354 1 98.69 299 GLU B C 1
ATOM 4900 O O . GLU B 1 299 ? 1.004 36.812 3.305 1 98.69 299 GLU B O 1
ATOM 4905 N N . ALA B 1 300 ? -0.963 36.094 2.412 1 98.69 300 ALA B N 1
ATOM 4906 C CA . ALA B 1 300 ? -1.688 36.219 3.672 1 98.69 300 ALA B CA 1
ATOM 4907 C C . ALA B 1 300 ? -1.126 35.281 4.734 1 98.69 300 ALA B C 1
ATOM 4909 O O . ALA B 1 300 ? -1.037 35.656 5.91 1 98.69 300 ALA B O 1
ATOM 4910 N N . MET B 1 301 ? -0.796 34.094 4.301 1 98.75 301 MET B N 1
ATOM 4911 C CA . MET B 1 301 ? -0.205 33.125 5.211 1 98.75 301 MET B CA 1
ATOM 4912 C C . MET B 1 301 ? 1.12 33.625 5.77 1 98.75 301 MET B C 1
ATOM 4914 O O . MET B 1 301 ? 1.352 33.562 6.98 1 98.75 301 MET B O 1
ATOM 4918 N N . VAL B 1 302 ? 2.018 34.219 4.918 1 98.81 302 VAL B N 1
ATOM 4919 C CA . VAL B 1 302 ? 3.324 34.688 5.355 1 98.81 302 VAL B CA 1
ATOM 4920 C C . VAL B 1 302 ? 3.146 35.812 6.367 1 98.81 302 VAL B C 1
ATOM 4922 O O . VAL B 1 302 ? 3.775 35.812 7.43 1 98.81 302 VAL B O 1
ATOM 4925 N N . LYS B 1 303 ? 2.273 36.719 6.039 1 98.56 303 LYS B N 1
ATOM 4926 C CA . LYS B 1 303 ? 2.01 37.844 6.934 1 98.56 303 LYS B CA 1
ATOM 4927 C C . LYS B 1 303 ? 1.51 37.344 8.289 1 98.56 303 LYS B C 1
ATOM 4929 O O . LYS B 1 303 ? 1.998 37.812 9.336 1 98.56 303 LYS B O 1
ATOM 4934 N N . ASP B 1 304 ? 0.576 36.469 8.273 1 98.38 304 ASP B N 1
ATOM 4935 C CA . ASP B 1 304 ? -0.015 35.969 9.516 1 98.38 304 ASP B CA 1
ATOM 4936 C C . ASP B 1 304 ? 1.012 35.188 10.336 1 98.38 304 ASP B C 1
ATOM 4938 O O . ASP B 1 304 ? 1.041 35.312 11.562 1 98.38 304 ASP B O 1
ATOM 4942 N N . MET B 1 305 ? 1.836 34.375 9.664 1 98.25 305 MET B N 1
ATOM 4943 C CA . MET B 1 305 ? 2.891 33.625 10.344 1 98.25 305 MET B CA 1
ATOM 4944 C C . MET B 1 305 ? 3.844 34.594 11.07 1 98.25 305 MET B C 1
ATOM 4946 O O . MET B 1 305 ? 4.184 34.344 12.234 1 98.25 305 MET B O 1
ATOM 4950 N N . LEU B 1 306 ? 4.273 35.625 10.398 1 98.12 306 LEU B N 1
ATOM 4951 C CA . LEU B 1 306 ? 5.191 36.594 11.008 1 98.12 306 LEU B CA 1
ATOM 4952 C C . LEU B 1 306 ? 4.543 37.281 12.203 1 98.12 306 LEU B C 1
ATOM 4954 O O . LEU B 1 306 ? 5.18 37.469 13.242 1 98.12 306 LEU B O 1
ATOM 4958 N N . GLU B 1 307 ? 3.289 37.594 12.078 1 97.69 307 GLU B N 1
ATOM 4959 C CA . GLU B 1 307 ? 2.57 38.25 13.156 1 97.69 307 GLU B CA 1
ATOM 4960 C C . GLU B 1 307 ? 2.395 37.344 14.359 1 97.69 307 GLU B C 1
ATOM 4962 O O . GLU B 1 307 ? 2.701 37.719 15.492 1 97.69 307 GLU B O 1
ATOM 4967 N N . ARG B 1 308 ? 1.908 36.156 14.125 1 96.62 308 ARG B N 1
ATOM 4968 C CA . ARG B 1 308 ? 1.612 35.219 15.203 1 96.62 308 ARG B CA 1
ATOM 4969 C C . ARG B 1 308 ? 2.889 34.75 15.914 1 96.62 308 ARG B C 1
ATOM 4971 O O . ARG B 1 308 ? 2.934 34.688 17.141 1 96.62 308 ARG B O 1
ATOM 4978 N N . LEU B 1 309 ? 3.891 34.5 15.141 1 96.31 309 LEU B N 1
ATOM 4979 C CA . LEU B 1 309 ? 5.125 34 15.734 1 96.31 309 LEU B CA 1
ATOM 4980 C C . LEU B 1 309 ? 5.875 35.125 16.453 1 96.31 309 LEU B C 1
ATOM 4982 O O . LEU B 1 309 ? 6.531 34.875 17.469 1 96.31 309 LEU B O 1
ATOM 4986 N N . SER B 1 310 ? 5.781 36.312 15.906 1 95.5 310 SER B N 1
ATOM 4987 C CA . SER B 1 310 ? 6.387 37.438 16.609 1 95.5 310 SER B CA 1
ATOM 4988 C C . SER B 1 310 ? 5.785 37.625 18 1 95.5 310 SER B C 1
ATOM 4990 O O . SER B 1 310 ? 6.496 37.938 18.953 1 95.5 310 SER B O 1
ATOM 4992 N N . ARG B 1 311 ? 4.496 37.406 18.094 1 93.62 311 ARG B N 1
ATOM 4993 C CA . ARG B 1 311 ? 3.812 37.5 19.391 1 93.62 311 ARG B CA 1
ATOM 4994 C C . ARG B 1 311 ? 4.242 36.375 20.328 1 93.62 311 ARG B C 1
ATOM 4996 O O . ARG B 1 311 ? 4.406 36.594 21.531 1 93.62 311 ARG B O 1
ATOM 5003 N N . LYS B 1 312 ? 4.418 35.25 19.781 1 89.56 312 LYS B N 1
ATOM 5004 C CA . LYS B 1 312 ? 4.801 34.094 20.547 1 89.56 312 LYS B CA 1
ATOM 5005 C C . LYS B 1 312 ? 6.23 34.188 21.062 1 89.56 312 LYS B C 1
ATOM 5007 O O . LYS B 1 312 ? 6.547 33.719 22.141 1 89.56 312 LYS B O 1
ATOM 5012 N N . LEU B 1 313 ? 7.098 34.781 20.297 1 88.56 313 LEU B N 1
ATOM 5013 C CA . LEU B 1 313 ? 8.523 34.844 20.609 1 88.56 313 LEU B CA 1
ATOM 5014 C C . LEU B 1 313 ? 8.844 36.094 21.453 1 88.56 313 LEU B C 1
ATOM 5016 O O . LEU B 1 313 ? 9.953 36.219 21.969 1 88.56 313 LEU B O 1
ATOM 5020 N N . ARG B 1 314 ? 7.945 37.062 21.547 1 79.5 314 ARG B N 1
ATOM 5021 C CA . ARG B 1 314 ? 8.172 38.219 22.406 1 79.5 314 ARG B CA 1
ATOM 5022 C C . ARG B 1 314 ? 8.242 37.812 23.875 1 79.5 314 ARG B C 1
ATOM 5024 O O . ARG B 1 314 ? 7.41 37.062 24.344 1 79.5 314 ARG B O 1
ATOM 5031 N N . PRO B 1 315 ? 9.492 38.094 24.438 1 62.91 315 PRO B N 1
ATOM 5032 C CA . PRO B 1 315 ? 9.641 37.812 25.875 1 62.91 315 PRO B CA 1
ATOM 5033 C C . PRO B 1 315 ? 8.523 38.438 26.719 1 62.91 315 PRO B C 1
ATOM 5035 O O . PRO B 1 315 ? 8 39.5 26.359 1 62.91 315 PRO B O 1
ATOM 5038 N N . ALA B 1 316 ? 7.84 37.688 27.656 1 50.97 316 ALA B N 1
ATOM 5039 C CA . ALA B 1 316 ? 6.961 38.281 28.672 1 50.97 316 ALA B CA 1
ATOM 5040 C C . ALA B 1 316 ? 7.664 39.406 29.422 1 50.97 316 ALA B C 1
ATOM 5042 O O . ALA B 1 316 ? 8.859 39.312 29.719 1 50.97 316 ALA B O 1
#

Sequence (632 aa):
MTKILVLGATGQIGAELVPELRKIHGRDNVIACYHSKQPSGALLDGPVERVDVLDIKSIEGAIKKYDVDEIYHLSAILSAAGERNPQLAWRTNMDGLYNVLELAREYKLRVFWPSSIAAFGPSTPRDNTPQVTVMDPRTIYGISKYAGELLARYYAEKFDVDVRGVRYPGIISSEAMPGGGTTDYAVEIFYYALEGKKYTCYLREDTMLPMMYMPDAIKAAIQLMNAERSKLTILVGYNVAAFSFTPGQIAEEIRKHLPNFEVEYKPDFRQKIADSWPRSLDDSLARMEWGWKPDWTFEAMVKDMLERLSRKLRPAMTKILVLGATGQIGAELVPELRKIHGRDNVIACYHSKQPSGALLDGPVERVDVLDIKSIEGAIKKYDVDEIYHLSAILSAAGERNPQLAWRTNMDGLYNVLELAREYKLRVFWPSSIAAFGPSTPRDNTPQVTVMDPRTIYGISKYAGELLARYYAEKFDVDVRGVRYPGIISSEAMPGGGTTDYAVEIFYYALEGKKYTCYLREDTMLPMMYMPDAIKAAIQLMNAERSKLTILVGYNVAAFSFTPGQIAEEIRKHLPNFEVEYKPDFRQKIADSWPRSLDDSLARMEWGWKPDWTFEAMVKDMLERLSRKLRPA

pLDDT: mean 97.43, std 4.06, range [50.97, 98.94]

Radius of gyration: 26.78 Å; Cα contacts (8 Å, |Δi|>4): 1368; chains: 2; bounding box: 50×91×59 Å

InterPro domains:
  IPR001509 NAD-dependent epimerase/dehydratase [PF01370] (4-230)
  IPR036291 NAD(P)-binding domain superfamily [SSF51735] (1-311)
  IPR051225 NAD(P)-dependent epimerase/dehydratase [PTHR42687] (2-312)

Secondary structure (DSSP, 8-state):
---EEEETTTSHHHHHHHHHHHHHH-GGGEEEEESSSPP-GGGGGS-EEE--TT-HHHHHHHHHHHT--EEEE-----HHHHHHSHHHHHIIIIIHHHHHHHHHHHHT-EEE--EEGGG--TTS--SSB-SS------SHHHHHHHHHHHHHHHHHHHH--EEEEEEE-EEE-SSS---S-TTTHHHHHHHHHHHT--EEESS-TT--EEEEEHHHHHHHHHHHHHS-GGG-SS-EEEE---EEE-HHHHHHHHHTTSTT--EEE---THHHHHHTS-S-B--HHHHHHH-------HHHHHHHHHHHHHHHHS--/---EEEETTTSHHHHHHHHHHHHHH-GGGEEEEESSSPP-GGGGGS-EEE--TT-HHHHHHHHHHHT--EEEE-----HHHHHHSHHHHHIIIIIHHHHHHHHHHHHT-EEE--EEGGG--TTS--SSB-SS------SHHHHHHHHHHHHHHHHHHHH--EEEEEEE-EEE-SSS---S-TTTHHHHHHHHHHHT--EEESS-TT--EEEEEHHHHHHHHHHHHHS-GGG-SS-EEEE---EEE-HHHHHHHHHTTSTT--EEE---THHHHHHTS-S-B--HHHHHHH-------HHHHHHHHHHHHHHHHS--

Nearest PDB structures (foldseek):
  7eps-assembly2_C  TM=9.837E-01  e=1.123E-43  synthetic construct
  7epr-assembly1_B  TM=9.744E-01  e=3.034E-42  synthetic construct
  7ol1-assembly1_B  TM=9.708E-01  e=6.267E-39  Clostridioides difficile
  8gjb-assembly1_B  TM=9.748E-01  e=3.266E-35  Trypanosoma cruzi
  8gil-assembly1_B  TM=9.570E-01  e=2.745E-35  Trypanosoma cruzi

Solvent-accessible surface area (backbone atoms only — not comparable to full-atom values): 32433 Å² total; per-residue (Å²): 131,70,18,34,37,30,37,31,20,66,41,55,64,26,57,55,38,52,55,54,47,19,71,75,59,34,42,86,28,33,35,36,18,24,69,86,60,77,73,55,73,71,52,64,71,36,45,66,44,80,37,44,55,79,37,53,65,43,47,49,50,54,38,64,74,62,61,46,43,32,34,38,50,60,56,63,46,37,49,52,46,9,69,76,40,43,69,60,22,42,45,44,36,42,49,20,47,50,38,49,51,53,49,21,54,76,67,68,25,35,33,39,43,67,36,34,45,48,24,32,9,72,80,25,62,34,68,54,20,58,70,80,53,37,60,55,26,78,43,62,32,13,38,36,32,39,43,44,37,46,52,49,43,36,40,27,72,76,68,64,29,54,50,32,23,35,21,42,45,36,70,36,51,80,84,43,73,73,80,35,43,72,55,37,59,76,43,51,48,56,56,29,47,75,71,72,36,72,32,77,34,44,41,48,50,78,52,48,33,30,30,36,51,42,73,45,54,46,46,50,54,54,48,58,73,68,40,62,69,90,49,53,86,63,50,39,50,37,35,55,57,56,44,60,52,23,58,45,53,55,51,52,58,48,26,73,80,39,72,84,56,46,76,46,67,55,60,47,80,54,32,65,57,54,69,26,35,41,37,30,57,34,28,62,64,37,30,70,48,60,61,57,74,61,82,63,49,70,67,58,46,53,54,49,44,54,53,55,44,50,61,69,66,49,80,130,132,70,18,34,37,29,38,31,20,65,41,56,66,27,58,56,38,50,54,54,48,20,71,75,59,35,43,86,29,34,35,36,18,24,68,84,60,76,75,55,72,73,52,64,71,34,46,66,43,82,38,45,57,79,38,55,64,42,48,48,50,54,38,65,74,61,61,47,44,31,34,41,50,61,57,64,46,38,49,51,47,9,71,78,39,44,69,60,24,43,45,45,34,41,48,18,48,49,39,50,52,52,48,22,56,75,66,67,24,37,34,40,42,68,36,33,45,49,26,33,9,71,78,26,63,34,68,54,22,58,71,81,54,36,59,54,25,77,43,61,29,13,40,36,33,38,43,43,37,46,51,48,43,37,41,27,72,75,66,65,29,52,49,32,22,35,19,43,46,37,70,36,51,80,85,41,74,74,82,36,44,74,55,36,60,76,42,54,49,55,56,28,45,76,69,73,36,73,34,76,35,45,41,47,49,77,51,48,33,32,30,37,48,42,71,45,53,46,47,51,53,54,47,58,74,66,39,62,69,89,49,53,86,65,49,37,50,36,34,55,56,56,45,60,50,22,57,45,54,54,50,53,58,48,26,75,80,40,71,84,58,44,76,45,66,54,59,46,82,52,33,64,57,54,71,24,34,42,36,29,57,34,30,62,64,36,30,71,49,60,61,56,72,59,83,62,50,69,67,55,46,53,53,48,44,54,53,55,42,50,61,68,67,49,80,130

Foldseek 3Di:
DAAEEEAPLQAQLNVPLQLVVCVVPNQARYEAEDAPDDDDDPNVSYHYYYAQLLDLVRVVVVCVVNVHAEYEHEDADAFQRCVVPVPVRLSRLQSSLVSVLVVCLVSVHAYEDEAALLQAFQVFAFEQTELDTDGDHDTSSNVSRNVSLVVNLCSCVVRVRQYAYEHAWAEEGLPDQHDGYLNSCLHVLLVCLLVVHEAEAQEDQFLKTFYAYSVLVSVLRVLLSVFDPVLDDSRYYAYDGADIDGNNVLQVLLCVVRVNYHYHYHHDPSHVSSSTGHNGHNRVSVCRRRNRDGDDHPNRRSVVSNVSNNVVPPDD/DAAEEEAPLQAQLNVPLQLVVCVVPNQARYEYEDAPDDDDDPNVSYHYYYAQLLDLVRVVVVCVVNVHAEYEYEDADAFQRCVVPVPVRLSRLQSSLVSVLVVCLVSVHAYEDEAALLQAFQVFAFEQTELDTDGDHDTSSNVSRNVSLVVNLCSCVVRVRQYAYEHAWAEEGLPDQHDGYLNSCLHVLLVCLLVVHEAEAQEDQFLKTFYAYSVLVSVLRVLLSPFDPVLDDSRYYAYDGADIDGNNVLQVLLCVVRVSYHYHYHHDPSHVSSSTGHNGHNRVSVCRRRNRDGDDHPNRRSVVSNVSNNVVPPDD

Organism: Korarchaeum cryptofilum (strain OPF8) (NCBI:txid374847)